Protein AF-A0A1Z9PW37-F1 (afdb_monomer_lite)

pLDDT: mean 91.31, std 11.39, range [33.47, 98.69]

Sequence (673 aa):
MSTDINILLDEPCTETNFESENLVEIIFNMHLKKIDRIKAMEMYYEQNKENSIELINRMIGMYQLSGVTSIKDFLQTICQNENIPTIMKLEIIKGLIDYEEFEEEIDDDDTIEEKENKKRVNLIIQEKNKILQEENSCLLDLICANLTEVPTPCRIEAVFLLMNYEDYKLQSIKYFIHIINDQNIDCEYRYNAILTLEKKSLTFMSGFLLELFHNKEFVDNLLSTFKHITLKEFPDFKPDNENDTYFELLLSRLSYDSIKDFFKQYLPEKDNYYENFLFKAQLNFCLEYFNMTYYKILSCQYLLQKFNLVESQKNIIQQELLKFAEDTGLDYDRRADAADVLLRLGTDSFKDHARNIIMILGSIESTGKTIFDNAQNVHIEEVEKSVLEILEFFSDLPLLKINDIAVINISFIKDQIQKILKDKKEKIKCEEEENFKKYENKINVSLKRIEMDRALYSKYNNTLENILLKVWTYLTQHEYKDEMIARLLEELEEMSGTCSTGFASRLINVISGFGEFNIKISWEDQIVSNFYGRLNAKARLLENKDNIFITEKYEDIVELWLNYPQNEDLKNTLMEKSIKNNAKNIKKYVIEEFLRENKEEKIKECYECFSFGVLGEMTISSSNSYQRKNFSLFLRTFIPEIKEEMYSEFNEYMDDTTFDLYMRKAIMKYENL

Foldseek 3Di:
DDDDDDPDDDDDDDPDPDDPVCLLVLLVPLVDDLVSNLVSLLSCCVVPVPCSLVSLVVLLVVCQVPVDVSSVVSLLVNLVDPSRDLVSNLSSLVSLLPRADDQDDDDPPDDPVRNVVSVVVRVVSVVVNVVSNVVSLVSLLVSLVPCPPPPLVSNLVSLVVNCVDPVCVVSSLVSLLVSLPPPVDDLLVSLVSLVVLLVVLLVVLLVVLLVCLVPPVLVVVLCVVCVVVCCQQPVPDDDDSPCSVVVSVVSVPDDSVRSVVSSCVPPVVDDSSSVVSSLSNLLSQLPDPPRDLVSNLLSLLCNLPPDPDDPVSLVVSLVSLLCQLPPPPDDLASNLQSLVSCCPRNDPVSVVVSVVSLVVSQVVVVPDDAPVPGLCVLVPVLLLVLLQVVVVVLLSDDFDDDVNPRGDFLVNVVVVVVVVLVVVLVVDDPVCNVVSVLLVVQLVLLSSCQVSRCAARHPSRDGSRSLLRSLLRVLVPAPCNVQLVVQQSVLSNVCSSHHRSSSSSSSLCSCAPPPPRHSDDDPLVVLLSLLVVVLVVLLVCLVPPDDCCLPPVLLVLLLVLCPDPVNVVVLVVLLVVCVVVVPPDSSVSSSCVVCVPPNNVSSVVSSVVLSVQLVVLLPPALVPVVSNSSVVVSCVVCLVVSLVVVCVVCVVPDPPVVSVVSSVVSVCVSNVD

Radius of gyration: 37.47 Å; chains: 1; bounding box: 92×64×128 Å

Structure (mmCIF, N/CA/C/O backbone):
data_AF-A0A1Z9PW37-F1
#
_entry.id   AF-A0A1Z9PW37-F1
#
loop_
_atom_site.group_PDB
_atom_site.id
_atom_site.type_symbol
_atom_site.label_atom_id
_atom_site.label_alt_id
_atom_site.label_comp_id
_atom_site.label_asym_id
_atom_site.label_entity_id
_atom_site.label_seq_id
_atom_site.pdbx_PDB_ins_code
_atom_site.Cartn_x
_atom_site.Cartn_y
_atom_site.Cartn_z
_atom_site.occupancy
_atom_site.B_iso_or_equiv
_atom_site.auth_seq_id
_atom_site.auth_comp_id
_atom_site.auth_asym_id
_atom_site.auth_atom_id
_atom_site.pdbx_PDB_model_num
ATOM 1 N N . MET A 1 1 ? 25.589 24.365 -22.057 1.00 39.19 1 MET A N 1
ATOM 2 C CA . MET A 1 1 ? 26.513 24.919 -23.067 1.00 39.19 1 MET A CA 1
ATOM 3 C C . MET A 1 1 ? 25.729 25.898 -23.916 1.00 39.19 1 MET A C 1
ATOM 5 O O . MET A 1 1 ? 24.639 25.566 -24.354 1.00 39.19 1 MET A O 1
ATOM 9 N N . SER A 1 2 ? 26.224 27.131 -23.986 1.00 33.47 2 SER A N 1
ATOM 10 C CA . SER A 1 2 ? 25.574 28.287 -24.604 1.00 33.47 2 SER A CA 1
ATOM 11 C C . SER A 1 2 ? 25.598 28.181 -26.127 1.00 33.47 2 SER A C 1
ATOM 13 O O . SER A 1 2 ? 26.645 27.901 -26.697 1.00 33.47 2 SER A O 1
ATOM 15 N N . THR A 1 3 ? 24.435 28.439 -26.724 1.00 40.19 3 THR A N 1
ATOM 16 C CA . THR A 1 3 ? 24.178 28.977 -28.068 1.00 40.19 3 THR A CA 1
ATOM 17 C C . THR A 1 3 ? 25.399 29.567 -28.774 1.00 40.19 3 THR A C 1
ATOM 19 O O . THR A 1 3 ? 25.795 30.683 -28.461 1.00 40.19 3 THR A O 1
ATOM 22 N N . ASP A 1 4 ? 25.913 28.832 -29.758 1.00 42.94 4 ASP A N 1
ATOM 23 C CA . ASP A 1 4 ? 26.648 29.342 -30.920 1.00 42.94 4 ASP A CA 1
ATOM 24 C C . ASP A 1 4 ? 26.330 28.409 -32.103 1.00 42.94 4 ASP A C 1
ATOM 26 O O . ASP A 1 4 ? 27.088 27.506 -32.454 1.00 42.94 4 ASP A O 1
ATOM 30 N N . ILE A 1 5 ? 25.137 28.578 -32.684 1.00 47.81 5 ILE A N 1
ATOM 31 C CA . ILE A 1 5 ? 24.778 27.943 -33.957 1.00 47.81 5 ILE A CA 1
ATOM 32 C C . ILE A 1 5 ? 25.182 28.905 -35.071 1.00 47.81 5 ILE A C 1
ATOM 34 O O . ILE A 1 5 ? 24.603 29.977 -35.244 1.00 47.81 5 ILE A O 1
ATOM 38 N N . ASN A 1 6 ? 26.208 28.493 -35.812 1.00 41.88 6 ASN A N 1
ATOM 39 C CA . ASN A 1 6 ? 26.656 29.117 -37.046 1.00 41.88 6 ASN A CA 1
ATOM 40 C C . ASN A 1 6 ? 25.502 29.210 -38.054 1.00 41.88 6 ASN A C 1
ATOM 42 O O . ASN A 1 6 ? 25.023 28.199 -38.564 1.00 41.88 6 ASN A O 1
ATOM 46 N N . ILE A 1 7 ? 25.113 30.442 -38.383 1.00 46.88 7 ILE A N 1
ATOM 47 C CA . ILE A 1 7 ? 24.295 30.771 -39.550 1.00 46.88 7 ILE A CA 1
ATOM 48 C C . ILE A 1 7 ? 25.202 30.629 -40.779 1.00 46.88 7 ILE A C 1
ATOM 50 O O . ILE A 1 7 ? 25.925 31.554 -41.152 1.00 46.88 7 ILE A O 1
ATOM 54 N N . LEU A 1 8 ? 25.207 29.440 -41.382 1.00 45.72 8 LEU A N 1
ATOM 55 C CA . LEU A 1 8 ? 25.696 29.242 -42.743 1.00 45.72 8 LEU A CA 1
ATOM 56 C C . LEU A 1 8 ? 24.595 29.698 -43.705 1.00 45.72 8 LEU A C 1
ATOM 58 O O . LEU A 1 8 ? 23.459 29.247 -43.627 1.00 45.72 8 LEU A O 1
ATOM 62 N N . LEU A 1 9 ? 24.949 30.655 -44.560 1.00 43.12 9 LEU A N 1
ATOM 63 C CA . LEU A 1 9 ? 24.085 31.275 -45.559 1.00 43.12 9 LEU A CA 1
ATOM 64 C C . LEU A 1 9 ? 23.575 30.220 -46.553 1.00 43.12 9 LEU A C 1
ATOM 66 O O . LEU A 1 9 ? 24.358 29.684 -47.335 1.00 43.12 9 LEU A O 1
ATOM 70 N N . ASP A 1 10 ? 22.269 29.952 -46.520 1.00 47.16 10 ASP A N 1
ATOM 71 C CA . ASP A 1 10 ? 21.577 29.092 -47.480 1.00 47.16 10 ASP A CA 1
ATOM 72 C C . ASP A 1 10 ? 21.532 29.745 -48.873 1.00 47.16 10 ASP A C 1
ATOM 74 O O . ASP A 1 10 ? 21.074 30.879 -49.047 1.00 47.16 10 ASP A O 1
ATOM 78 N N . GLU A 1 11 ? 21.976 29.000 -49.887 1.00 57.66 11 GLU A N 1
ATOM 79 C CA . GLU A 1 11 ? 21.635 29.265 -51.285 1.00 57.66 11 GLU A CA 1
ATOM 80 C C . GLU A 1 11 ? 20.104 29.203 -51.472 1.00 57.66 11 GLU A C 1
ATOM 82 O O . GLU A 1 11 ? 19.443 28.390 -50.818 1.00 57.66 11 GLU A O 1
ATOM 87 N N . PRO A 1 12 ? 19.509 30.022 -52.362 1.00 52.06 12 PRO A N 1
ATOM 88 C CA . PRO A 1 12 ? 18.064 30.043 -52.576 1.00 52.06 12 PRO A CA 1
ATOM 89 C C . PRO A 1 12 ? 17.553 28.663 -53.016 1.00 52.06 12 PRO A C 1
ATOM 91 O O . PRO A 1 12 ? 17.772 28.228 -54.146 1.00 52.06 12 PRO A O 1
ATOM 94 N N . CYS A 1 13 ? 16.869 27.976 -52.096 1.00 53.66 13 CYS A N 1
ATOM 95 C CA . CYS A 1 13 ? 16.202 26.704 -52.343 1.00 53.66 13 CYS A CA 1
ATOM 96 C C . CYS A 1 13 ? 15.118 26.882 -53.410 1.00 53.66 13 CYS A C 1
ATOM 98 O O . CYS A 1 13 ? 14.193 27.676 -53.244 1.00 53.66 13 CYS A O 1
ATOM 100 N N . THR A 1 14 ? 15.193 26.092 -54.479 1.00 67.69 14 THR A N 1
ATOM 101 C CA . THR A 1 14 ? 14.030 25.801 -55.318 1.00 67.69 14 THR A CA 1
ATOM 102 C C . THR A 1 14 ? 12.958 25.164 -54.437 1.00 67.69 14 THR A C 1
ATOM 104 O O . THR A 1 14 ? 13.235 24.145 -53.808 1.00 67.69 14 THR A O 1
ATOM 107 N N . GLU A 1 15 ? 11.770 25.767 -54.354 1.00 69.56 15 GLU A N 1
ATOM 108 C CA . GLU A 1 15 ? 10.639 25.214 -53.601 1.00 69.56 15 GLU A CA 1
ATOM 109 C C . GLU A 1 15 ? 10.325 23.800 -54.105 1.00 69.56 15 GLU A C 1
ATOM 111 O O . GLU A 1 15 ? 9.879 23.607 -55.238 1.00 69.56 15 GLU A O 1
ATOM 116 N N . THR A 1 16 ? 10.597 22.796 -53.274 1.00 75.44 16 THR A N 1
ATOM 117 C CA . THR A 1 16 ? 10.190 21.416 -53.531 1.00 75.44 16 THR A CA 1
ATOM 118 C C . THR A 1 16 ? 8.661 21.380 -53.528 1.00 75.44 16 THR A C 1
ATOM 120 O O . THR A 1 16 ? 8.038 21.700 -52.518 1.00 75.44 16 THR A O 1
ATOM 123 N N . ASN A 1 17 ? 8.042 21.045 -54.663 1.00 80.31 17 ASN A N 1
ATOM 124 C CA . ASN A 1 17 ? 6.587 20.935 -54.762 1.00 80.31 17 ASN A CA 1
ATOM 125 C C . ASN A 1 17 ? 6.124 19.671 -54.013 1.00 80.31 17 ASN A C 1
ATOM 127 O O . ASN A 1 17 ? 6.353 18.556 -54.483 1.00 80.31 17 ASN A O 1
ATOM 131 N N . PHE A 1 18 ? 5.523 19.838 -52.833 1.00 80.56 18 PHE A N 1
ATOM 132 C CA . PHE A 1 18 ? 5.000 18.740 -52.016 1.00 80.56 18 PHE A CA 1
ATOM 133 C C . PHE A 1 18 ? 3.606 18.335 -52.512 1.00 80.56 18 PHE A C 1
ATOM 135 O O . PHE A 1 18 ? 2.587 18.751 -51.960 1.00 80.56 18 PHE A O 1
ATOM 142 N N . GLU A 1 19 ? 3.546 17.531 -53.571 1.00 80.81 19 GLU A N 1
ATOM 143 C CA . GLU A 1 19 ? 2.294 16.880 -53.968 1.00 80.81 19 GLU A CA 1
ATOM 144 C C . GLU A 1 19 ? 1.932 15.788 -52.943 1.00 80.81 19 GLU A C 1
ATOM 146 O O . GLU A 1 19 ? 2.775 14.980 -52.546 1.00 80.81 19 GLU A O 1
ATOM 151 N N . SER A 1 20 ? 0.672 15.765 -52.490 1.00 73.19 20 SER A N 1
ATOM 152 C CA . SER A 1 20 ? 0.199 14.917 -51.379 1.00 73.19 20 SER A CA 1
ATOM 153 C C . SER A 1 20 ? 0.400 13.416 -51.602 1.00 73.19 20 SER A C 1
ATOM 155 O O . SER A 1 20 ? 0.510 12.663 -50.640 1.00 73.19 20 SER A O 1
ATOM 157 N N . GLU A 1 21 ? 0.473 12.969 -52.857 1.00 74.38 21 GLU A N 1
ATOM 158 C CA . GLU A 1 21 ? 0.605 11.549 -53.203 1.00 74.38 21 GLU A CA 1
ATOM 159 C C . GLU A 1 21 ? 2.024 10.996 -52.989 1.00 74.38 21 GLU A C 1
ATOM 161 O O . GLU A 1 21 ? 2.198 9.780 -53.026 1.00 74.38 21 GLU A O 1
ATOM 166 N N . ASN A 1 22 ? 3.025 11.844 -52.700 1.00 90.69 22 ASN A N 1
ATOM 167 C CA . ASN A 1 22 ? 4.422 11.409 -52.591 1.00 90.69 22 ASN A CA 1
ATOM 168 C C . ASN A 1 22 ? 5.137 11.731 -51.257 1.00 90.69 22 ASN A C 1
ATOM 170 O O . ASN A 1 22 ? 6.365 11.756 -51.165 1.00 90.69 22 ASN A O 1
ATOM 174 N N . LEU A 1 23 ? 4.395 11.976 -50.175 1.00 95.88 23 LEU A N 1
ATOM 175 C CA . LEU A 1 23 ? 5.022 12.324 -48.890 1.00 95.88 23 LEU A CA 1
ATOM 176 C C . LEU A 1 23 ? 5.893 11.189 -48.327 1.00 95.88 23 LEU A C 1
ATOM 178 O O . LEU A 1 23 ? 6.974 11.447 -47.803 1.00 95.88 23 LEU A O 1
ATOM 182 N N . VAL A 1 24 ? 5.470 9.931 -48.483 1.00 96.94 24 VAL A N 1
ATOM 183 C CA . VAL A 1 24 ? 6.220 8.769 -47.981 1.00 96.94 24 VAL A CA 1
ATOM 184 C C . VAL A 1 24 ? 7.558 8.605 -48.705 1.00 96.94 24 VAL A C 1
ATOM 186 O O . VAL A 1 24 ? 8.576 8.442 -48.032 1.00 96.94 24 VAL A O 1
ATOM 189 N N . GLU A 1 25 ? 7.614 8.676 -50.043 1.00 96.50 25 GLU A N 1
ATOM 190 C CA . GLU A 1 25 ? 8.907 8.526 -50.732 1.00 96.50 25 GLU A CA 1
ATOM 191 C C . GLU A 1 25 ? 9.834 9.696 -50.401 1.00 96.50 25 GLU A C 1
ATOM 193 O O . GLU A 1 25 ? 11.027 9.472 -50.204 1.00 96.50 25 GLU A O 1
ATOM 198 N N . ILE A 1 26 ? 9.302 10.916 -50.245 1.00 96.56 26 ILE A N 1
ATOM 199 C CA . ILE A 1 26 ? 10.086 12.072 -49.786 1.00 96.56 26 ILE A CA 1
ATOM 200 C C . ILE A 1 26 ? 10.689 11.792 -48.403 1.00 96.56 26 ILE A C 1
ATOM 202 O O . ILE A 1 26 ? 11.894 11.966 -48.220 1.00 96.56 26 ILE A O 1
ATOM 206 N N . ILE A 1 27 ? 9.895 11.307 -47.441 1.00 97.38 27 ILE A N 1
ATOM 207 C CA . ILE A 1 27 ? 10.363 10.999 -46.079 1.00 97.38 27 ILE A CA 1
ATOM 208 C C . ILE A 1 27 ? 11.477 9.942 -46.096 1.00 97.38 27 ILE A C 1
ATOM 210 O O . ILE A 1 27 ? 12.477 10.104 -45.389 1.00 97.38 27 ILE A O 1
ATOM 214 N N . PHE A 1 28 ? 11.360 8.893 -46.917 1.00 97.38 28 PHE A N 1
ATOM 215 C CA . PHE A 1 28 ? 12.363 7.820 -47.005 1.00 97.38 28 PHE A CA 1
ATOM 216 C C . PHE A 1 28 ? 13.556 8.131 -47.921 1.00 97.38 28 PHE A C 1
ATOM 218 O O . PHE A 1 28 ? 14.568 7.429 -47.852 1.00 97.38 28 PHE A O 1
ATOM 225 N N . ASN A 1 29 ? 13.497 9.175 -48.748 1.00 96.25 29 ASN A N 1
ATOM 226 C CA . ASN A 1 29 ? 14.585 9.525 -49.652 1.00 96.25 29 ASN A CA 1
ATOM 227 C C . ASN A 1 29 ? 15.718 10.253 -48.912 1.00 96.25 29 ASN A C 1
ATOM 229 O O . ASN A 1 29 ? 15.737 11.478 -48.784 1.00 96.25 29 ASN A O 1
ATOM 233 N N . MET A 1 30 ? 16.708 9.480 -48.460 1.00 94.94 30 MET A N 1
ATOM 234 C CA . MET A 1 30 ? 17.876 9.971 -47.716 1.00 94.94 30 MET A CA 1
ATOM 235 C C . MET A 1 30 ? 18.794 10.905 -48.533 1.00 94.94 30 MET A C 1
ATOM 237 O O . MET A 1 30 ? 19.703 11.495 -47.953 1.00 94.94 30 MET A O 1
ATOM 241 N N . HIS A 1 31 ? 18.573 11.064 -49.846 1.00 94.62 31 HIS A N 1
ATOM 242 C CA . HIS A 1 31 ? 19.295 12.035 -50.680 1.00 94.62 31 HIS A CA 1
ATOM 243 C C . HIS A 1 31 ? 18.711 13.454 -50.604 1.00 94.62 31 HIS A C 1
ATOM 245 O O . HIS A 1 31 ? 19.369 14.404 -51.030 1.00 94.62 31 HIS A O 1
ATOM 251 N N . LEU A 1 32 ? 17.491 13.616 -50.080 1.00 94.69 32 LEU A N 1
ATOM 252 C CA . LEU A 1 32 ? 16.861 14.923 -49.896 1.00 94.69 32 LEU A CA 1
ATOM 253 C C . LEU A 1 32 ? 17.371 15.622 -48.630 1.00 94.69 32 LEU A C 1
ATOM 255 O O . LEU A 1 32 ? 17.808 14.984 -47.668 1.00 94.69 32 LEU A O 1
ATOM 259 N N . LYS A 1 33 ? 17.281 16.959 -4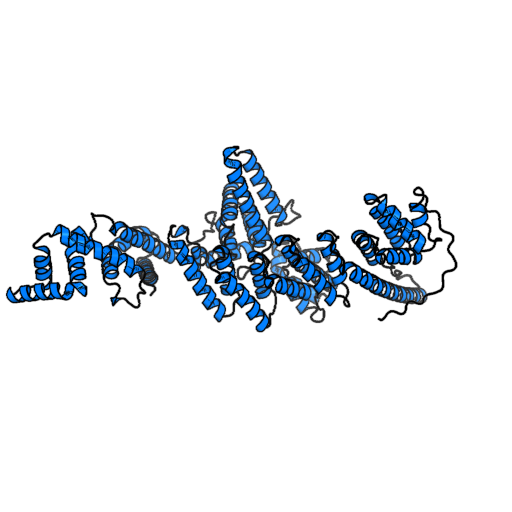8.610 1.00 94.81 33 LYS A N 1
ATOM 260 C CA . LYS A 1 33 ? 17.655 17.759 -47.437 1.00 94.81 33 LYS A CA 1
ATOM 261 C C . LYS A 1 33 ? 16.775 17.377 -46.241 1.00 94.81 33 LYS A C 1
ATOM 263 O O . LYS A 1 33 ? 15.567 17.193 -46.382 1.00 94.81 33 LYS A O 1
ATOM 268 N N . LYS A 1 34 ? 17.369 17.325 -45.040 1.00 95.50 34 LYS A N 1
ATOM 269 C CA . LYS A 1 34 ? 16.662 16.992 -43.784 1.00 95.50 34 LYS A CA 1
ATOM 270 C C . LYS A 1 34 ? 15.405 17.856 -43.588 1.00 95.50 34 LYS A C 1
ATOM 272 O O . LYS A 1 34 ? 14.359 17.323 -43.248 1.00 95.50 34 LYS A O 1
ATOM 277 N N . ILE A 1 35 ? 15.492 19.158 -43.879 1.00 95.44 35 ILE A N 1
ATOM 278 C CA . ILE A 1 35 ? 14.381 20.118 -43.745 1.00 95.44 35 ILE A CA 1
ATOM 279 C C . ILE A 1 35 ? 13.175 19.728 -44.609 1.00 95.44 35 ILE A C 1
ATOM 281 O O . ILE A 1 35 ? 12.048 19.763 -44.123 1.00 95.44 35 ILE A O 1
ATOM 285 N N . ASP A 1 36 ? 13.392 19.325 -45.862 1.00 95.31 36 ASP A N 1
ATOM 286 C CA . ASP A 1 36 ? 12.294 18.957 -46.766 1.00 95.31 36 ASP A CA 1
ATOM 287 C C . ASP A 1 36 ? 11.602 17.674 -46.301 1.00 95.31 36 ASP A C 1
ATOM 289 O O . ASP A 1 36 ? 10.379 17.568 -46.317 1.00 95.31 36 ASP A O 1
ATOM 293 N N . ARG A 1 37 ? 12.389 16.718 -45.805 1.00 97.25 37 ARG A N 1
ATOM 294 C CA . ARG A 1 37 ? 11.882 15.460 -45.250 1.00 97.25 37 ARG A CA 1
ATOM 295 C C . ARG A 1 37 ? 11.090 15.676 -43.957 1.00 97.25 37 ARG A C 1
ATOM 297 O O . ARG A 1 37 ? 10.086 15.006 -43.745 1.00 97.25 37 ARG A O 1
ATOM 304 N N . ILE A 1 38 ? 11.511 16.624 -43.117 1.00 97.62 38 ILE A N 1
ATOM 305 C CA . ILE A 1 38 ? 10.783 17.021 -41.903 1.00 97.62 38 ILE A CA 1
ATOM 306 C C . ILE A 1 38 ? 9.448 17.675 -42.264 1.00 97.62 38 ILE A C 1
ATOM 308 O O . ILE A 1 38 ? 8.424 17.259 -41.734 1.00 97.62 38 ILE A O 1
ATOM 312 N N . LYS A 1 39 ? 9.430 18.615 -43.218 1.00 96.62 39 LYS A N 1
ATOM 313 C CA . LYS A 1 39 ? 8.178 19.213 -43.719 1.00 96.62 39 LYS A CA 1
ATOM 314 C C . LYS A 1 39 ? 7.231 18.157 -44.284 1.00 96.62 39 LYS A C 1
ATOM 316 O O . LYS A 1 39 ? 6.040 18.174 -43.992 1.00 96.62 39 LYS A O 1
ATOM 321 N N . ALA A 1 40 ? 7.759 17.198 -45.045 1.00 97.00 40 ALA A N 1
ATOM 322 C CA . ALA A 1 40 ? 6.958 16.082 -45.537 1.00 97.00 40 ALA A CA 1
ATOM 323 C C . ALA A 1 40 ? 6.392 15.225 -44.393 1.00 97.00 40 ALA A C 1
ATOM 325 O O . ALA A 1 40 ? 5.244 14.799 -44.476 1.00 97.00 40 ALA A O 1
ATOM 326 N N . MET A 1 41 ? 7.158 15.011 -43.317 1.00 97.88 41 MET A N 1
ATOM 327 C CA . MET A 1 41 ? 6.696 14.301 -42.120 1.00 97.88 41 MET A CA 1
ATOM 328 C C . MET A 1 41 ? 5.578 15.057 -41.388 1.00 97.88 41 MET A C 1
ATOM 330 O O . MET A 1 41 ? 4.594 14.436 -40.989 1.00 97.88 41 MET A O 1
ATOM 334 N N . GLU A 1 42 ? 5.696 16.381 -41.244 1.00 97.69 42 GLU A N 1
ATOM 335 C CA . GLU A 1 42 ? 4.652 17.247 -40.673 1.00 97.69 42 GLU A CA 1
ATOM 336 C C . GLU A 1 42 ? 3.357 17.144 -41.493 1.00 97.69 42 GLU A C 1
ATOM 338 O O . GLU A 1 42 ? 2.306 16.792 -40.957 1.00 97.69 42 GLU A O 1
ATOM 343 N N . MET A 1 43 ? 3.450 17.336 -42.814 1.00 96.62 43 MET A N 1
ATOM 344 C CA . MET A 1 43 ? 2.310 17.215 -43.730 1.00 96.62 43 MET A CA 1
ATOM 345 C C . MET A 1 43 ? 1.698 15.809 -43.706 1.00 96.62 43 MET A C 1
ATOM 347 O O . MET A 1 43 ? 0.476 15.658 -43.752 1.00 96.62 43 MET A O 1
ATOM 351 N N . TYR A 1 44 ? 2.529 14.766 -43.625 1.00 97.38 44 TYR A N 1
ATOM 352 C CA . TYR A 1 44 ? 2.052 13.387 -43.563 1.00 97.38 44 TYR A CA 1
ATOM 353 C C . TYR A 1 44 ? 1.290 13.128 -42.266 1.00 97.38 44 TYR A C 1
ATOM 355 O O . TYR A 1 44 ? 0.230 12.505 -42.302 1.00 97.38 44 TYR A O 1
ATOM 363 N N . TYR A 1 45 ? 1.790 13.631 -41.135 1.00 97.06 45 TYR A N 1
ATOM 364 C CA . TYR A 1 45 ? 1.098 13.532 -39.855 1.00 97.06 45 TYR A CA 1
ATOM 365 C C . TYR A 1 45 ? -0.256 14.252 -39.882 1.00 97.06 45 TYR A C 1
ATOM 367 O O . TYR A 1 45 ? -1.254 13.686 -39.434 1.00 97.06 45 TYR A O 1
ATOM 375 N N . GLU A 1 46 ? -0.326 15.457 -40.452 1.00 96.75 46 GLU A N 1
ATOM 376 C CA . GLU A 1 46 ? -1.587 16.195 -40.594 1.00 96.75 46 GLU A CA 1
ATOM 377 C C . GLU A 1 46 ? -2.626 15.429 -41.424 1.00 96.75 46 GLU A C 1
ATOM 379 O O . GLU A 1 46 ? -3.811 15.431 -41.080 1.00 96.75 46 GLU A O 1
ATOM 384 N N . GLN A 1 47 ? -2.185 14.744 -42.483 1.00 96.75 47 GLN A N 1
ATOM 385 C CA . GLN A 1 47 ? -3.055 13.976 -43.378 1.00 96.75 47 GLN A CA 1
ATOM 386 C C . GLN A 1 47 ? -3.409 12.581 -42.834 1.00 96.75 47 GLN A C 1
ATOM 388 O O . GLN A 1 47 ? -4.501 12.087 -43.107 1.00 96.75 47 GLN A O 1
ATOM 393 N N . ASN A 1 48 ? -2.511 11.937 -42.079 1.00 96.56 48 ASN A N 1
ATOM 394 C CA . ASN A 1 48 ? -2.586 10.512 -41.730 1.00 96.56 48 ASN A CA 1
ATOM 395 C C . ASN A 1 48 ? -2.119 10.226 -40.289 1.00 96.56 48 ASN A C 1
ATOM 397 O O . ASN A 1 48 ? -1.214 9.416 -40.070 1.00 96.56 48 ASN A O 1
ATOM 401 N N . LYS A 1 49 ? -2.745 10.864 -39.292 1.00 95.94 49 LYS A N 1
ATOM 402 C CA . LYS A 1 49 ? -2.361 10.748 -37.868 1.00 95.94 49 LYS A CA 1
ATOM 403 C C . LYS A 1 49 ? -2.209 9.312 -37.355 1.00 95.94 49 LYS A C 1
ATOM 405 O O . LYS A 1 49 ? -1.304 9.045 -36.578 1.00 95.94 49 LYS A O 1
ATOM 410 N N . GLU A 1 50 ? -3.088 8.398 -37.764 1.00 94.19 50 GLU A N 1
ATOM 411 C CA . GLU A 1 50 ? -3.066 7.004 -37.291 1.00 94.19 50 GLU A CA 1
ATOM 412 C C . GLU A 1 50 ? -1.883 6.212 -37.877 1.00 94.19 50 GLU A C 1
ATOM 414 O O . GLU A 1 50 ? -1.274 5.403 -37.182 1.00 94.19 50 GLU A O 1
ATOM 419 N N . ASN A 1 51 ? -1.494 6.504 -39.124 1.00 96.81 51 ASN A N 1
ATOM 420 C CA . ASN A 1 51 ? -0.444 5.771 -39.840 1.00 96.81 51 ASN A CA 1
ATOM 421 C C . ASN A 1 51 ? 0.957 6.383 -39.659 1.00 96.81 51 ASN A C 1
ATOM 423 O O . ASN A 1 51 ? 1.950 5.809 -40.112 1.00 96.81 51 ASN A O 1
ATOM 427 N N . SER A 1 52 ? 1.079 7.558 -39.034 1.00 97.56 52 SER A N 1
ATOM 428 C CA . SER A 1 52 ? 2.376 8.221 -38.826 1.00 97.56 52 SER A CA 1
ATOM 429 C C . SER A 1 52 ? 3.289 7.453 -37.869 1.00 97.56 52 SER A C 1
ATOM 431 O O . SER A 1 52 ? 4.506 7.454 -38.060 1.00 97.56 52 SER A O 1
ATOM 433 N N . ILE A 1 53 ? 2.717 6.759 -36.881 1.00 97.06 53 ILE A N 1
ATOM 434 C CA . ILE A 1 53 ? 3.466 5.913 -35.942 1.00 97.06 53 ILE A CA 1
ATOM 435 C C . ILE A 1 53 ? 4.029 4.682 -36.660 1.00 97.06 53 ILE A C 1
ATOM 437 O O . ILE A 1 53 ? 5.196 4.352 -36.476 1.00 97.06 53 ILE A O 1
ATOM 441 N N . GLU A 1 54 ? 3.250 4.038 -37.533 1.00 97.81 54 GLU A N 1
ATOM 442 C CA . GLU A 1 54 ? 3.737 2.908 -38.337 1.00 97.81 54 GLU A CA 1
ATOM 443 C C . GLU A 1 54 ? 4.910 3.327 -39.237 1.00 97.81 54 GLU A C 1
ATOM 445 O O . GLU A 1 54 ? 5.920 2.624 -39.327 1.00 97.81 54 GLU A O 1
ATOM 450 N N . LEU A 1 55 ? 4.812 4.515 -39.846 1.00 97.94 55 LEU A N 1
ATOM 451 C CA . LEU A 1 55 ? 5.884 5.091 -40.655 1.00 97.94 55 LEU A CA 1
ATOM 452 C C . LEU A 1 55 ? 7.177 5.266 -39.847 1.00 97.94 55 LEU A C 1
ATOM 454 O O . LEU A 1 55 ? 8.253 4.879 -40.309 1.00 97.94 55 LEU A O 1
ATOM 458 N N . ILE A 1 56 ? 7.061 5.809 -38.632 1.00 98.38 56 ILE A N 1
ATOM 459 C CA . ILE A 1 56 ? 8.174 5.961 -37.691 1.00 98.38 56 ILE A CA 1
ATOM 460 C C . ILE A 1 56 ? 8.758 4.604 -37.314 1.00 98.38 56 ILE A C 1
ATOM 462 O O . ILE A 1 56 ? 9.969 4.429 -37.413 1.00 98.38 56 ILE A O 1
ATOM 466 N N . ASN A 1 57 ? 7.924 3.630 -36.955 1.00 98.12 57 ASN A N 1
ATOM 467 C CA . ASN A 1 57 ? 8.377 2.297 -36.558 1.00 98.12 57 ASN A CA 1
ATOM 468 C C . ASN A 1 57 ? 9.141 1.602 -37.688 1.00 98.12 57 ASN A C 1
ATOM 470 O O . ASN A 1 57 ? 10.149 0.941 -37.445 1.00 98.12 57 ASN A O 1
ATOM 474 N N . ARG A 1 58 ? 8.734 1.815 -38.945 1.00 98.38 58 ARG A N 1
ATOM 475 C CA . ARG A 1 58 ? 9.492 1.345 -40.108 1.00 98.38 58 ARG A CA 1
ATOM 476 C C . ARG A 1 58 ? 10.869 2.009 -40.206 1.00 98.38 58 ARG A C 1
ATOM 478 O O . ARG A 1 58 ? 11.841 1.325 -40.518 1.00 98.38 58 ARG A O 1
ATOM 485 N N . MET A 1 59 ? 10.978 3.312 -39.944 1.00 98.31 59 MET A N 1
ATOM 486 C CA . MET A 1 59 ? 12.269 4.014 -39.932 1.00 98.31 59 MET A CA 1
ATOM 487 C C . MET A 1 59 ? 13.165 3.584 -38.768 1.00 98.31 59 MET A C 1
ATOM 489 O O . MET A 1 59 ? 14.365 3.404 -38.972 1.00 98.31 59 MET A O 1
ATOM 493 N N . ILE A 1 60 ? 12.584 3.386 -37.583 1.00 98.50 60 ILE A N 1
ATOM 494 C CA . ILE A 1 60 ? 13.267 2.828 -36.411 1.00 98.50 60 ILE A CA 1
ATOM 495 C C . ILE A 1 60 ? 13.822 1.449 -36.760 1.00 98.50 60 ILE A C 1
ATOM 497 O O . ILE A 1 60 ? 15.020 1.242 -36.624 1.00 98.50 60 ILE A O 1
ATOM 501 N N . GLY A 1 61 ? 13.002 0.548 -37.310 1.00 98.19 61 GLY A N 1
ATOM 502 C CA . GLY A 1 61 ? 13.454 -0.783 -37.720 1.00 98.19 61 GLY A CA 1
ATOM 503 C C . GLY A 1 61 ? 14.560 -0.732 -38.778 1.00 98.19 61 GLY A C 1
ATOM 504 O O . GLY A 1 61 ? 15.534 -1.475 -38.693 1.00 98.19 61 GLY A O 1
ATOM 505 N N . MET A 1 62 ? 14.474 0.189 -39.747 1.00 98.06 62 MET A N 1
ATOM 506 C CA . MET A 1 62 ? 15.562 0.405 -40.709 1.00 98.06 62 MET A CA 1
ATOM 507 C C . MET A 1 62 ? 16.857 0.854 -40.029 1.00 98.06 62 MET A C 1
ATOM 509 O O . MET A 1 62 ? 17.924 0.378 -40.409 1.00 98.06 62 MET A O 1
ATOM 513 N N . TYR A 1 63 ? 16.788 1.757 -39.049 1.00 98.25 63 TYR A N 1
ATOM 514 C CA . TYR A 1 63 ? 17.962 2.169 -38.282 1.00 98.25 63 TYR A CA 1
ATOM 515 C C . TYR A 1 63 ? 18.512 1.009 -37.450 1.00 98.25 63 TYR A C 1
ATOM 517 O O . TYR A 1 63 ? 19.690 0.694 -37.583 1.00 98.25 63 TYR A O 1
ATOM 525 N N . GLN A 1 64 ? 17.657 0.326 -36.689 1.00 97.19 64 GLN A N 1
ATOM 526 C CA . GLN A 1 64 ? 18.046 -0.770 -35.806 1.00 97.19 64 GLN A CA 1
ATOM 527 C C . GLN A 1 64 ? 18.735 -1.918 -36.554 1.00 97.19 64 GLN A C 1
ATOM 529 O O . GLN A 1 64 ? 19.683 -2.504 -36.045 1.00 97.19 64 GLN A O 1
ATOM 534 N N . LEU A 1 65 ? 18.304 -2.207 -37.786 1.00 96.69 65 LEU A N 1
ATOM 535 C CA . LEU A 1 65 ? 18.908 -3.252 -38.618 1.00 96.69 65 LEU A CA 1
ATOM 536 C C . LEU A 1 65 ? 20.201 -2.825 -39.323 1.00 96.69 65 LEU A C 1
ATOM 538 O O . LEU A 1 65 ? 20.996 -3.683 -39.695 1.00 96.69 65 LEU A O 1
ATOM 542 N N . SER A 1 66 ? 20.381 -1.532 -39.599 1.00 96.62 66 SER A N 1
ATOM 543 C CA . SER A 1 66 ? 21.447 -1.062 -40.499 1.00 96.62 66 SER A CA 1
ATOM 544 C C . SER A 1 66 ? 22.535 -0.233 -39.825 1.00 96.62 66 SER A C 1
ATOM 546 O O . SER A 1 66 ? 23.608 -0.075 -40.404 1.00 96.62 66 SER A O 1
ATOM 548 N N . GLY A 1 67 ? 22.253 0.364 -38.665 1.00 96.19 67 GLY A N 1
ATOM 549 C CA . GLY A 1 67 ? 23.144 1.309 -37.993 1.00 96.19 67 GLY A CA 1
ATOM 550 C C . GLY A 1 67 ? 23.428 2.591 -38.787 1.00 96.19 67 GLY A C 1
ATOM 551 O O . GLY A 1 67 ? 24.335 3.349 -38.441 1.00 96.19 67 GLY A O 1
ATOM 552 N N . VAL A 1 68 ? 22.691 2.861 -39.873 1.00 97.06 68 VAL A N 1
ATOM 553 C CA . VAL A 1 68 ? 23.017 3.949 -40.808 1.00 97.06 68 VAL A CA 1
ATOM 554 C C . VAL A 1 68 ? 22.828 5.321 -40.152 1.00 97.06 68 VAL A C 1
ATOM 556 O O . VAL A 1 68 ? 21.711 5.738 -39.831 1.00 97.06 68 VAL A O 1
ATOM 559 N N . THR A 1 69 ? 23.925 6.077 -40.042 1.00 96.25 69 THR A N 1
ATOM 560 C CA . THR A 1 69 ? 23.977 7.387 -39.368 1.00 96.25 69 THR A CA 1
ATOM 561 C C . THR A 1 69 ? 23.024 8.416 -39.975 1.00 96.25 69 THR A C 1
ATOM 563 O O . THR A 1 69 ? 22.420 9.190 -39.245 1.00 96.25 69 THR A O 1
ATOM 566 N N . SER A 1 70 ? 22.796 8.408 -41.294 1.00 96.62 70 SER A N 1
ATOM 567 C CA . SER A 1 70 ? 21.860 9.356 -41.921 1.00 96.62 70 SER A CA 1
ATOM 568 C C . SER A 1 70 ? 20.398 9.134 -41.510 1.00 96.62 70 SER A C 1
ATOM 570 O O . SER A 1 70 ? 19.604 10.075 -41.562 1.00 96.62 70 SER A O 1
ATOM 572 N N . ILE A 1 71 ? 20.030 7.907 -41.115 1.00 97.81 71 ILE A N 1
ATOM 573 C CA . ILE A 1 71 ? 18.697 7.598 -40.579 1.00 97.81 71 ILE A CA 1
ATOM 574 C C . ILE A 1 71 ? 18.615 8.078 -39.130 1.00 97.81 71 ILE A C 1
ATOM 576 O O . ILE A 1 71 ? 17.684 8.817 -38.810 1.00 97.81 71 ILE A O 1
ATOM 580 N N . LYS A 1 72 ? 19.615 7.743 -38.297 1.00 98.00 72 LYS A N 1
ATOM 581 C CA . LYS A 1 72 ? 19.755 8.240 -36.914 1.00 98.00 72 LYS A CA 1
ATOM 582 C C . LYS A 1 72 ? 19.612 9.759 -36.853 1.00 98.00 72 LYS A C 1
ATOM 584 O O . LYS A 1 72 ? 18.742 10.276 -36.163 1.00 98.00 72 LYS A O 1
ATOM 589 N N . ASP A 1 73 ? 20.427 10.461 -37.629 1.00 97.19 73 ASP A N 1
ATOM 590 C CA . ASP A 1 73 ? 20.442 11.916 -37.724 1.00 97.19 73 ASP A CA 1
ATOM 591 C C . ASP A 1 73 ? 19.061 12.498 -38.043 1.00 97.19 73 ASP A C 1
ATOM 593 O O . ASP A 1 73 ? 18.657 13.531 -37.505 1.00 97.19 73 ASP A O 1
ATOM 597 N N . PHE A 1 74 ? 18.343 11.865 -38.973 1.00 98.19 74 PHE A N 1
ATOM 598 C CA . PHE A 1 74 ? 17.013 12.309 -39.360 1.00 98.19 74 PHE A CA 1
ATOM 599 C C . PHE A 1 74 ? 15.993 12.057 -38.244 1.00 98.19 74 PHE A C 1
ATOM 601 O O . PHE A 1 74 ? 15.233 12.964 -37.920 1.00 98.19 74 PHE A O 1
ATOM 608 N N . LEU A 1 75 ? 16.025 10.883 -37.609 1.00 98.44 75 LEU A N 1
ATOM 609 C CA . LEU A 1 75 ? 15.197 10.557 -36.444 1.00 98.44 75 LEU A CA 1
ATOM 610 C C . LEU A 1 75 ? 15.437 11.538 -35.281 1.00 98.44 75 LEU A C 1
ATOM 612 O O . LEU A 1 75 ? 14.483 12.076 -34.724 1.00 98.44 75 LEU A O 1
ATOM 616 N N . GLN A 1 76 ? 16.694 11.867 -34.977 1.00 98.06 76 GLN A N 1
ATOM 617 C CA . GLN A 1 76 ? 17.040 12.883 -33.974 1.00 98.06 76 GLN A CA 1
ATOM 618 C C . GLN A 1 76 ? 16.515 14.277 -34.362 1.00 98.06 76 GLN A C 1
ATOM 620 O O . GLN A 1 76 ? 16.014 15.007 -33.508 1.00 98.06 76 GLN A O 1
ATOM 625 N N . THR A 1 77 ? 16.556 14.627 -35.653 1.00 97.94 77 THR A N 1
ATOM 626 C CA . THR A 1 77 ? 15.981 15.887 -36.160 1.00 97.94 77 THR A CA 1
ATOM 627 C C . THR A 1 77 ? 14.459 15.927 -35.961 1.00 97.94 77 THR A C 1
ATOM 629 O O . THR A 1 77 ? 13.920 16.970 -35.595 1.00 97.94 77 THR A O 1
ATOM 632 N N . ILE A 1 78 ? 13.758 14.800 -36.147 1.00 97.94 78 ILE A N 1
ATOM 633 C CA . ILE A 1 78 ? 12.315 14.694 -35.873 1.00 97.94 78 ILE A CA 1
ATOM 634 C C . ILE A 1 78 ? 12.030 14.958 -34.388 1.00 97.94 78 ILE A C 1
ATOM 636 O O . ILE A 1 78 ? 11.119 15.719 -34.064 1.00 97.94 78 ILE A O 1
ATOM 640 N N . CYS A 1 79 ? 12.828 14.390 -33.479 1.00 98.06 79 CYS A N 1
ATOM 641 C CA . CYS A 1 79 ? 12.655 14.600 -32.039 1.00 98.06 79 CYS A CA 1
ATOM 642 C C . CYS A 1 79 ? 12.819 16.062 -31.601 1.00 98.06 79 CYS A C 1
ATOM 644 O O . CYS A 1 79 ? 12.206 16.478 -30.621 1.00 98.06 79 CYS A O 1
ATOM 646 N N . GLN A 1 80 ? 13.607 16.852 -32.330 1.00 97.00 80 GLN A N 1
ATOM 647 C CA . GLN A 1 80 ? 13.830 18.273 -32.047 1.00 97.00 80 GLN A CA 1
ATOM 648 C C . GLN A 1 80 ? 12.776 19.197 -32.678 1.00 97.00 80 GLN A C 1
ATOM 650 O O . GLN A 1 80 ? 12.726 20.379 -32.349 1.00 97.00 80 GLN A O 1
ATOM 655 N N . ASN A 1 81 ? 11.933 18.694 -33.584 1.00 97.19 81 ASN A N 1
ATOM 656 C CA . ASN A 1 81 ? 10.955 19.512 -34.295 1.00 97.19 81 ASN A CA 1
ATOM 657 C C . ASN A 1 81 ? 9.691 19.755 -33.450 1.00 97.19 81 ASN A C 1
ATOM 659 O O . ASN A 1 81 ? 9.020 18.808 -33.055 1.00 97.19 81 ASN A O 1
ATOM 663 N N . GLU A 1 82 ? 9.315 21.010 -33.202 1.00 96.88 82 GLU A N 1
ATOM 664 C CA . GLU A 1 82 ? 8.171 21.370 -32.346 1.00 96.88 82 GLU A CA 1
ATOM 665 C C . GLU A 1 82 ? 6.796 20.944 -32.894 1.00 96.88 82 GLU A C 1
ATOM 667 O O . GLU A 1 82 ? 5.910 20.636 -32.100 1.00 96.88 82 GLU A O 1
ATOM 672 N N . ASN A 1 83 ? 6.628 20.849 -34.216 1.00 96.75 83 ASN A N 1
ATOM 673 C CA . ASN A 1 83 ? 5.355 20.514 -34.868 1.00 96.75 83 ASN A CA 1
ATOM 674 C C . ASN A 1 83 ? 5.036 19.010 -34.839 1.00 96.75 83 ASN A C 1
ATOM 676 O O . ASN A 1 83 ? 3.900 18.608 -35.094 1.00 96.75 83 ASN A O 1
ATOM 680 N N . ILE A 1 84 ? 6.024 18.164 -34.534 1.00 97.31 84 ILE A N 1
ATOM 681 C CA . ILE A 1 84 ? 5.820 16.721 -34.395 1.00 97.31 84 ILE A CA 1
ATOM 682 C C . ILE A 1 84 ? 5.339 16.394 -32.969 1.00 97.31 84 ILE A C 1
ATOM 684 O O . ILE A 1 84 ? 5.971 16.822 -31.995 1.00 97.31 84 ILE A O 1
ATOM 688 N N . PRO A 1 85 ? 4.262 15.601 -32.805 1.00 97.44 85 PRO A N 1
ATOM 689 C CA . PRO A 1 85 ? 3.732 15.249 -31.490 1.00 97.44 85 PRO A CA 1
ATOM 690 C C . PRO A 1 85 ? 4.754 14.563 -30.587 1.00 97.44 85 PRO A C 1
ATOM 692 O O . PRO A 1 85 ? 5.485 13.672 -31.027 1.00 97.44 85 PRO A O 1
ATOM 695 N N . THR A 1 86 ? 4.735 14.890 -29.294 1.00 97.88 86 THR A N 1
ATOM 696 C CA . THR A 1 86 ? 5.647 14.304 -28.296 1.00 97.88 86 THR A CA 1
ATOM 697 C C . THR A 1 86 ? 5.581 12.777 -28.249 1.00 97.88 86 THR A C 1
ATOM 699 O O . THR A 1 86 ? 6.617 12.139 -28.099 1.00 97.88 86 THR A O 1
ATOM 702 N N . ILE A 1 87 ? 4.405 12.167 -28.440 1.00 97.44 87 ILE A N 1
ATOM 703 C CA . ILE A 1 87 ? 4.276 10.699 -28.458 1.00 97.44 87 ILE A CA 1
ATOM 704 C C . ILE A 1 87 ? 5.108 10.053 -29.576 1.00 97.44 87 ILE A C 1
ATOM 706 O O . ILE A 1 87 ? 5.758 9.041 -29.352 1.00 97.44 87 ILE A O 1
ATOM 710 N N . MET A 1 88 ? 5.164 10.669 -30.758 1.00 97.94 88 MET A N 1
ATOM 711 C CA . MET A 1 88 ? 5.975 10.177 -31.876 1.00 97.94 88 MET A CA 1
ATOM 712 C C . MET A 1 88 ? 7.468 10.339 -31.590 1.00 97.94 88 MET A C 1
ATOM 714 O O . MET A 1 88 ? 8.250 9.433 -31.865 1.00 97.94 88 MET A O 1
ATOM 718 N N . LYS A 1 89 ? 7.860 11.467 -30.986 1.00 98.38 89 LYS A N 1
ATOM 719 C CA . LYS A 1 89 ? 9.240 11.697 -30.529 1.00 98.38 89 LYS A CA 1
ATOM 720 C C . LYS A 1 89 ? 9.661 10.661 -29.489 1.00 98.38 89 LYS A C 1
ATOM 722 O O . LYS A 1 89 ? 10.792 10.186 -29.523 1.00 98.38 89 LYS A O 1
ATOM 727 N N . LEU A 1 90 ? 8.743 10.299 -28.589 1.00 98.12 90 LEU A N 1
ATOM 728 C CA . LEU A 1 90 ? 8.972 9.292 -27.562 1.00 98.12 90 LEU A CA 1
ATOM 729 C C . LEU A 1 90 ? 9.207 7.900 -28.171 1.00 98.12 90 LEU A C 1
ATOM 731 O O . LEU A 1 90 ? 10.142 7.214 -27.773 1.00 98.12 90 LEU A O 1
ATOM 735 N N . GLU A 1 91 ? 8.412 7.497 -29.160 1.00 98.25 91 GLU A N 1
ATOM 736 C CA . GLU A 1 91 ? 8.629 6.217 -29.850 1.00 98.25 91 GLU A CA 1
ATOM 737 C C . GLU A 1 91 ? 9.954 6.203 -30.625 1.00 98.25 91 GLU A C 1
ATOM 739 O O . GLU A 1 91 ? 10.701 5.228 -30.555 1.00 98.25 91 GLU A O 1
ATOM 744 N N . ILE A 1 92 ? 10.315 7.317 -31.276 1.00 98.56 92 ILE A N 1
ATOM 745 C CA . ILE A 1 92 ? 11.628 7.458 -31.922 1.00 98.56 92 ILE A CA 1
ATOM 746 C C . ILE A 1 92 ? 12.760 7.285 -30.913 1.00 98.56 92 ILE A C 1
ATOM 748 O O . ILE A 1 92 ? 13.680 6.512 -31.171 1.00 98.56 92 ILE A O 1
ATOM 752 N N . ILE A 1 93 ? 12.725 7.998 -29.782 1.00 98.50 93 ILE A N 1
ATOM 753 C CA . ILE A 1 93 ? 13.847 7.965 -28.840 1.00 98.50 93 ILE A CA 1
ATOM 754 C C . ILE A 1 93 ? 13.995 6.606 -28.156 1.00 98.50 93 ILE A C 1
ATOM 756 O O . ILE A 1 93 ? 15.125 6.178 -27.950 1.00 98.50 93 ILE A O 1
ATOM 760 N N . LYS A 1 94 ? 12.893 5.892 -27.885 1.00 98.12 94 LYS A N 1
ATOM 761 C CA . LYS A 1 94 ? 12.939 4.493 -27.427 1.00 98.12 94 LYS A CA 1
ATOM 762 C C . LYS A 1 94 ? 13.673 3.619 -28.443 1.00 98.12 94 LYS A C 1
ATOM 764 O O . LYS A 1 94 ? 14.670 2.997 -28.106 1.00 98.12 94 LYS A O 1
ATOM 769 N N . GLY A 1 95 ? 13.264 3.686 -29.711 1.00 98.06 95 GLY A N 1
ATOM 770 C CA . GLY A 1 95 ? 13.906 2.930 -30.785 1.00 98.06 95 GLY A CA 1
ATOM 771 C C . GLY A 1 95 ? 15.388 3.266 -30.994 1.00 98.06 95 GLY A C 1
ATOM 772 O O . GLY A 1 95 ? 16.172 2.380 -31.332 1.00 98.06 95 GLY A O 1
ATOM 773 N N . LEU A 1 96 ? 15.777 4.530 -30.785 1.00 98.06 96 LEU A N 1
ATOM 774 C CA . LEU A 1 96 ? 17.175 4.973 -30.823 1.00 98.06 96 LEU A CA 1
ATOM 775 C C . LEU A 1 96 ? 17.988 4.458 -29.623 1.00 98.06 96 LEU A C 1
ATOM 777 O O . LEU A 1 96 ? 19.163 4.148 -29.797 1.00 98.06 96 LEU A O 1
ATOM 781 N N . ILE A 1 97 ? 17.391 4.395 -28.429 1.00 97.38 97 ILE A N 1
ATOM 782 C CA . ILE A 1 97 ? 18.025 3.887 -27.201 1.00 97.38 97 ILE A CA 1
ATOM 783 C C . ILE A 1 97 ? 18.201 2.368 -27.249 1.00 97.38 97 ILE A C 1
ATOM 785 O O . ILE A 1 97 ? 19.236 1.875 -26.807 1.00 97.38 97 ILE A O 1
ATOM 789 N N . ASP A 1 98 ? 17.226 1.654 -27.812 1.00 96.69 98 ASP A N 1
ATOM 790 C CA . ASP A 1 98 ? 17.245 0.194 -27.957 1.00 96.69 98 ASP A CA 1
ATOM 791 C C . ASP A 1 98 ? 18.294 -0.295 -28.974 1.00 96.69 98 ASP A C 1
ATOM 793 O O . ASP A 1 98 ? 18.570 -1.491 -29.051 1.00 96.69 98 ASP A O 1
ATOM 797 N N . TYR A 1 99 ? 18.863 0.601 -29.790 1.00 97.31 99 TYR A N 1
ATOM 798 C CA . TYR A 1 99 ? 19.939 0.246 -30.711 1.00 97.31 99 TYR A CA 1
ATOM 799 C C . TYR A 1 99 ? 21.289 0.176 -29.990 1.00 97.31 99 TYR A C 1
ATOM 801 O O . TYR A 1 99 ? 21.748 1.153 -29.395 1.00 97.31 99 TYR A O 1
ATOM 809 N N . GLU A 1 100 ? 21.968 -0.954 -30.159 1.00 96.56 100 GLU A N 1
ATOM 810 C CA . GLU A 1 100 ? 23.339 -1.179 -29.722 1.00 96.56 100 GLU A CA 1
ATOM 811 C C . GLU A 1 100 ? 24.123 -1.845 -30.864 1.00 96.56 100 GLU A C 1
ATOM 813 O O . GLU A 1 100 ? 2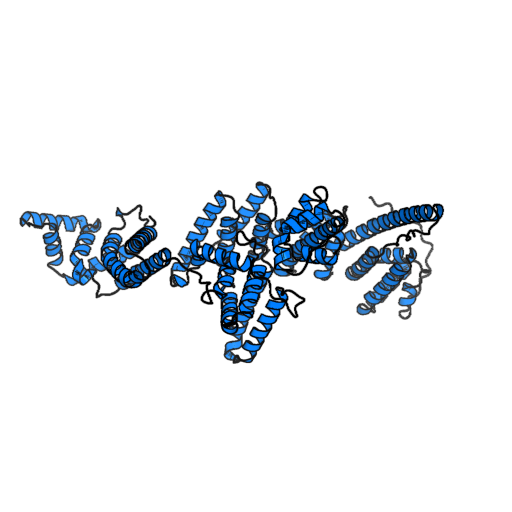3.661 -2.819 -31.461 1.00 96.56 100 GLU A O 1
ATOM 818 N N . GLU A 1 101 ? 25.293 -1.301 -31.219 1.00 96.75 101 GLU A N 1
ATOM 819 C CA . GLU A 1 101 ? 26.204 -1.972 -32.154 1.00 96.75 101 GLU A CA 1
ATOM 820 C C . GLU A 1 101 ? 26.812 -3.181 -31.420 1.00 96.75 101 GLU A C 1
ATOM 822 O O . GLU A 1 101 ? 27.398 -3.019 -30.351 1.00 96.75 101 GLU A O 1
ATOM 827 N N . PHE A 1 102 ? 26.623 -4.393 -31.953 1.00 96.94 102 PHE A N 1
ATOM 828 C CA . PHE A 1 102 ? 27.074 -5.625 -31.301 1.00 96.94 102 PHE A CA 1
ATOM 829 C C . PHE A 1 102 ? 28.587 -5.806 -31.412 1.00 96.94 102 PHE A C 1
ATOM 831 O O . PHE A 1 102 ? 29.175 -5.597 -32.472 1.00 96.94 102 PHE A O 1
ATOM 838 N N . GLU A 1 103 ? 29.200 -6.247 -30.318 1.00 97.31 103 GLU A N 1
ATOM 839 C CA . GLU A 1 103 ? 30.603 -6.647 -30.277 1.00 97.31 103 GLU A CA 1
ATOM 840 C C . GLU A 1 103 ? 30.878 -7.888 -31.144 1.00 97.31 103 GLU A C 1
ATOM 842 O O . GLU A 1 103 ? 30.034 -8.774 -31.281 1.00 97.31 103 GLU A O 1
ATOM 847 N N . GLU A 1 104 ? 32.082 -7.974 -31.711 1.00 97.50 104 GLU A N 1
ATOM 848 C CA . GLU A 1 104 ? 32.555 -9.168 -32.408 1.00 97.50 104 GLU A CA 1
ATOM 849 C C . GLU A 1 104 ? 32.830 -10.288 -31.392 1.00 97.50 104 GLU A C 1
ATOM 851 O O . GLU A 1 104 ? 33.597 -10.105 -30.438 1.00 97.50 104 GLU A O 1
ATOM 856 N N . GLU A 1 105 ? 32.230 -11.462 -31.610 1.00 97.50 105 GLU A N 1
ATOM 857 C CA . GLU A 1 105 ? 32.507 -12.665 -30.822 1.00 97.50 105 GLU A CA 1
ATOM 858 C C . GLU A 1 105 ? 33.963 -13.103 -31.028 1.00 97.50 105 GLU A C 1
ATOM 860 O O . GLU A 1 105 ? 34.446 -13.220 -32.158 1.00 97.50 105 GLU A O 1
ATOM 865 N N . ILE A 1 106 ? 34.680 -13.321 -29.924 1.00 97.12 106 ILE A N 1
ATOM 866 C CA . ILE A 1 106 ? 36.064 -13.799 -29.933 1.00 97.12 106 ILE A CA 1
ATOM 867 C C . ILE A 1 106 ? 36.033 -15.315 -29.758 1.00 97.12 106 ILE A C 1
ATOM 869 O O . ILE A 1 106 ? 35.773 -15.804 -28.659 1.00 97.12 106 ILE A O 1
ATOM 873 N N . ASP A 1 107 ? 36.331 -16.043 -30.828 1.00 97.44 107 ASP A N 1
ATOM 874 C CA . ASP A 1 107 ? 36.296 -17.499 -30.858 1.00 97.44 107 ASP A CA 1
ATOM 875 C C . ASP A 1 107 ? 37.593 -18.088 -30.306 1.00 97.44 107 ASP A C 1
ATOM 877 O O . ASP A 1 107 ? 38.684 -17.530 -30.461 1.00 97.44 107 ASP A O 1
ATOM 881 N N . ASP A 1 108 ? 37.518 -19.271 -29.698 1.00 97.38 108 ASP A N 1
ATOM 882 C CA . ASP A 1 108 ? 38.715 -19.953 -29.202 1.00 97.38 108 ASP A CA 1
ATOM 883 C C . ASP A 1 108 ? 39.707 -20.292 -30.325 1.00 97.38 108 ASP A C 1
ATOM 885 O O . ASP A 1 108 ? 40.921 -20.240 -30.088 1.00 97.38 108 ASP A O 1
ATOM 889 N N . ASP A 1 109 ? 39.196 -20.526 -31.536 1.00 97.56 109 ASP A N 1
ATOM 890 C CA . ASP A 1 109 ? 39.959 -20.855 -32.744 1.00 97.56 109 ASP A CA 1
ATOM 891 C C . ASP A 1 109 ? 40.597 -19.634 -33.437 1.00 97.56 109 ASP A C 1
ATOM 893 O O . ASP A 1 109 ? 41.445 -19.816 -34.316 1.00 97.56 109 ASP A O 1
ATOM 897 N N . ASP A 1 110 ? 40.252 -18.402 -33.035 1.00 97.62 110 ASP A N 1
ATOM 898 C CA . ASP A 1 110 ? 40.871 -17.187 -33.576 1.00 97.62 110 ASP A CA 1
ATOM 899 C C . ASP A 1 110 ? 42.385 -17.174 -33.296 1.00 97.62 110 ASP A C 1
ATOM 901 O O . ASP A 1 110 ? 42.864 -17.473 -32.190 1.00 97.62 110 ASP A O 1
ATOM 905 N N . THR A 1 111 ? 43.168 -16.741 -34.281 1.00 97.75 111 THR A N 1
ATOM 906 C CA . THR A 1 111 ? 44.589 -16.448 -34.080 1.00 97.75 111 THR A CA 1
ATOM 907 C C . THR A 1 111 ? 44.770 -15.339 -33.040 1.00 97.75 111 THR A C 1
ATOM 909 O O . THR A 1 111 ? 43.895 -14.505 -32.823 1.00 97.75 111 THR A O 1
ATOM 912 N N . ILE A 1 112 ? 45.941 -15.279 -32.394 1.00 97.44 112 ILE A N 1
ATOM 913 C CA . ILE A 1 112 ? 46.243 -14.225 -31.405 1.00 97.44 112 ILE A CA 1
ATOM 914 C C . ILE A 1 112 ? 46.013 -12.825 -32.003 1.00 97.44 112 ILE A C 1
ATOM 916 O O . ILE A 1 112 ? 45.450 -11.962 -31.338 1.00 97.44 112 ILE A O 1
ATOM 920 N N . GLU A 1 113 ? 46.396 -12.628 -33.268 1.00 97.88 113 GLU A N 1
ATOM 921 C CA . GLU A 1 113 ? 46.204 -11.367 -33.991 1.00 97.88 113 GLU A CA 1
ATOM 922 C C . GLU A 1 113 ? 44.719 -11.057 -34.247 1.00 97.88 113 GLU A C 1
ATOM 924 O O . GLU A 1 113 ? 44.295 -9.915 -34.074 1.00 97.88 113 GLU A O 1
ATOM 929 N N . GLU A 1 114 ? 43.901 -12.055 -34.601 1.00 97.88 114 GLU A N 1
ATOM 930 C CA . GLU A 1 114 ? 42.445 -11.894 -34.731 1.00 97.88 114 GLU A CA 1
ATOM 931 C C . GLU A 1 114 ? 41.804 -11.542 -33.386 1.00 97.88 114 GLU A C 1
ATOM 933 O O . GLU A 1 114 ? 41.049 -10.574 -33.317 1.00 97.88 114 GLU A O 1
ATOM 938 N N . LYS A 1 115 ? 42.181 -12.227 -32.297 1.00 97.44 115 LYS A N 1
ATOM 939 C CA . LYS A 1 115 ? 41.694 -11.917 -30.941 1.00 97.44 115 LYS A CA 1
ATOM 940 C C . LYS A 1 115 ? 42.039 -10.487 -30.527 1.00 97.44 115 LYS A C 1
ATOM 942 O O . LYS A 1 115 ? 41.210 -9.800 -29.935 1.00 97.44 115 LYS A O 1
ATOM 947 N N . GLU A 1 116 ? 43.256 -10.023 -30.808 1.00 97.69 116 GLU A N 1
ATOM 948 C CA . GLU A 1 116 ? 43.672 -8.645 -30.513 1.00 97.69 116 GLU A CA 1
ATOM 949 C C . GLU A 1 116 ? 42.925 -7.615 -31.371 1.00 97.69 116 GLU A C 1
ATOM 951 O O . GLU A 1 116 ? 42.512 -6.570 -30.860 1.00 97.69 116 GLU A O 1
ATOM 956 N N . ASN A 1 117 ? 42.701 -7.914 -32.653 1.00 97.31 117 ASN A N 1
ATOM 957 C CA . ASN A 1 117 ? 41.933 -7.050 -33.544 1.00 97.31 117 ASN A CA 1
ATOM 958 C C . ASN A 1 117 ? 40.464 -6.946 -33.120 1.00 97.31 117 ASN A C 1
ATOM 960 O O . ASN A 1 117 ? 39.995 -5.820 -32.954 1.00 97.31 117 ASN A O 1
ATOM 964 N N . LYS A 1 118 ? 39.787 -8.074 -32.864 1.00 97.88 118 LYS A N 1
ATOM 965 C CA . LYS A 1 118 ? 38.402 -8.119 -32.368 1.00 97.88 118 LYS A CA 1
ATOM 966 C C . LYS A 1 118 ? 38.259 -7.341 -31.058 1.00 97.88 118 LYS A C 1
ATOM 968 O O . LYS A 1 118 ? 37.417 -6.459 -30.951 1.00 97.88 118 LYS A O 1
ATOM 973 N N . LYS A 1 119 ? 39.179 -7.526 -30.096 1.00 97.69 119 LYS A N 1
ATOM 974 C CA . LYS A 1 119 ? 39.210 -6.722 -28.851 1.00 97.69 119 LYS A CA 1
ATOM 975 C C . LYS A 1 119 ? 39.295 -5.221 -29.115 1.00 97.69 119 LYS A C 1
ATOM 977 O O . LYS A 1 119 ? 38.608 -4.442 -28.462 1.00 97.69 119 LYS A O 1
ATOM 982 N N . ARG A 1 120 ? 40.149 -4.795 -30.050 1.00 97.81 120 ARG A N 1
ATOM 983 C CA . ARG A 1 120 ? 40.277 -3.376 -30.409 1.00 97.81 120 ARG A CA 1
ATOM 984 C C . ARG A 1 120 ? 39.005 -2.843 -31.073 1.00 97.81 120 ARG A C 1
ATOM 986 O O . ARG A 1 120 ? 38.631 -1.709 -30.790 1.00 97.81 120 ARG A O 1
ATOM 993 N N . VAL A 1 121 ? 38.366 -3.627 -31.941 1.00 97.56 121 VAL A N 1
ATOM 994 C CA . VAL A 1 121 ? 37.086 -3.263 -32.569 1.00 97.56 121 VAL A CA 1
ATOM 995 C C . VAL A 1 121 ? 35.991 -3.147 -31.509 1.00 97.56 121 VAL A C 1
ATOM 997 O O . VAL A 1 121 ? 35.327 -2.114 -31.458 1.00 97.56 121 VAL A O 1
ATOM 1000 N N . ASN A 1 122 ? 35.882 -4.112 -30.595 1.00 97.50 122 ASN A N 1
ATOM 1001 C CA . ASN A 1 122 ? 34.901 -4.097 -29.508 1.00 97.50 122 ASN A CA 1
ATOM 1002 C C . ASN A 1 122 ? 35.063 -2.873 -28.602 1.00 97.50 122 ASN A C 1
ATOM 1004 O O . ASN A 1 122 ? 34.074 -2.235 -28.267 1.00 97.50 122 ASN A O 1
ATOM 1008 N N . LEU A 1 123 ? 36.296 -2.457 -28.285 1.00 97.62 123 LEU A N 1
ATOM 1009 C CA . LEU A 1 123 ? 36.532 -1.214 -27.536 1.00 97.62 123 LEU A CA 1
ATOM 1010 C C . LEU A 1 123 ? 35.999 0.031 -28.270 1.00 97.62 123 LEU A C 1
ATOM 1012 O O . LEU A 1 123 ? 35.426 0.917 -27.640 1.00 97.62 123 LEU A O 1
ATOM 1016 N N . ILE A 1 124 ? 36.157 0.099 -29.597 1.00 97.44 124 ILE A N 1
ATOM 1017 C CA . ILE A 1 124 ? 35.616 1.199 -30.413 1.00 97.44 124 ILE A CA 1
ATOM 1018 C C . ILE A 1 124 ? 34.082 1.152 -30.428 1.00 97.44 124 ILE A C 1
ATOM 1020 O O . ILE A 1 124 ? 33.440 2.197 -30.341 1.00 97.44 124 ILE A O 1
ATOM 1024 N N . ILE A 1 125 ? 33.498 -0.042 -30.542 1.00 97.12 125 ILE A N 1
ATOM 1025 C CA . ILE A 1 125 ? 32.046 -0.261 -30.507 1.00 97.12 125 ILE A CA 1
ATOM 1026 C C . ILE A 1 125 ? 31.469 0.179 -29.156 1.00 97.12 125 ILE A C 1
ATOM 1028 O O . ILE A 1 125 ? 30.538 0.981 -29.128 1.00 97.12 125 ILE A O 1
ATOM 1032 N N . GLN A 1 126 ? 32.079 -0.233 -28.044 1.00 96.88 126 GLN A N 1
ATOM 1033 C CA . GLN A 1 126 ? 31.697 0.191 -26.695 1.00 96.88 126 GLN A CA 1
ATOM 1034 C C . GLN A 1 126 ? 31.744 1.718 -26.540 1.00 96.88 126 GLN A C 1
ATOM 1036 O O . GLN A 1 126 ? 30.817 2.317 -25.994 1.00 96.88 126 GLN A O 1
ATOM 1041 N N . GLU A 1 127 ? 32.794 2.373 -27.046 1.00 97.69 127 GLU A N 1
ATOM 1042 C CA . GLU A 1 127 ? 32.915 3.834 -26.991 1.00 97.69 127 GLU A CA 1
ATOM 1043 C C . GLU A 1 127 ? 31.842 4.536 -27.840 1.00 97.69 127 GLU A C 1
ATOM 1045 O O . GLU A 1 127 ? 31.224 5.497 -27.379 1.00 97.69 127 GLU A O 1
ATOM 1050 N N . LYS A 1 128 ? 31.546 4.029 -29.043 1.00 96.44 128 LYS A N 1
ATOM 1051 C CA . LYS A 1 128 ? 30.447 4.541 -29.877 1.00 96.44 128 LYS A CA 1
ATOM 1052 C C . LYS A 1 128 ? 29.082 4.354 -29.218 1.00 96.44 128 LYS A C 1
ATOM 1054 O O . LYS A 1 128 ? 28.293 5.298 -29.217 1.00 96.44 128 LYS A O 1
ATOM 1059 N N . ASN A 1 129 ? 28.802 3.170 -28.671 1.00 96.38 129 ASN A N 1
ATOM 1060 C CA . ASN A 1 129 ? 27.546 2.877 -27.979 1.00 96.38 129 ASN A CA 1
ATOM 1061 C C . ASN A 1 129 ? 27.382 3.808 -26.779 1.00 96.38 129 ASN A C 1
ATOM 1063 O O . ASN A 1 129 ? 26.318 4.391 -26.595 1.00 96.38 129 ASN A O 1
ATOM 1067 N N . LYS A 1 130 ? 28.458 4.050 -26.023 1.00 96.50 130 LYS A N 1
ATOM 1068 C CA . LYS A 1 130 ? 28.455 5.018 -24.925 1.00 96.50 130 LYS A CA 1
ATOM 1069 C C . LYS A 1 130 ? 28.100 6.433 -25.396 1.00 96.50 130 LYS A C 1
ATOM 1071 O O . LYS A 1 130 ? 27.195 7.038 -24.830 1.00 96.50 130 LYS A O 1
ATOM 1076 N N . ILE A 1 131 ? 28.755 6.940 -26.445 1.00 96.44 131 ILE A N 1
ATOM 1077 C CA . ILE A 1 131 ? 28.451 8.266 -27.020 1.00 96.44 131 ILE A CA 1
ATOM 1078 C C . ILE A 1 131 ? 26.992 8.330 -27.487 1.00 96.44 131 ILE A C 1
ATOM 1080 O O . ILE A 1 131 ? 26.296 9.311 -27.238 1.00 96.44 131 ILE A O 1
ATOM 1084 N N . LEU A 1 132 ? 26.502 7.273 -28.139 1.00 95.88 132 LEU A N 1
ATOM 1085 C CA . LEU A 1 132 ? 25.121 7.202 -28.602 1.00 95.88 132 LEU A CA 1
ATOM 1086 C C . LEU A 1 132 ? 24.124 7.254 -27.436 1.00 95.88 132 LEU A C 1
ATOM 1088 O O . LEU A 1 132 ? 23.135 7.982 -27.511 1.00 95.88 132 LEU A O 1
ATOM 1092 N N . GLN A 1 133 ? 24.390 6.520 -26.356 1.00 96.25 133 GLN A N 1
ATOM 1093 C CA . GLN A 1 133 ? 23.571 6.537 -25.145 1.00 96.25 133 GLN A CA 1
ATOM 1094 C C . GLN A 1 133 ? 23.580 7.923 -24.473 1.00 96.25 133 GLN A C 1
ATOM 1096 O O . GLN A 1 133 ? 22.532 8.404 -24.037 1.00 96.25 133 GLN A O 1
ATOM 1101 N N . GLU A 1 134 ? 24.720 8.618 -24.442 1.00 96.81 134 GLU A N 1
ATOM 1102 C CA . GLU A 1 134 ? 24.829 9.999 -23.939 1.00 96.81 134 GLU A CA 1
ATOM 1103 C C . GLU A 1 134 ? 24.009 10.992 -24.790 1.00 96.81 134 GLU A C 1
ATOM 1105 O O . GLU A 1 134 ? 23.242 11.799 -24.258 1.00 96.81 134 GLU A O 1
ATOM 1110 N N . GLU A 1 135 ? 24.100 10.909 -26.119 1.00 96.88 135 GLU A N 1
ATOM 1111 C CA . GLU A 1 135 ? 23.318 11.752 -27.034 1.00 96.88 135 GLU A CA 1
ATOM 1112 C C . GLU A 1 135 ? 21.810 11.486 -26.923 1.00 96.88 135 GLU A C 1
ATOM 1114 O O . GLU A 1 135 ? 21.002 12.419 -26.853 1.00 96.88 135 GLU A O 1
ATOM 1119 N N . ASN A 1 136 ? 21.417 10.212 -26.895 1.00 97.25 136 ASN A N 1
ATOM 1120 C CA . ASN A 1 136 ? 20.013 9.820 -26.848 1.00 97.25 136 ASN A CA 1
ATOM 1121 C C . ASN A 1 136 ? 19.380 10.126 -25.484 1.00 97.25 136 ASN A C 1
ATOM 1123 O O . ASN A 1 136 ? 18.236 10.576 -25.430 1.00 97.25 136 ASN A O 1
ATOM 1127 N N . SER A 1 137 ? 20.113 9.971 -24.380 1.00 97.81 137 SER A N 1
ATOM 1128 C CA . SER A 1 137 ? 19.618 10.366 -23.054 1.00 97.81 137 SER A CA 1
ATOM 1129 C C . SER A 1 137 ? 19.406 11.878 -22.933 1.00 97.81 137 SER A C 1
ATOM 1131 O O . SER A 1 137 ? 18.411 12.306 -22.349 1.00 97.81 137 SER A O 1
ATOM 1133 N N . CYS A 1 138 ? 20.251 12.694 -23.574 1.00 98.00 138 CYS A N 1
ATOM 1134 C CA . CYS A 1 138 ? 20.036 14.142 -23.677 1.00 98.00 138 CYS A CA 1
ATOM 1135 C C . CYS A 1 138 ? 18.732 14.485 -24.409 1.00 98.00 138 CYS A C 1
ATOM 1137 O O . CYS A 1 138 ? 17.954 15.338 -23.975 1.00 98.00 138 CYS A O 1
ATOM 1139 N N . LEU A 1 139 ? 18.458 13.788 -25.510 1.00 98.00 139 LEU A N 1
ATOM 1140 C CA . LEU A 1 139 ? 17.229 13.974 -26.271 1.00 98.00 139 LEU A CA 1
ATOM 1141 C C . LEU A 1 139 ? 15.994 13.469 -25.506 1.00 98.00 139 LEU A C 1
ATOM 1143 O O . LEU A 1 139 ? 14.939 14.103 -25.557 1.00 98.00 139 LEU A O 1
ATOM 1147 N N . LEU A 1 140 ? 16.126 12.372 -24.756 1.00 98.50 140 LEU A N 1
ATOM 1148 C CA . LEU A 1 140 ? 15.075 11.863 -23.878 1.00 98.50 140 LEU A CA 1
ATOM 1149 C C . LEU A 1 140 ? 14.749 12.852 -22.750 1.00 98.50 140 LEU A C 1
ATOM 1151 O O . LEU A 1 140 ? 13.570 13.043 -22.459 1.00 98.50 140 LEU A O 1
ATOM 1155 N N . ASP A 1 141 ? 15.745 13.513 -22.151 1.00 98.50 141 ASP A N 1
ATOM 1156 C CA . ASP A 1 141 ? 15.534 14.574 -21.152 1.00 98.50 141 ASP A CA 1
ATOM 1157 C C . ASP A 1 141 ? 14.709 15.734 -21.730 1.00 98.50 141 ASP A C 1
ATOM 1159 O O . ASP A 1 141 ? 13.713 16.148 -21.129 1.00 98.50 141 ASP A O 1
ATOM 1163 N N . LEU A 1 142 ? 15.047 16.190 -22.944 1.00 97.75 142 LEU A N 1
ATOM 1164 C CA . LEU A 1 142 ? 14.297 17.236 -23.650 1.00 97.75 142 LEU A CA 1
ATOM 1165 C C . LEU A 1 142 ? 12.833 16.834 -23.895 1.00 97.75 142 LEU A C 1
ATOM 1167 O O . LEU A 1 142 ? 11.927 17.647 -23.709 1.00 97.75 142 LEU A O 1
ATOM 1171 N N . ILE A 1 143 ? 12.592 15.580 -24.286 1.00 98.12 143 ILE A N 1
ATOM 1172 C CA . ILE A 1 143 ? 11.238 15.040 -24.478 1.00 98.12 143 ILE A CA 1
ATOM 1173 C C . ILE A 1 143 ? 10.502 14.948 -23.134 1.00 98.12 143 ILE A C 1
ATOM 1175 O O . ILE A 1 143 ? 9.340 15.350 -23.042 1.00 98.12 143 ILE A O 1
ATOM 1179 N N . CYS A 1 144 ? 11.173 14.472 -22.080 1.00 98.12 144 CYS A N 1
ATOM 1180 C CA . CYS A 1 144 ? 10.603 14.342 -20.737 1.00 98.12 144 CYS A CA 1
ATOM 1181 C C . CYS A 1 144 ? 10.151 15.685 -20.151 1.00 98.12 144 CYS A C 1
ATOM 1183 O O . CYS A 1 144 ? 9.164 15.736 -19.411 1.00 98.12 144 CYS A O 1
ATOM 1185 N N . ALA A 1 145 ? 10.818 16.778 -20.525 1.00 97.62 145 ALA A N 1
ATOM 1186 C CA . ALA A 1 145 ? 10.439 18.126 -20.123 1.00 97.62 145 ALA A CA 1
ATOM 1187 C C . ALA A 1 145 ? 9.070 18.580 -20.676 1.00 97.62 145 ALA A C 1
ATOM 1189 O O . ALA A 1 145 ? 8.485 19.511 -20.122 1.00 97.62 145 ALA A O 1
ATOM 1190 N N . ASN A 1 146 ? 8.533 17.935 -21.725 1.00 95.94 146 ASN A N 1
ATOM 1191 C CA . ASN A 1 146 ? 7.265 18.312 -22.362 1.00 95.94 146 ASN A CA 1
ATOM 1192 C C . ASN A 1 146 ? 6.323 17.118 -22.621 1.00 95.94 146 ASN A C 1
ATOM 1194 O O . ASN A 1 146 ? 5.887 16.857 -23.743 1.00 95.94 146 ASN A O 1
ATOM 1198 N N . LEU A 1 147 ? 5.995 16.385 -21.555 1.00 96.81 147 LEU A N 1
ATOM 1199 C CA . LEU A 1 147 ? 5.164 15.174 -21.590 1.00 96.81 147 LEU A CA 1
ATOM 1200 C C . LEU A 1 147 ? 3.655 15.412 -21.385 1.00 96.81 147 LEU A C 1
ATOM 1202 O O . LEU A 1 147 ? 2.913 14.455 -21.178 1.00 96.81 147 LEU A O 1
ATOM 1206 N N . THR A 1 148 ? 3.178 16.655 -21.393 1.00 94.56 148 THR A N 1
ATOM 1207 C CA . THR A 1 148 ? 1.794 17.002 -21.007 1.00 94.56 148 THR A CA 1
ATOM 1208 C C . THR A 1 148 ? 0.725 16.363 -21.898 1.00 94.56 148 THR A C 1
ATOM 1210 O O . THR A 1 148 ? -0.318 15.957 -21.395 1.00 94.56 148 THR A O 1
ATOM 1213 N N . GLU A 1 149 ? 0.991 16.227 -23.197 1.00 95.00 149 GLU A N 1
ATOM 1214 C CA . GLU A 1 149 ? 0.061 15.646 -24.181 1.00 95.00 149 GLU A CA 1
ATOM 1215 C C . GLU A 1 149 ? 0.161 14.115 -24.294 1.00 95.00 149 GLU A C 1
ATOM 1217 O O . GLU A 1 149 ? -0.622 13.477 -24.998 1.00 95.00 149 GLU A O 1
ATOM 1222 N N . VAL A 1 150 ? 1.140 13.508 -23.621 1.00 97.12 150 VAL A N 1
ATOM 1223 C CA . VAL A 1 150 ? 1.423 12.073 -23.712 1.00 97.12 150 VAL A CA 1
ATOM 1224 C C . VAL A 1 150 ? 0.550 11.308 -22.707 1.00 97.12 150 VAL A C 1
ATOM 1226 O O . VAL A 1 150 ? 0.420 11.742 -21.560 1.00 97.12 150 VAL A O 1
ATOM 1229 N N . PRO A 1 151 ? -0.025 10.143 -23.069 1.00 97.44 151 PRO A N 1
ATOM 1230 C CA . PRO A 1 151 ? -0.750 9.310 -22.114 1.00 97.44 151 PRO A CA 1
ATOM 1231 C C . PRO A 1 151 ? 0.097 8.978 -20.881 1.00 97.44 151 PRO A C 1
ATOM 1233 O O . PRO A 1 151 ? 1.265 8.606 -20.997 1.00 97.44 151 PRO A O 1
ATOM 1236 N N . THR A 1 152 ? -0.494 9.067 -19.689 1.00 97.75 152 THR A N 1
ATOM 1237 C CA . THR A 1 152 ? 0.215 8.890 -18.410 1.00 97.75 152 THR A CA 1
ATOM 1238 C C . THR A 1 152 ? 1.104 7.642 -18.314 1.00 97.75 152 THR A C 1
ATOM 1240 O O . THR A 1 152 ? 2.230 7.786 -17.833 1.00 97.75 152 THR A O 1
ATOM 1243 N N . PRO A 1 153 ? 0.687 6.441 -18.769 1.00 97.81 153 PRO A N 1
ATOM 1244 C CA . PRO A 1 153 ? 1.566 5.271 -18.759 1.00 97.81 153 PRO A CA 1
ATOM 1245 C C . PRO A 1 153 ? 2.876 5.504 -19.527 1.00 97.81 153 PRO A C 1
ATOM 1247 O O . PRO A 1 153 ? 3.950 5.212 -19.008 1.00 97.81 153 PRO A O 1
ATOM 1250 N N . CYS A 1 154 ? 2.796 6.129 -20.705 1.00 97.75 154 CYS A N 1
ATOM 1251 C CA . CYS A 1 154 ? 3.954 6.470 -21.529 1.00 97.75 154 CYS A CA 1
ATOM 1252 C C . CYS A 1 154 ? 4.813 7.572 -20.883 1.00 97.75 154 CYS A C 1
ATOM 1254 O O . CYS A 1 154 ? 6.036 7.526 -20.988 1.00 97.75 154 CYS A O 1
ATOM 1256 N N . ARG A 1 155 ? 4.202 8.531 -20.161 1.00 98.25 155 ARG A N 1
ATOM 1257 C CA . ARG A 1 155 ? 4.941 9.550 -19.383 1.00 98.25 155 ARG A CA 1
ATOM 1258 C C . ARG A 1 155 ? 5.825 8.895 -18.319 1.00 98.25 155 ARG A C 1
ATOM 1260 O O . ARG A 1 155 ? 6.992 9.245 -18.183 1.00 98.25 155 ARG A O 1
ATOM 1267 N N . ILE A 1 156 ? 5.262 7.948 -17.566 1.00 97.88 156 ILE A N 1
ATOM 1268 C CA . ILE A 1 156 ? 5.974 7.222 -16.504 1.00 97.88 156 ILE A CA 1
ATOM 1269 C C . ILE A 1 156 ? 7.091 6.365 -17.098 1.00 97.88 156 ILE A C 1
ATOM 1271 O O . ILE A 1 156 ? 8.214 6.406 -16.604 1.00 97.88 156 ILE A O 1
ATOM 1275 N N . GLU A 1 157 ? 6.796 5.628 -18.168 1.00 97.44 157 GLU A N 1
ATOM 1276 C CA . GLU A 1 157 ? 7.773 4.788 -18.862 1.00 97.44 157 GLU A CA 1
ATOM 1277 C C . GLU A 1 157 ? 8.969 5.604 -19.374 1.00 97.44 157 GLU A C 1
ATOM 1279 O O . GLU A 1 157 ? 10.111 5.219 -19.134 1.00 97.44 157 GLU A O 1
ATOM 1284 N N . ALA A 1 158 ? 8.721 6.763 -19.997 1.00 98.38 158 ALA A N 1
ATOM 1285 C CA . ALA A 1 158 ? 9.768 7.671 -20.467 1.00 98.38 158 ALA A CA 1
ATOM 1286 C C . ALA A 1 158 ? 10.682 8.138 -19.325 1.00 98.38 158 ALA A C 1
ATOM 1288 O O . ALA A 1 158 ? 11.906 8.106 -19.441 1.00 98.38 158 ALA A O 1
ATOM 1289 N N . VAL A 1 159 ? 10.091 8.531 -18.193 1.00 98.44 159 VAL A N 1
ATOM 1290 C CA . VAL A 1 159 ? 10.857 8.971 -17.024 1.00 98.44 159 VAL A CA 1
ATOM 1291 C C . VAL A 1 159 ? 11.646 7.814 -16.411 1.00 98.44 159 VAL A C 1
ATOM 1293 O O . VAL A 1 159 ? 12.792 8.018 -16.026 1.00 98.44 159 VAL A O 1
ATOM 1296 N N . PHE A 1 160 ? 11.089 6.602 -16.358 1.00 97.88 160 PHE A N 1
ATOM 1297 C CA . PHE A 1 160 ? 11.817 5.412 -15.902 1.00 97.88 160 PHE A CA 1
ATOM 1298 C C . PHE A 1 160 ? 12.977 5.047 -16.820 1.00 97.88 160 PHE A C 1
ATOM 1300 O O . PHE A 1 160 ? 14.030 4.659 -16.323 1.00 97.88 160 PHE A O 1
ATOM 1307 N N . LEU A 1 161 ? 12.821 5.210 -18.133 1.00 97.44 161 LEU A N 1
ATOM 1308 C CA . LEU A 1 161 ? 13.927 5.042 -19.068 1.00 97.44 161 LEU A CA 1
ATOM 1309 C C . LEU A 1 161 ? 15.033 6.070 -18.783 1.00 97.44 161 LEU A C 1
ATOM 1311 O O . LEU A 1 161 ? 16.202 5.703 -18.702 1.00 97.44 161 LEU A O 1
ATOM 1315 N N . LEU A 1 162 ? 14.664 7.330 -18.517 1.00 98.12 162 LEU A N 1
ATOM 1316 C CA . LEU A 1 162 ? 15.615 8.391 -18.173 1.00 98.12 162 LEU A CA 1
ATOM 1317 C C . LEU A 1 162 ? 16.338 8.143 -16.832 1.00 98.12 162 LEU A C 1
ATOM 1319 O O . LEU A 1 162 ? 17.485 8.553 -16.671 1.00 98.12 162 LEU A O 1
ATOM 1323 N N . MET A 1 163 ? 15.705 7.453 -15.874 1.00 97.44 163 MET A N 1
ATOM 1324 C CA . MET A 1 163 ? 16.315 7.110 -14.575 1.00 97.44 163 MET A CA 1
ATOM 1325 C C . MET A 1 163 ? 17.541 6.196 -14.696 1.00 97.44 163 MET A C 1
ATOM 1327 O O . MET A 1 163 ? 18.363 6.186 -13.779 1.00 97.44 163 MET A O 1
ATOM 1331 N N . ASN A 1 164 ? 17.682 5.458 -15.802 1.00 95.62 164 ASN A N 1
ATOM 1332 C CA . ASN A 1 164 ? 18.826 4.576 -16.037 1.00 95.62 164 ASN A CA 1
ATOM 1333 C C . ASN A 1 164 ? 20.126 5.343 -16.354 1.00 95.62 164 ASN A C 1
ATOM 1335 O O . ASN A 1 164 ? 21.196 4.738 -16.356 1.00 95.62 164 ASN A O 1
ATOM 1339 N N . TYR A 1 165 ? 20.053 6.657 -16.597 1.00 96.50 165 TYR A N 1
ATOM 1340 C CA . TYR A 1 165 ? 21.202 7.486 -16.963 1.00 96.50 165 TYR A CA 1
ATOM 1341 C C . TYR A 1 165 ? 21.665 8.356 -15.790 1.00 96.50 165 TYR A C 1
ATOM 1343 O O . TYR A 1 165 ? 20.907 9.177 -15.265 1.00 96.50 165 TYR A O 1
ATOM 1351 N N . GLU A 1 166 ? 22.935 8.203 -15.399 1.00 94.88 166 GLU A N 1
ATOM 1352 C CA . GLU A 1 166 ? 23.523 8.842 -14.210 1.00 94.88 166 GLU A CA 1
ATOM 1353 C C . GLU A 1 166 ? 23.355 10.369 -14.206 1.00 94.88 166 GLU A C 1
ATOM 1355 O O . GLU A 1 166 ? 22.885 10.942 -13.219 1.00 94.88 166 GLU A O 1
ATOM 1360 N N . ASP A 1 167 ? 23.655 11.017 -15.334 1.00 97.00 167 ASP A N 1
ATOM 1361 C CA . ASP A 1 167 ? 23.638 12.478 -15.475 1.00 97.00 167 ASP A CA 1
ATOM 1362 C C . ASP A 1 167 ? 22.232 13.088 -15.353 1.00 97.00 167 ASP A C 1
ATOM 1364 O O . ASP A 1 167 ? 22.086 14.272 -15.038 1.00 97.00 167 ASP A O 1
ATOM 1368 N N . TYR A 1 168 ? 21.187 12.275 -15.540 1.00 97.56 168 TYR A N 1
ATOM 1369 C CA . TYR A 1 168 ? 19.790 12.711 -15.547 1.00 97.56 168 TYR A CA 1
ATOM 1370 C C . TYR A 1 168 ? 18.996 12.213 -14.336 1.00 97.56 168 TYR A C 1
ATOM 1372 O O . TYR A 1 168 ? 17.775 12.400 -14.268 1.00 97.56 168 TYR A O 1
ATOM 1380 N N . LYS A 1 169 ? 19.651 11.638 -13.318 1.00 96.44 169 LYS A N 1
ATOM 1381 C CA . LYS A 1 169 ? 18.964 11.180 -12.098 1.00 96.44 169 LYS A CA 1
ATOM 1382 C C . LYS A 1 169 ? 18.213 12.300 -11.372 1.00 96.44 169 LYS A C 1
ATOM 1384 O O . LYS A 1 169 ? 17.134 12.090 -10.822 1.00 96.44 169 LYS A O 1
ATOM 1389 N N . LEU A 1 170 ? 18.751 13.520 -11.359 1.00 97.19 170 LEU A N 1
ATOM 1390 C CA . LEU A 1 170 ? 18.090 14.652 -10.699 1.00 97.19 170 LEU A CA 1
ATOM 1391 C C . LEU A 1 170 ? 16.891 15.186 -11.505 1.00 97.19 170 LEU A C 1
ATOM 1393 O O . LEU A 1 170 ? 15.923 15.681 -10.927 1.00 97.19 170 LEU A O 1
ATOM 1397 N N . GLN A 1 171 ? 16.951 15.115 -12.828 1.00 98.31 171 GLN A N 1
ATOM 1398 C CA . GLN A 1 171 ? 15.910 15.574 -13.742 1.00 98.31 171 GLN A CA 1
ATOM 1399 C C . GLN A 1 171 ? 14.759 14.572 -13.756 1.00 98.31 171 GLN A C 1
ATOM 1401 O O . GLN A 1 171 ? 13.615 14.953 -13.518 1.00 98.31 171 GLN A O 1
ATOM 1406 N N . SER A 1 172 ? 15.072 13.285 -13.895 1.00 98.19 172 SER A N 1
ATOM 1407 C CA . SER A 1 172 ? 14.087 12.202 -13.845 1.00 98.19 172 SER A CA 1
ATOM 1408 C C . SER A 1 172 ? 13.277 12.207 -12.547 1.00 98.19 172 SER A C 1
ATOM 1410 O O . SER A 1 172 ? 12.055 12.085 -12.609 1.00 98.19 172 SER A O 1
ATOM 1412 N N . ILE A 1 173 ? 13.884 12.465 -11.375 1.00 98.12 173 ILE A N 1
ATOM 1413 C CA . ILE A 1 173 ? 13.093 12.594 -10.137 1.00 98.12 173 ILE A CA 1
ATOM 1414 C C . ILE A 1 173 ? 12.162 13.809 -10.172 1.00 98.12 173 ILE A C 1
ATOM 1416 O O . ILE A 1 173 ? 11.034 13.717 -9.695 1.00 98.12 173 ILE A O 1
ATOM 1420 N N . 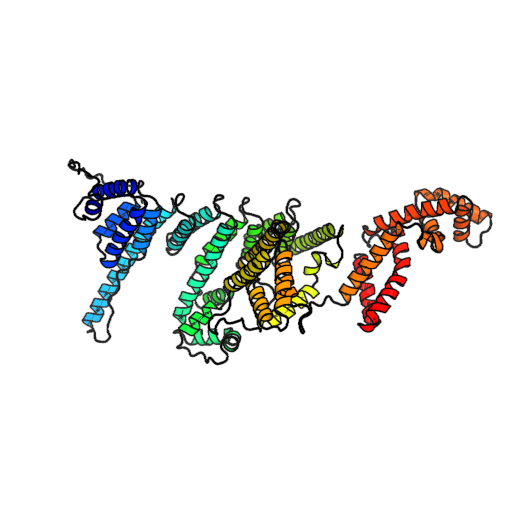LYS A 1 174 ? 12.593 14.943 -10.742 1.00 98.38 174 LYS A N 1
ATOM 1421 C CA . LYS A 1 174 ? 11.739 16.135 -10.867 1.00 98.38 174 LYS A CA 1
ATOM 1422 C C . LYS A 1 174 ? 10.547 15.857 -11.777 1.00 98.38 174 LYS A C 1
ATOM 1424 O O . LYS A 1 174 ? 9.427 16.199 -11.408 1.00 98.38 174 LYS A O 1
ATOM 1429 N N . TYR A 1 175 ? 10.771 15.212 -12.922 1.00 98.50 175 TYR A N 1
ATOM 1430 C CA . TYR A 1 175 ? 9.693 14.835 -13.836 1.00 98.50 175 TYR A CA 1
ATOM 1431 C C . TYR A 1 175 ? 8.751 13.814 -13.202 1.00 98.50 175 TYR A C 1
ATOM 1433 O O . TYR A 1 175 ? 7.536 13.970 -13.292 1.00 98.50 175 TYR A O 1
ATOM 1441 N N . PHE A 1 176 ? 9.287 12.817 -12.495 1.00 98.56 176 PHE A N 1
ATOM 1442 C CA . PHE A 1 176 ? 8.464 11.830 -11.805 1.00 98.56 176 PHE A CA 1
ATOM 1443 C C . PHE A 1 176 ? 7.601 12.474 -10.717 1.00 98.56 176 PHE A C 1
ATOM 1445 O O . PHE A 1 176 ? 6.396 12.240 -10.686 1.00 98.56 176 PHE A O 1
ATOM 1452 N N . ILE A 1 177 ? 8.187 13.344 -9.883 1.00 98.50 177 ILE A N 1
ATOM 1453 C CA . ILE A 1 177 ? 7.460 14.124 -8.869 1.00 98.50 177 ILE A CA 1
ATOM 1454 C C . ILE A 1 177 ? 6.360 14.971 -9.518 1.00 98.50 177 ILE A C 1
ATOM 1456 O O . ILE A 1 177 ? 5.236 15.011 -9.025 1.00 98.50 177 ILE A O 1
ATOM 1460 N N . HIS A 1 178 ? 6.653 15.612 -10.650 1.00 98.12 178 HIS A N 1
ATOM 1461 C CA . HIS A 1 178 ? 5.657 16.386 -11.385 1.00 98.12 178 HIS A CA 1
ATOM 1462 C C . HIS A 1 178 ? 4.474 15.518 -11.846 1.00 98.12 178 HIS A C 1
ATOM 1464 O O . HIS A 1 178 ? 3.327 15.930 -11.694 1.00 98.12 178 HIS A O 1
ATOM 1470 N N . ILE A 1 179 ? 4.732 14.300 -12.337 1.00 98.12 179 ILE A N 1
ATOM 1471 C CA . ILE A 1 179 ? 3.684 13.345 -12.732 1.00 98.12 179 ILE A CA 1
ATOM 1472 C C . ILE A 1 179 ? 2.860 12.898 -11.516 1.00 98.12 179 ILE A C 1
ATOM 1474 O O . ILE A 1 179 ? 1.635 12.969 -11.547 1.00 98.12 179 ILE A O 1
ATOM 1478 N N . ILE A 1 180 ? 3.493 12.468 -10.421 1.00 98.12 180 ILE A N 1
ATOM 1479 C CA . ILE A 1 180 ? 2.765 11.978 -9.232 1.00 98.12 180 ILE A CA 1
ATOM 1480 C C . ILE A 1 180 ? 2.060 13.092 -8.444 1.00 98.12 180 ILE A C 1
ATOM 1482 O O . ILE A 1 180 ? 1.328 12.780 -7.509 1.00 98.12 180 ILE A O 1
ATOM 1486 N N . ASN A 1 181 ? 2.222 14.358 -8.832 1.00 97.06 181 ASN A N 1
ATOM 1487 C CA . ASN A 1 181 ? 1.514 15.517 -8.279 1.00 97.06 181 ASN A CA 1
ATOM 1488 C C . ASN A 1 181 ? 0.495 16.134 -9.247 1.00 97.06 181 ASN A C 1
ATOM 1490 O O . ASN A 1 181 ? -0.165 17.116 -8.907 1.00 97.06 181 ASN A O 1
ATOM 1494 N N . ASP A 1 182 ? 0.339 15.569 -10.442 1.00 97.56 182 ASP A N 1
ATOM 1495 C CA . ASP A 1 182 ? -0.641 16.018 -11.427 1.00 97.56 182 ASP A CA 1
ATOM 1496 C C . ASP A 1 182 ? -2.057 15.610 -10.987 1.00 97.56 182 ASP A C 1
ATOM 1498 O O . ASP A 1 182 ? -2.429 14.437 -11.020 1.00 97.56 182 ASP A O 1
ATOM 1502 N N . GLN A 1 183 ? -2.865 16.585 -10.561 1.00 97.31 183 GLN A N 1
ATOM 1503 C CA . GLN A 1 183 ? -4.228 16.358 -10.058 1.00 97.31 183 GLN A CA 1
ATOM 1504 C C . GLN A 1 183 ? -5.196 15.816 -11.121 1.00 97.31 183 GLN A C 1
ATOM 1506 O O . GLN A 1 183 ? -6.268 15.329 -10.765 1.00 97.31 183 GLN A O 1
ATOM 1511 N N . ASN A 1 184 ? -4.830 15.866 -12.407 1.00 97.12 184 ASN A N 1
ATOM 1512 C CA . ASN A 1 184 ? -5.627 15.267 -13.478 1.00 97.12 184 ASN A CA 1
ATOM 1513 C C . ASN A 1 184 ? -5.464 13.743 -13.547 1.00 97.12 184 ASN A C 1
ATOM 1515 O O . ASN A 1 184 ? -6.225 13.071 -14.242 1.00 97.12 184 ASN A O 1
ATOM 1519 N N . ILE A 1 185 ? -4.473 13.191 -12.845 1.00 97.56 185 ILE A N 1
ATOM 1520 C CA . ILE A 1 185 ? -4.263 11.754 -12.733 1.00 97.56 185 ILE A CA 1
ATOM 1521 C C . ILE A 1 185 ? -4.889 11.280 -11.423 1.00 97.56 185 ILE A C 1
ATOM 1523 O O . ILE A 1 185 ? -4.643 11.834 -10.345 1.00 97.56 185 ILE A O 1
ATOM 1527 N N . ASP A 1 186 ? -5.671 10.209 -11.523 1.00 97.19 186 ASP A N 1
ATOM 1528 C CA . ASP A 1 186 ? -6.278 9.559 -10.371 1.00 97.19 186 ASP A CA 1
ATOM 1529 C C . ASP A 1 186 ? -5.241 9.258 -9.267 1.00 97.19 186 ASP A C 1
ATOM 1531 O O . ASP A 1 186 ? -4.121 8.808 -9.527 1.00 97.19 186 ASP A O 1
ATOM 1535 N N . CYS A 1 187 ? -5.607 9.546 -8.016 1.00 97.44 187 CYS A N 1
ATOM 1536 C CA . CYS A 1 187 ? -4.685 9.476 -6.885 1.00 97.44 187 CYS A CA 1
ATOM 1537 C C . CYS A 1 187 ? -4.192 8.045 -6.609 1.00 97.44 187 CYS A C 1
ATOM 1539 O O . CYS A 1 187 ? -3.040 7.878 -6.205 1.00 97.44 187 CYS A O 1
ATOM 1541 N N . GLU A 1 188 ? -5.032 7.029 -6.846 1.00 95.88 188 GLU A N 1
ATOM 1542 C CA . GLU A 1 188 ? -4.660 5.611 -6.733 1.00 95.88 188 GLU A CA 1
ATOM 1543 C C . GLU A 1 188 ? -3.603 5.271 -7.779 1.00 95.88 188 GLU A C 1
ATOM 1545 O O . GLU A 1 188 ? -2.569 4.683 -7.462 1.00 95.88 188 GLU A O 1
ATOM 1550 N N . TYR A 1 189 ? -3.817 5.705 -9.023 1.00 96.94 189 TYR A N 1
ATOM 1551 C CA . TYR A 1 189 ? -2.859 5.490 -10.103 1.00 96.94 189 TYR A CA 1
ATOM 1552 C C . TYR A 1 189 ? -1.506 6.159 -9.812 1.00 96.94 189 TYR A C 1
ATOM 1554 O O . TYR A 1 189 ? -0.458 5.539 -10.004 1.00 96.94 189 TYR A O 1
ATOM 1562 N N . ARG A 1 190 ? -1.509 7.396 -9.293 1.00 98.06 190 ARG A N 1
ATOM 1563 C CA . ARG A 1 190 ? -0.279 8.105 -8.891 1.00 98.06 190 ARG A CA 1
ATOM 1564 C C . ARG A 1 190 ? 0.474 7.359 -7.790 1.00 98.06 190 ARG A C 1
ATOM 1566 O O . ARG A 1 190 ? 1.685 7.194 -7.900 1.00 98.06 190 ARG A O 1
ATOM 1573 N N . TYR A 1 191 ? -0.227 6.859 -6.772 1.00 98.12 191 TYR A N 1
ATOM 1574 C CA . TYR A 1 191 ? 0.397 6.071 -5.707 1.00 98.12 191 TYR A CA 1
ATOM 1575 C C . TYR A 1 191 ? 0.947 4.731 -6.223 1.00 98.12 191 TYR A C 1
ATOM 1577 O O . TYR A 1 191 ? 2.089 4.373 -5.935 1.00 98.12 191 TYR A O 1
ATOM 1585 N N . ASN A 1 192 ? 0.193 4.026 -7.070 1.00 96.38 192 ASN A N 1
ATOM 1586 C CA . ASN A 1 192 ? 0.650 2.787 -7.702 1.00 96.38 192 ASN A CA 1
ATOM 1587 C C . ASN A 1 192 ? 1.897 3.002 -8.565 1.00 96.38 192 ASN A C 1
ATOM 1589 O O . ASN A 1 192 ? 2.806 2.173 -8.527 1.00 96.38 192 ASN A O 1
ATOM 1593 N N . ALA A 1 193 ? 1.989 4.125 -9.284 1.00 97.81 193 ALA A N 1
ATOM 1594 C CA . ALA A 1 193 ? 3.192 4.489 -10.025 1.00 97.81 193 ALA A CA 1
ATOM 1595 C C . ALA A 1 193 ? 4.419 4.586 -9.103 1.00 97.81 193 ALA A C 1
ATOM 1597 O O . ALA A 1 193 ? 5.480 4.074 -9.453 1.00 97.81 193 ALA A O 1
ATOM 1598 N N . ILE A 1 194 ? 4.281 5.155 -7.900 1.00 98.25 194 ILE A N 1
ATOM 1599 C CA . ILE A 1 194 ? 5.365 5.182 -6.904 1.00 98.25 194 ILE A CA 1
ATOM 1600 C C . ILE A 1 194 ? 5.763 3.756 -6.513 1.00 98.25 194 ILE A C 1
ATOM 1602 O O . ILE A 1 194 ? 6.947 3.430 -6.533 1.00 98.25 194 ILE A O 1
ATOM 1606 N N . LEU A 1 195 ? 4.795 2.878 -6.236 1.00 96.69 195 LEU A N 1
ATOM 1607 C CA . LEU A 1 195 ? 5.073 1.480 -5.881 1.00 96.69 195 LEU A CA 1
ATOM 1608 C C . LEU A 1 195 ? 5.732 0.684 -7.021 1.00 96.69 195 LEU A C 1
ATOM 1610 O O . LEU A 1 195 ? 6.443 -0.285 -6.761 1.00 96.69 195 LEU A O 1
ATOM 1614 N N . THR A 1 196 ? 5.569 1.077 -8.289 1.00 96.44 196 THR A N 1
ATOM 1615 C CA . THR A 1 196 ? 6.307 0.422 -9.386 1.00 96.44 196 THR A CA 1
ATOM 1616 C C . THR A 1 196 ? 7.822 0.644 -9.315 1.00 96.44 196 THR A C 1
ATOM 1618 O O . THR A 1 196 ? 8.569 -0.217 -9.786 1.00 96.44 196 THR A O 1
ATOM 1621 N N . LEU A 1 197 ? 8.295 1.714 -8.657 1.00 97.25 197 LEU A N 1
ATOM 1622 C CA . LEU A 1 197 ? 9.725 1.914 -8.389 1.00 97.25 197 LEU A CA 1
ATOM 1623 C C . LEU A 1 197 ? 10.291 0.833 -7.461 1.00 97.25 197 LEU A C 1
ATOM 1625 O O . LEU A 1 197 ? 11.448 0.459 -7.617 1.00 97.25 197 LEU A O 1
ATOM 1629 N N . GLU A 1 198 ? 9.490 0.283 -6.543 1.00 95.69 198 GLU A N 1
ATOM 1630 C CA . GLU A 1 198 ? 9.896 -0.848 -5.695 1.00 95.69 198 GLU A CA 1
ATOM 1631 C C . GLU A 1 198 ? 10.172 -2.096 -6.546 1.00 95.69 198 GLU A C 1
ATOM 1633 O O . GLU A 1 198 ? 11.200 -2.747 -6.381 1.00 95.69 198 GLU A O 1
ATOM 1638 N N . LYS A 1 199 ? 9.314 -2.388 -7.533 1.00 94.19 199 LYS A N 1
ATOM 1639 C CA . LYS A 1 199 ? 9.511 -3.512 -8.468 1.00 94.19 199 LYS A CA 1
ATOM 1640 C C . LYS A 1 199 ? 10.731 -3.310 -9.371 1.00 94.19 199 LYS A C 1
ATOM 1642 O O . LYS A 1 199 ? 11.465 -4.261 -9.640 1.00 94.19 199 LYS A O 1
ATOM 1647 N N . LYS A 1 200 ? 10.964 -2.078 -9.835 1.00 95.81 200 LYS A N 1
ATOM 1648 C CA . LYS A 1 200 ? 12.161 -1.719 -10.616 1.00 95.81 200 LYS A CA 1
ATOM 1649 C C . LYS A 1 200 ? 13.432 -1.858 -9.780 1.00 95.81 200 LYS A C 1
ATOM 1651 O O . LYS A 1 200 ? 14.378 -2.491 -10.230 1.00 95.81 200 LYS A O 1
ATOM 1656 N N . SER A 1 201 ? 13.402 -1.358 -8.547 1.00 96.06 201 SER A N 1
ATOM 1657 C CA . SER A 1 201 ? 14.455 -1.525 -7.543 1.00 96.06 201 SER A CA 1
ATOM 1658 C C . SER A 1 201 ? 14.759 -3.004 -7.283 1.00 96.06 201 SER A C 1
ATOM 1660 O O . SER A 1 201 ? 15.919 -3.405 -7.298 1.00 96.06 201 SER A O 1
ATOM 1662 N N . LEU A 1 202 ? 13.721 -3.833 -7.129 1.00 95.06 202 LEU A N 1
ATOM 1663 C CA . LEU A 1 202 ? 13.859 -5.280 -6.972 1.00 95.06 202 LEU A CA 1
ATOM 1664 C C . LEU A 1 202 ? 14.569 -5.911 -8.171 1.00 95.06 202 LEU A C 1
ATOM 1666 O O . LEU A 1 202 ? 15.565 -6.596 -7.994 1.00 95.06 202 LEU A O 1
ATOM 1670 N N . THR A 1 203 ? 14.087 -5.625 -9.383 1.00 95.12 203 THR A N 1
ATOM 1671 C CA . THR A 1 203 ? 14.656 -6.156 -10.634 1.00 95.12 203 THR A CA 1
ATOM 1672 C C . THR A 1 203 ? 16.121 -5.746 -10.790 1.00 95.12 203 THR A C 1
ATOM 1674 O O . THR A 1 203 ? 16.959 -6.575 -11.130 1.00 95.12 203 THR A O 1
ATOM 1677 N N . PHE A 1 204 ? 16.434 -4.483 -10.485 1.00 95.81 204 PHE A N 1
ATOM 1678 C CA . PHE A 1 204 ? 17.790 -3.943 -10.505 1.00 95.81 204 PHE A CA 1
ATOM 1679 C C . PHE A 1 204 ? 18.713 -4.697 -9.542 1.00 95.81 204 PHE A C 1
ATOM 1681 O O . PHE A 1 204 ? 19.757 -5.194 -9.955 1.00 95.81 204 PHE A O 1
ATOM 1688 N N . MET A 1 205 ? 18.318 -4.835 -8.272 1.00 96.56 205 MET A N 1
ATOM 1689 C CA . MET A 1 205 ? 19.118 -5.554 -7.275 1.00 96.56 205 MET A CA 1
ATOM 1690 C C . MET A 1 205 ? 19.268 -7.033 -7.626 1.00 96.56 205 MET A C 1
ATOM 1692 O O . MET A 1 205 ? 20.365 -7.573 -7.520 1.00 96.56 205 MET A O 1
ATOM 1696 N N . SER A 1 206 ? 18.184 -7.683 -8.059 1.00 95.50 206 SER A N 1
ATOM 1697 C CA . SER A 1 206 ? 18.209 -9.082 -8.478 1.00 95.50 206 SER A CA 1
ATOM 1698 C C . SER A 1 206 ? 19.193 -9.297 -9.620 1.00 95.50 206 SER A C 1
ATOM 1700 O O . SER A 1 206 ? 20.009 -10.196 -9.494 1.00 95.50 206 SER A O 1
ATOM 1702 N N . GLY A 1 207 ? 19.191 -8.456 -10.661 1.00 95.19 207 GLY A N 1
ATOM 1703 C CA . GLY A 1 207 ? 20.131 -8.568 -11.784 1.00 95.19 207 GLY A CA 1
ATOM 1704 C C . GLY A 1 207 ? 21.592 -8.632 -11.334 1.00 95.19 207 GLY A C 1
ATOM 1705 O O . GLY A 1 207 ? 22.302 -9.567 -11.685 1.00 95.19 207 GLY A O 1
ATOM 1706 N N . PHE A 1 208 ? 22.010 -7.722 -10.452 1.00 95.81 208 PHE A N 1
ATOM 1707 C CA . PHE A 1 208 ? 23.366 -7.749 -9.894 1.00 95.81 208 PHE A CA 1
ATOM 1708 C C . PHE A 1 208 ? 23.644 -8.959 -8.996 1.00 95.81 208 PHE A C 1
ATOM 1710 O O . PHE A 1 208 ? 24.767 -9.452 -8.954 1.00 95.81 208 PHE A O 1
ATOM 1717 N N . LEU A 1 209 ? 22.649 -9.441 -8.248 1.00 94.81 209 LEU A N 1
ATOM 1718 C CA . LEU A 1 209 ? 22.812 -10.651 -7.441 1.00 94.81 209 LEU A CA 1
ATOM 1719 C C . LEU A 1 209 ? 22.940 -11.910 -8.314 1.00 94.81 209 LEU A C 1
ATOM 1721 O O . LEU A 1 209 ? 23.671 -12.817 -7.923 1.00 94.81 209 LEU A O 1
ATOM 1725 N N . LEU A 1 210 ? 22.286 -11.961 -9.483 1.00 92.88 210 LEU A N 1
ATOM 1726 C CA . LEU A 1 210 ? 22.441 -13.057 -10.450 1.00 92.88 210 LEU A CA 1
ATOM 1727 C C . LEU A 1 210 ? 23.888 -13.135 -10.966 1.00 92.88 210 LEU A C 1
ATOM 1729 O O . LEU A 1 210 ? 24.453 -14.223 -11.051 1.00 92.88 210 LEU A O 1
ATOM 1733 N N . GLU A 1 211 ? 24.531 -11.990 -11.225 1.00 93.62 211 GLU A N 1
ATOM 1734 C CA . GLU A 1 211 ? 25.942 -11.928 -11.655 1.00 93.62 211 GLU A CA 1
ATOM 1735 C C . GLU A 1 211 ? 26.911 -12.540 -10.623 1.00 93.62 211 GLU A C 1
ATOM 1737 O O . GLU A 1 211 ? 28.009 -12.984 -10.968 1.00 93.62 211 GLU A O 1
ATOM 1742 N N . LEU A 1 212 ? 26.512 -12.601 -9.346 1.00 93.06 212 LEU A N 1
ATOM 1743 C CA . LEU A 1 212 ? 27.308 -13.200 -8.276 1.00 93.06 212 LEU A CA 1
ATOM 1744 C C . LEU A 1 212 ? 27.177 -14.726 -8.187 1.00 93.06 212 LEU A C 1
ATOM 1746 O O . LEU A 1 212 ? 27.875 -15.323 -7.368 1.00 93.06 212 LEU A O 1
ATOM 1750 N N . PHE A 1 213 ? 26.349 -15.397 -8.993 1.00 88.75 213 PHE A N 1
ATOM 1751 C CA . PHE A 1 213 ? 26.158 -16.851 -8.865 1.00 88.75 213 PHE A CA 1
ATOM 1752 C C . PHE A 1 213 ? 27.378 -17.695 -9.208 1.00 88.75 213 PHE A C 1
ATOM 1754 O O . PHE A 1 213 ? 27.540 -18.787 -8.668 1.00 88.75 213 PHE A O 1
ATOM 1761 N N . HIS A 1 214 ? 28.319 -17.166 -9.986 1.00 87.69 214 HIS A N 1
ATOM 1762 C CA . HIS A 1 214 ? 29.612 -17.825 -10.169 1.00 87.69 214 HIS A CA 1
ATOM 1763 C C . HIS A 1 214 ? 30.447 -17.864 -8.872 1.00 87.69 214 HIS A C 1
ATOM 1765 O O . HIS A 1 214 ? 31.395 -18.647 -8.756 1.00 87.69 214 HIS A O 1
ATOM 1771 N N . ASN A 1 215 ? 30.108 -17.044 -7.870 1.00 90.81 215 ASN A N 1
ATOM 1772 C CA . ASN A 1 215 ? 30.738 -17.065 -6.559 1.00 90.81 215 ASN A CA 1
ATOM 1773 C C . ASN A 1 215 ? 30.093 -18.132 -5.660 1.00 90.81 215 ASN A C 1
ATOM 1775 O O . ASN A 1 215 ? 29.034 -17.939 -5.062 1.00 90.81 215 ASN A O 1
ATOM 1779 N N . LYS A 1 216 ? 30.809 -19.246 -5.490 1.00 88.56 216 LYS A N 1
ATOM 1780 C CA . LYS A 1 216 ? 30.395 -20.360 -4.631 1.00 88.56 216 LYS A CA 1
ATOM 1781 C C . LYS A 1 216 ? 30.063 -19.948 -3.191 1.00 88.56 216 LYS A C 1
ATOM 1783 O O . LYS A 1 216 ? 29.113 -20.475 -2.628 1.00 88.56 216 LYS A O 1
ATOM 1788 N N . GLU A 1 217 ? 30.820 -19.028 -2.593 1.00 90.62 217 GLU A N 1
ATOM 1789 C CA . GLU A 1 217 ? 30.579 -18.585 -1.212 1.00 90.62 217 GLU A CA 1
ATOM 1790 C C . GLU A 1 217 ? 29.244 -17.841 -1.086 1.00 90.62 217 GLU A C 1
ATOM 1792 O O . GLU A 1 217 ? 28.493 -18.071 -0.136 1.00 90.62 217 GLU A O 1
ATOM 1797 N N . PHE A 1 218 ? 28.924 -16.994 -2.069 1.00 91.12 218 PHE A N 1
ATOM 1798 C CA . PHE A 1 218 ? 27.643 -16.294 -2.141 1.00 91.12 218 PHE A CA 1
ATOM 1799 C C . PHE A 1 218 ? 26.478 -17.280 -2.261 1.00 91.12 218 PHE A C 1
ATOM 1801 O O . PHE A 1 218 ? 25.531 -17.200 -1.477 1.00 91.12 218 PHE A O 1
ATOM 1808 N N . VAL A 1 219 ? 26.575 -18.240 -3.186 1.00 88.56 219 VAL A N 1
ATOM 1809 C CA . VAL A 1 219 ? 25.552 -19.275 -3.395 1.00 88.56 219 VAL A CA 1
ATOM 1810 C C . VAL A 1 219 ? 25.349 -20.121 -2.139 1.00 88.56 219 VAL A C 1
ATOM 1812 O O . VAL A 1 219 ? 24.215 -20.289 -1.687 1.00 88.56 219 VAL A O 1
ATOM 1815 N N . ASP A 1 220 ? 26.435 -20.603 -1.530 1.00 88.00 220 ASP A N 1
ATOM 1816 C CA . ASP A 1 220 ? 26.375 -21.417 -0.315 1.00 88.00 220 ASP A CA 1
ATOM 1817 C C . ASP A 1 220 ? 25.704 -20.632 0.830 1.00 88.00 220 ASP A C 1
ATOM 1819 O O . ASP A 1 220 ? 24.870 -21.179 1.560 1.00 88.00 220 ASP A O 1
ATOM 1823 N N . ASN A 1 221 ? 26.003 -19.334 0.970 1.00 89.44 221 ASN A N 1
ATOM 1824 C CA . ASN A 1 221 ? 25.375 -18.488 1.980 1.00 89.44 221 ASN A CA 1
ATOM 1825 C C . ASN A 1 221 ? 23.889 -18.231 1.674 1.00 89.44 221 ASN A C 1
ATOM 1827 O O . ASN A 1 221 ? 23.055 -18.470 2.549 1.00 89.44 221 ASN A O 1
ATOM 1831 N N . LEU A 1 222 ? 23.536 -17.853 0.441 1.00 88.62 222 LEU A N 1
ATOM 1832 C CA . LEU A 1 222 ? 22.151 -17.662 -0.005 1.00 88.62 222 LEU A CA 1
ATOM 1833 C C . LEU A 1 222 ? 21.298 -18.910 0.272 1.00 88.62 222 LEU A C 1
ATOM 1835 O O . LEU A 1 222 ? 20.240 -18.823 0.902 1.00 88.62 222 LEU A O 1
ATOM 1839 N N . LEU A 1 223 ? 21.795 -20.086 -0.120 1.00 87.75 223 LEU A N 1
ATOM 1840 C CA . LEU A 1 223 ? 21.149 -21.370 0.150 1.00 87.75 223 LEU A CA 1
ATOM 1841 C C . LEU A 1 223 ? 21.062 -21.661 1.645 1.00 87.75 223 LEU A C 1
ATOM 1843 O O . LEU A 1 223 ? 20.067 -22.227 2.087 1.00 87.75 223 LEU A O 1
ATOM 1847 N N . SER A 1 224 ? 22.065 -21.284 2.441 1.00 88.94 224 SER A N 1
ATOM 1848 C CA . SER A 1 224 ? 22.029 -21.470 3.894 1.00 88.94 224 SER A CA 1
ATOM 1849 C C . SER A 1 224 ? 20.967 -20.594 4.564 1.00 88.94 224 SER A C 1
ATOM 1851 O O . SER A 1 224 ? 20.192 -21.095 5.384 1.00 88.94 224 SER A O 1
ATOM 1853 N N . THR A 1 225 ? 20.875 -19.319 4.174 1.00 87.81 225 THR A N 1
ATOM 1854 C CA . THR A 1 225 ? 19.910 -18.357 4.718 1.00 87.81 225 THR A CA 1
ATOM 1855 C C . THR A 1 225 ? 18.486 -18.767 4.359 1.00 87.81 225 THR A C 1
ATOM 1857 O O . THR A 1 225 ? 17.597 -18.781 5.214 1.00 87.81 225 THR A O 1
ATOM 1860 N N . PHE A 1 226 ? 18.275 -19.201 3.116 1.00 85.62 226 PHE A N 1
ATOM 1861 C CA . PHE A 1 226 ? 16.964 -19.598 2.608 1.00 85.62 226 PHE A CA 1
ATOM 1862 C C . PHE A 1 226 ? 16.761 -21.108 2.570 1.00 85.62 226 PHE A C 1
ATOM 1864 O O . PHE A 1 226 ? 15.858 -21.591 1.888 1.00 85.62 226 PHE A O 1
ATOM 1871 N N . LYS A 1 227 ? 17.546 -21.872 3.338 1.00 87.44 227 LYS A N 1
ATOM 1872 C CA . LYS A 1 227 ? 17.459 -23.338 3.371 1.00 87.44 227 LYS A CA 1
ATOM 1873 C C . LYS A 1 227 ? 16.061 -23.809 3.746 1.00 87.44 227 LYS A C 1
ATOM 1875 O O . LYS A 1 227 ? 15.546 -24.748 3.153 1.00 87.44 227 LYS A O 1
ATOM 1880 N N . HIS A 1 228 ? 15.452 -23.147 4.725 1.00 82.62 228 HIS A N 1
ATOM 1881 C CA . HIS A 1 228 ? 14.105 -23.466 5.182 1.00 82.62 228 HIS A CA 1
ATOM 1882 C C . HIS A 1 228 ? 13.062 -23.218 4.080 1.00 82.62 228 HIS A C 1
ATOM 1884 O O . HIS A 1 228 ? 12.250 -24.099 3.823 1.00 82.62 228 HIS A O 1
ATOM 1890 N N . ILE A 1 229 ? 13.138 -22.083 3.369 1.00 79.25 229 ILE A N 1
ATOM 1891 C CA . ILE A 1 229 ? 12.258 -21.772 2.229 1.00 79.25 229 ILE A CA 1
ATOM 1892 C C . ILE A 1 229 ? 12.484 -22.771 1.094 1.00 79.25 229 ILE A C 1
ATOM 1894 O O . ILE A 1 229 ? 11.530 -23.319 0.558 1.00 79.25 229 ILE A O 1
ATOM 1898 N N . THR A 1 230 ? 13.747 -23.054 0.775 1.00 82.56 230 THR A N 1
ATOM 1899 C CA . THR A 1 230 ? 14.153 -23.991 -0.278 1.00 82.56 230 THR A CA 1
ATOM 1900 C C . THR A 1 230 ? 13.585 -25.384 -0.027 1.00 82.56 230 THR A C 1
ATOM 1902 O O . THR A 1 230 ? 12.888 -25.924 -0.877 1.00 82.56 230 THR A O 1
ATOM 1905 N N . LEU A 1 231 ? 13.829 -25.950 1.160 1.00 84.06 231 LEU A N 1
ATOM 1906 C CA . LEU A 1 231 ? 13.340 -27.282 1.528 1.00 84.06 231 LEU A CA 1
ATOM 1907 C C . LEU A 1 231 ? 11.813 -27.339 1.609 1.00 84.06 231 LEU A C 1
ATOM 1909 O O . LEU A 1 231 ? 11.226 -28.388 1.366 1.00 84.06 231 LEU A O 1
ATOM 1913 N N . LYS A 1 232 ? 11.173 -26.222 1.961 1.00 77.56 232 LYS A N 1
ATOM 1914 C CA . LYS A 1 232 ? 9.719 -26.121 2.048 1.00 77.56 232 LYS A CA 1
ATOM 1915 C C . LYS A 1 232 ? 9.060 -26.053 0.669 1.00 77.56 232 LYS A C 1
ATOM 1917 O O . LYS A 1 232 ? 8.083 -26.754 0.427 1.00 77.56 232 LYS A O 1
ATOM 1922 N N . GLU A 1 233 ? 9.565 -25.209 -0.225 1.00 73.94 233 GLU A N 1
ATOM 1923 C CA . GLU A 1 233 ? 8.978 -24.981 -1.554 1.00 73.94 233 GLU A CA 1
ATOM 1924 C C . GLU A 1 233 ? 9.393 -26.058 -2.573 1.00 73.94 233 GLU A C 1
ATOM 1926 O O . GLU A 1 233 ? 8.632 -26.365 -3.502 1.00 73.94 233 GLU A O 1
ATOM 1931 N N . PHE A 1 234 ? 10.573 -26.657 -2.371 1.00 80.19 234 PHE A N 1
ATOM 1932 C CA . PHE A 1 234 ? 11.196 -27.646 -3.251 1.00 80.19 234 PHE A CA 1
ATOM 1933 C C . PHE A 1 234 ? 11.778 -28.839 -2.456 1.00 80.19 234 PHE A C 1
ATOM 1935 O O . PHE A 1 234 ? 12.992 -29.051 -2.452 1.00 80.19 234 PHE A O 1
ATOM 1942 N N . PRO A 1 235 ? 10.939 -29.653 -1.787 1.00 81.38 235 PRO A N 1
ATOM 1943 C CA . PRO A 1 235 ? 11.400 -30.720 -0.888 1.00 81.38 235 PRO A CA 1
ATOM 1944 C C . PRO A 1 235 ? 12.260 -31.794 -1.573 1.00 81.38 235 PRO A C 1
ATOM 1946 O O . PRO A 1 235 ? 13.169 -32.342 -0.952 1.00 81.38 235 PRO A O 1
ATOM 1949 N N . ASP A 1 236 ? 12.008 -32.061 -2.857 1.00 84.62 236 ASP A N 1
ATOM 1950 C CA . ASP A 1 236 ? 12.742 -33.058 -3.647 1.00 84.62 236 ASP A CA 1
ATOM 1951 C C . ASP A 1 236 ? 13.935 -32.469 -4.418 1.00 84.62 236 ASP A C 1
ATOM 1953 O O . ASP A 1 236 ? 14.710 -33.206 -5.035 1.00 84.62 236 ASP A O 1
ATOM 1957 N N . PHE A 1 237 ? 14.101 -31.144 -4.400 1.00 81.81 237 PHE A N 1
ATOM 1958 C CA . PHE A 1 237 ? 15.163 -30.470 -5.131 1.00 81.81 237 PHE A CA 1
ATOM 1959 C C . PHE A 1 237 ? 16.423 -30.374 -4.272 1.00 81.81 237 PHE A C 1
ATOM 1961 O O . PHE A 1 237 ? 16.412 -29.859 -3.154 1.00 81.81 237 PHE A O 1
ATOM 1968 N N . LYS A 1 238 ? 17.540 -30.861 -4.813 1.00 82.50 238 LYS A N 1
ATOM 1969 C CA . LYS A 1 238 ? 18.865 -30.629 -4.240 1.00 82.50 238 LYS A CA 1
ATOM 1970 C C . LYS A 1 238 ? 19.482 -29.467 -5.006 1.00 82.50 238 LYS A C 1
ATOM 1972 O O . LYS A 1 238 ? 19.900 -29.706 -6.135 1.00 82.50 238 LYS A O 1
ATOM 1977 N N . PRO A 1 239 ? 19.513 -28.249 -4.438 1.00 76.25 239 PRO A N 1
ATOM 1978 C CA . PRO A 1 239 ? 20.159 -27.134 -5.105 1.00 76.25 239 PRO A CA 1
ATOM 1979 C C . PRO A 1 239 ? 21.622 -27.490 -5.355 1.00 76.25 239 PRO A C 1
ATOM 1981 O O . PRO A 1 239 ? 22.346 -27.864 -4.428 1.00 76.25 239 PRO A O 1
ATOM 1984 N N . ASP A 1 240 ? 22.015 -27.429 -6.619 1.00 80.38 240 ASP A N 1
ATOM 1985 C CA . ASP A 1 240 ? 23.405 -27.367 -7.028 1.00 80.38 240 ASP A CA 1
ATOM 1986 C C . ASP A 1 240 ? 23.744 -25.918 -7.390 1.00 80.38 240 ASP A C 1
ATOM 1988 O O . ASP A 1 240 ? 22.870 -25.063 -7.549 1.00 80.38 240 ASP A O 1
ATOM 1992 N N . ASN A 1 241 ? 25.037 -25.631 -7.471 1.00 77.06 241 ASN A N 1
ATOM 1993 C CA . ASN A 1 241 ? 25.522 -24.282 -7.736 1.00 77.06 241 ASN A CA 1
ATOM 1994 C C . ASN A 1 241 ? 25.532 -23.974 -9.247 1.00 77.06 241 ASN A C 1
ATOM 1996 O O . ASN A 1 241 ? 26.164 -23.006 -9.651 1.00 77.06 241 ASN A O 1
ATOM 2000 N N . GLU A 1 242 ? 24.887 -24.810 -10.072 1.00 82.00 242 GLU A N 1
ATOM 2001 C CA . GLU A 1 242 ? 24.904 -24.728 -11.540 1.00 82.00 242 GLU A CA 1
ATOM 2002 C C . GLU A 1 242 ? 23.513 -24.429 -12.133 1.00 82.00 242 GLU A C 1
ATOM 2004 O O . GLU A 1 242 ? 23.384 -24.231 -13.339 1.00 82.00 242 GLU A O 1
ATOM 2009 N N . ASN A 1 243 ? 22.456 -24.380 -11.315 1.00 85.50 243 ASN A N 1
ATOM 2010 C CA . ASN A 1 243 ? 21.089 -24.168 -11.787 1.00 85.50 243 ASN A CA 1
ATOM 2011 C C . ASN A 1 243 ? 20.645 -22.696 -11.701 1.00 85.50 243 ASN A C 1
ATOM 2013 O O . ASN A 1 243 ? 19.892 -22.315 -10.801 1.00 85.50 243 ASN A O 1
ATOM 2017 N N . ASP A 1 244 ? 21.062 -21.875 -12.667 1.00 84.19 244 ASP A N 1
ATOM 2018 C CA . ASP A 1 244 ? 20.719 -20.442 -12.736 1.00 84.19 244 ASP A CA 1
ATOM 2019 C C . ASP A 1 244 ? 19.203 -20.188 -12.692 1.00 84.19 244 ASP A C 1
ATOM 2021 O O . ASP A 1 244 ? 18.726 -19.326 -11.953 1.00 84.19 244 ASP A O 1
ATOM 2025 N N . THR A 1 245 ? 18.416 -21.008 -13.399 1.00 86.19 245 THR A N 1
ATOM 2026 C CA . THR A 1 245 ? 16.947 -20.904 -13.422 1.00 86.19 245 THR A CA 1
ATOM 2027 C C . THR A 1 245 ? 16.332 -21.098 -12.036 1.00 86.19 245 THR A C 1
ATOM 2029 O O . THR A 1 245 ? 15.360 -20.427 -11.680 1.00 86.19 245 THR A O 1
ATOM 2032 N N . TYR A 1 246 ? 16.883 -22.007 -11.226 1.00 85.25 246 TYR A N 1
ATOM 2033 C CA . TYR A 1 246 ? 16.437 -22.189 -9.848 1.00 85.25 246 TYR A CA 1
ATOM 2034 C C . TYR A 1 246 ? 16.700 -20.939 -9.008 1.00 85.25 246 TYR A C 1
ATOM 2036 O O . TYR A 1 246 ? 15.845 -20.547 -8.212 1.00 85.25 246 TYR A O 1
ATOM 2044 N N . PHE A 1 247 ? 17.851 -20.295 -9.176 1.00 84.88 247 PHE A N 1
ATOM 2045 C CA . PHE A 1 247 ? 18.180 -19.124 -8.379 1.00 84.88 247 PHE A CA 1
ATOM 2046 C C . PHE A 1 247 ? 17.426 -17.866 -8.812 1.00 84.88 247 PHE A C 1
ATOM 2048 O O . PHE A 1 247 ? 16.993 -17.103 -7.947 1.00 84.88 247 PHE A O 1
ATOM 2055 N N . GLU A 1 248 ? 17.191 -17.671 -10.111 1.00 87.94 248 GLU A N 1
ATOM 2056 C CA . GLU A 1 248 ? 16.253 -16.656 -10.607 1.00 87.94 248 GLU A CA 1
ATOM 2057 C C . GLU A 1 248 ? 14.874 -16.843 -9.973 1.00 87.94 248 GLU A C 1
ATOM 2059 O O . GLU A 1 248 ? 14.277 -15.898 -9.444 1.00 87.94 248 GLU A O 1
ATOM 2064 N N . LEU A 1 249 ? 14.395 -18.092 -9.952 1.00 85.44 249 LEU A N 1
ATOM 2065 C CA . LEU A 1 249 ? 13.147 -18.436 -9.293 1.00 85.44 249 LEU A CA 1
ATOM 2066 C C . LEU A 1 249 ? 13.223 -18.133 -7.793 1.00 85.44 249 LEU A C 1
ATOM 2068 O O . LEU A 1 249 ? 12.303 -17.503 -7.281 1.00 85.44 249 LEU A O 1
ATOM 2072 N N . LEU A 1 250 ? 14.295 -18.505 -7.092 1.00 86.50 250 LEU A N 1
ATOM 2073 C CA . LEU A 1 250 ? 14.469 -18.228 -5.664 1.00 86.50 250 LEU A CA 1
ATOM 2074 C C . LEU A 1 250 ? 14.425 -16.723 -5.374 1.00 86.50 250 LEU A C 1
ATOM 2076 O O . LEU A 1 250 ? 13.631 -16.306 -4.533 1.00 86.50 250 LEU A O 1
ATOM 2080 N N . LEU A 1 251 ? 15.205 -15.908 -6.093 1.00 89.06 251 LEU A N 1
ATOM 2081 C CA . LEU A 1 251 ? 15.205 -14.450 -5.940 1.00 89.06 251 LEU A CA 1
ATOM 2082 C C . LEU A 1 251 ? 13.816 -13.865 -6.215 1.00 89.06 251 LEU A C 1
ATOM 2084 O O . LEU A 1 251 ? 13.345 -13.041 -5.437 1.00 89.06 251 LEU A O 1
ATOM 2088 N N . SER A 1 252 ? 13.104 -14.347 -7.238 1.00 84.62 252 SER A N 1
ATOM 2089 C CA . SER A 1 252 ? 11.732 -13.896 -7.529 1.00 84.62 252 SER A CA 1
ATOM 2090 C C . SER A 1 252 ? 10.725 -14.183 -6.401 1.00 84.62 252 SER A C 1
ATOM 2092 O O . SER A 1 252 ? 9.638 -13.602 -6.379 1.00 84.62 252 SER A O 1
ATOM 2094 N N . ARG A 1 253 ? 11.063 -15.082 -5.465 1.00 82.81 253 ARG A N 1
ATOM 2095 C CA . ARG A 1 253 ? 10.249 -15.417 -4.284 1.00 82.81 253 ARG A CA 1
ATOM 2096 C C . ARG A 1 253 ? 10.653 -14.661 -3.028 1.00 82.81 253 ARG A C 1
ATOM 2098 O O . ARG A 1 253 ? 9.897 -14.682 -2.057 1.00 82.81 253 ARG A O 1
ATOM 2105 N N . LEU A 1 254 ? 11.821 -14.029 -3.017 1.00 85.88 254 LEU A N 1
ATOM 2106 C CA . LEU A 1 254 ? 12.273 -13.268 -1.865 1.00 85.88 254 LEU A CA 1
ATOM 2107 C C . LEU A 1 254 ? 11.508 -11.950 -1.753 1.00 85.88 254 LEU A C 1
ATOM 2109 O O . LEU A 1 254 ? 11.120 -11.329 -2.742 1.00 85.88 254 LEU A O 1
ATOM 2113 N N . SER A 1 255 ? 11.301 -11.511 -0.511 1.00 86.75 255 SER A N 1
ATOM 2114 C CA . SER A 1 255 ? 10.723 -10.195 -0.258 1.00 86.75 255 SER A CA 1
ATOM 2115 C C . SER A 1 255 ? 11.682 -9.086 -0.702 1.00 86.75 255 SER A C 1
ATOM 2117 O O . SER A 1 255 ? 12.901 -9.283 -0.736 1.00 86.75 255 SER A O 1
ATOM 2119 N N . TYR A 1 256 ? 11.136 -7.898 -0.971 1.00 90.81 256 TYR A N 1
ATOM 2120 C CA . TYR A 1 256 ? 11.938 -6.715 -1.285 1.00 90.81 256 TYR A CA 1
ATOM 2121 C C . TYR A 1 256 ? 13.026 -6.447 -0.238 1.00 90.81 256 TYR A C 1
ATOM 2123 O O . TYR A 1 256 ? 14.181 -6.227 -0.595 1.00 90.81 256 TYR A O 1
ATOM 2131 N N . ASP A 1 257 ? 12.677 -6.525 1.050 1.00 90.81 257 ASP A N 1
ATOM 2132 C CA . ASP A 1 257 ? 13.621 -6.265 2.142 1.00 90.81 257 ASP A CA 1
ATOM 2133 C C . ASP A 1 257 ? 14.723 -7.327 2.183 1.00 90.81 257 ASP A C 1
ATOM 2135 O O . ASP A 1 257 ? 15.892 -6.991 2.326 1.00 90.81 257 ASP A O 1
ATOM 2139 N N . SER A 1 258 ? 14.371 -8.598 1.960 1.00 90.56 258 SER A N 1
ATOM 2140 C CA . SER A 1 258 ? 15.353 -9.684 1.885 1.00 90.56 258 SER A CA 1
ATOM 2141 C C . SER A 1 258 ? 16.352 -9.460 0.750 1.00 90.56 258 SER A C 1
ATOM 2143 O O . SER A 1 258 ? 17.554 -9.564 0.973 1.00 90.56 258 SER A O 1
ATOM 2145 N N . ILE A 1 259 ? 15.886 -9.113 -0.455 1.00 93.69 259 ILE A N 1
ATOM 2146 C CA . ILE A 1 259 ? 16.788 -8.832 -1.584 1.00 93.69 259 ILE A CA 1
ATOM 2147 C C . ILE A 1 259 ? 17.647 -7.601 -1.303 1.00 93.69 259 ILE A C 1
ATOM 2149 O O . ILE A 1 259 ? 18.847 -7.624 -1.565 1.00 93.69 259 ILE A O 1
ATOM 2153 N N . LYS A 1 260 ? 17.061 -6.548 -0.733 1.00 94.75 260 LYS A N 1
ATOM 2154 C CA . LYS A 1 260 ? 17.773 -5.325 -0.358 1.00 94.75 260 LYS A CA 1
ATOM 2155 C C . LYS A 1 260 ? 18.885 -5.582 0.656 1.00 94.75 260 LYS A C 1
ATOM 2157 O O . LYS A 1 260 ? 19.982 -5.047 0.493 1.00 94.75 260 LYS A O 1
ATOM 2162 N N . ASP A 1 261 ? 18.620 -6.384 1.680 1.00 93.00 261 ASP A N 1
ATOM 2163 C CA . ASP A 1 261 ? 19.609 -6.724 2.703 1.00 93.00 261 ASP A CA 1
ATOM 2164 C C . ASP A 1 261 ? 20.770 -7.526 2.100 1.00 93.00 261 ASP A C 1
ATOM 2166 O O . ASP A 1 261 ? 21.932 -7.191 2.333 1.00 93.00 261 ASP A O 1
ATOM 2170 N N . PHE A 1 262 ? 20.471 -8.507 1.240 1.00 92.88 262 PHE A N 1
ATOM 2171 C CA . PHE A 1 262 ? 21.489 -9.254 0.493 1.00 92.88 262 PHE A CA 1
ATOM 2172 C C . PHE A 1 262 ? 22.304 -8.352 -0.434 1.00 92.88 262 PHE A C 1
ATOM 2174 O O . PHE A 1 262 ? 23.533 -8.391 -0.414 1.00 92.88 262 PHE A O 1
ATOM 2181 N N . PHE A 1 263 ? 21.639 -7.503 -1.213 1.00 95.50 263 PHE A N 1
ATOM 2182 C CA . PHE A 1 263 ? 22.299 -6.561 -2.111 1.00 95.50 263 PHE A CA 1
ATOM 2183 C C . PHE A 1 263 ? 23.283 -5.666 -1.347 1.00 95.50 263 PHE A C 1
ATOM 2185 O O . PHE A 1 263 ? 24.441 -5.559 -1.733 1.00 95.50 263 PHE A O 1
ATOM 2192 N N . LYS A 1 264 ? 22.882 -5.112 -0.197 1.00 95.25 264 LYS A N 1
ATOM 2193 C CA . LYS A 1 264 ? 23.772 -4.295 0.648 1.00 95.25 264 LYS A CA 1
ATOM 2194 C C . LYS A 1 264 ? 24.911 -5.084 1.283 1.00 95.25 264 LYS A C 1
ATOM 2196 O O . LYS A 1 264 ? 25.984 -4.526 1.491 1.00 95.25 264 LYS A O 1
ATOM 2201 N N . GLN A 1 265 ? 24.676 -6.347 1.630 1.00 94.88 265 GLN A N 1
ATOM 2202 C CA . GLN A 1 265 ? 25.692 -7.207 2.228 1.00 94.88 265 GLN A CA 1
ATOM 2203 C C . GLN A 1 265 ? 26.802 -7.560 1.230 1.00 94.88 265 GLN A C 1
ATOM 2205 O O . GLN A 1 265 ? 27.972 -7.545 1.608 1.00 94.88 265 GLN A O 1
ATOM 2210 N N . TYR A 1 266 ? 26.443 -7.891 -0.013 1.00 94.81 266 TYR A N 1
ATOM 2211 C CA . TYR A 1 266 ? 27.390 -8.404 -1.011 1.00 94.81 266 TYR A CA 1
ATOM 2212 C C . TYR A 1 266 ? 27.908 -7.355 -1.989 1.00 94.81 266 TYR A C 1
ATOM 2214 O O . TYR A 1 266 ? 28.984 -7.545 -2.548 1.00 94.81 266 TYR A O 1
ATOM 2222 N N . LEU A 1 267 ? 27.170 -6.262 -2.181 1.00 95.38 267 LEU A N 1
ATOM 2223 C CA . LEU A 1 267 ? 27.506 -5.174 -3.099 1.00 95.38 267 LEU A CA 1
ATOM 2224 C C . LEU A 1 267 ? 27.383 -3.805 -2.399 1.00 95.38 267 LEU A C 1
ATOM 2226 O O . LEU A 1 267 ? 26.654 -2.931 -2.873 1.00 95.38 267 LEU A O 1
ATOM 2230 N N . PRO A 1 268 ? 28.057 -3.584 -1.250 1.00 96.19 268 PRO A N 1
ATOM 2231 C CA . PRO A 1 268 ? 27.925 -2.349 -0.470 1.00 96.19 268 PRO A CA 1
ATOM 2232 C C . PRO A 1 268 ? 28.365 -1.088 -1.230 1.00 96.19 268 PRO A C 1
ATOM 2234 O O . PRO A 1 268 ? 27.968 0.020 -0.867 1.00 96.19 268 PRO A O 1
ATOM 2237 N N . GLU A 1 269 ? 29.200 -1.232 -2.258 1.00 95.94 269 GLU A N 1
ATOM 2238 C CA . GLU A 1 269 ? 29.663 -0.151 -3.127 1.00 95.94 269 GLU A CA 1
ATOM 2239 C C . GLU A 1 269 ? 28.681 0.212 -4.247 1.00 95.94 269 GLU A C 1
ATOM 2241 O O . GLU A 1 269 ? 28.817 1.278 -4.853 1.00 95.94 269 GLU A O 1
ATOM 2246 N N . LYS A 1 270 ? 27.707 -0.655 -4.546 1.00 95.19 270 LYS A N 1
ATOM 2247 C CA . LYS A 1 270 ? 26.706 -0.408 -5.585 1.00 95.19 270 LYS A CA 1
ATOM 2248 C C . LYS A 1 270 ? 25.536 0.363 -4.988 1.00 95.19 270 LYS A C 1
ATOM 2250 O O . LYS A 1 270 ? 24.855 -0.103 -4.080 1.00 95.19 270 LYS A O 1
ATOM 2255 N N . ASP A 1 271 ? 25.278 1.549 -5.530 1.00 93.06 271 ASP A N 1
ATOM 2256 C CA . ASP A 1 271 ? 24.108 2.334 -5.148 1.00 93.06 271 ASP A CA 1
ATOM 2257 C C . ASP A 1 271 ? 22.875 1.882 -5.937 1.00 93.06 271 ASP A C 1
ATOM 2259 O O . ASP A 1 271 ? 22.881 1.842 -7.171 1.00 93.06 271 ASP A O 1
ATOM 2263 N N . ASN A 1 272 ? 21.795 1.575 -5.224 1.00 94.12 272 ASN A N 1
ATOM 2264 C CA . ASN A 1 272 ? 20.499 1.337 -5.837 1.00 94.12 272 ASN A CA 1
ATOM 2265 C C . ASN A 1 272 ? 19.739 2.661 -5.932 1.00 94.12 272 ASN A C 1
ATOM 2267 O O . ASN A 1 272 ? 18.992 3.066 -5.036 1.00 94.12 272 ASN A O 1
ATOM 2271 N N . TYR A 1 273 ? 19.907 3.324 -7.070 1.00 94.12 273 TYR A N 1
ATOM 2272 C CA . TYR A 1 273 ? 19.308 4.627 -7.316 1.00 94.12 273 TYR A CA 1
ATOM 2273 C C . TYR A 1 273 ? 17.770 4.606 -7.298 1.00 94.12 273 TYR A C 1
ATOM 2275 O O . TYR A 1 273 ? 17.160 5.622 -6.956 1.00 94.12 273 TYR A O 1
ATOM 2283 N N . TYR A 1 274 ? 17.122 3.467 -7.587 1.00 96.75 274 TYR A N 1
ATOM 2284 C CA . TYR A 1 274 ? 15.664 3.332 -7.480 1.00 96.75 274 TYR A CA 1
ATOM 2285 C C . TYR A 1 274 ? 15.168 3.489 -6.041 1.00 96.75 274 TYR A C 1
ATOM 2287 O O . TYR A 1 274 ? 14.080 4.031 -5.843 1.00 96.75 274 TYR A O 1
ATOM 2295 N N . GLU A 1 275 ? 15.968 3.132 -5.028 1.00 95.69 275 GLU A N 1
ATOM 2296 C CA . GLU A 1 275 ? 15.626 3.429 -3.630 1.00 95.69 275 GLU A CA 1
ATOM 2297 C C . GLU A 1 275 ? 15.553 4.939 -3.379 1.00 95.69 275 GLU A C 1
ATOM 2299 O O . GLU A 1 275 ? 14.655 5.410 -2.678 1.00 95.69 275 GLU A O 1
ATOM 2304 N N . ASN A 1 276 ? 16.472 5.714 -3.967 1.00 96.31 276 ASN A N 1
ATOM 2305 C CA . ASN A 1 276 ? 16.473 7.171 -3.847 1.00 96.31 276 ASN A CA 1
ATOM 2306 C C . ASN A 1 276 ? 15.238 7.786 -4.514 1.00 96.31 276 ASN A C 1
ATOM 2308 O O . ASN A 1 276 ? 14.602 8.675 -3.938 1.00 96.31 276 ASN A O 1
ATOM 2312 N N . PHE A 1 277 ? 14.885 7.290 -5.705 1.00 97.75 277 PHE A N 1
ATOM 2313 C CA . PHE A 1 277 ? 13.679 7.708 -6.414 1.00 97.75 277 PHE A CA 1
ATOM 2314 C C . PHE A 1 277 ? 12.420 7.402 -5.604 1.00 97.75 277 PHE A C 1
ATOM 2316 O O . PHE A 1 277 ? 11.600 8.294 -5.383 1.00 97.75 277 PHE A O 1
ATOM 2323 N N . LEU A 1 278 ? 12.307 6.171 -5.101 1.00 97.94 278 LEU A N 1
ATOM 2324 C CA . LEU A 1 278 ? 11.184 5.715 -4.291 1.00 97.94 278 LEU A CA 1
ATOM 2325 C C . LEU A 1 278 ? 11.046 6.541 -3.009 1.00 97.94 278 LEU A C 1
ATOM 2327 O O . LEU A 1 278 ? 9.953 7.013 -2.704 1.00 97.94 278 LEU A O 1
ATOM 2331 N N . PHE A 1 279 ? 12.149 6.788 -2.298 1.00 98.12 279 PHE A N 1
ATOM 2332 C CA . PHE A 1 279 ? 12.166 7.626 -1.098 1.00 98.12 279 PHE A CA 1
ATOM 2333 C C . PHE A 1 279 ? 11.638 9.040 -1.372 1.00 98.12 279 PHE A C 1
ATOM 2335 O O . PHE A 1 279 ? 10.733 9.513 -0.683 1.00 98.12 279 PHE A O 1
ATOM 2342 N N . LYS A 1 280 ? 12.188 9.720 -2.387 1.00 98.38 280 LYS A N 1
ATOM 2343 C CA . LYS A 1 280 ? 11.804 11.099 -2.727 1.00 98.38 280 LYS A CA 1
ATOM 2344 C C . LYS A 1 280 ? 10.359 11.185 -3.211 1.00 98.38 280 LYS A C 1
ATOM 2346 O O . LYS A 1 280 ? 9.664 12.130 -2.844 1.00 98.38 280 LYS A O 1
ATOM 2351 N N . ALA A 1 281 ? 9.912 10.207 -3.996 1.00 98.44 281 ALA A N 1
ATOM 2352 C CA . ALA A 1 281 ? 8.540 10.128 -4.475 1.00 98.44 281 ALA A CA 1
ATOM 2353 C C . ALA A 1 281 ? 7.549 9.925 -3.322 1.00 98.44 281 ALA A C 1
ATOM 2355 O O . ALA A 1 281 ? 6.599 10.695 -3.210 1.00 98.44 281 ALA A O 1
ATOM 2356 N N . GLN A 1 282 ? 7.805 8.966 -2.423 1.00 98.44 282 GLN A N 1
ATOM 2357 C CA . GLN A 1 282 ? 6.967 8.739 -1.241 1.00 98.44 282 GLN A CA 1
ATOM 2358 C C . GLN A 1 282 ? 6.913 9.987 -0.349 1.00 98.44 282 GLN A C 1
ATOM 2360 O O . GLN A 1 282 ? 5.823 10.442 0.001 1.00 98.44 282 GLN A O 1
ATOM 2365 N N . LEU A 1 283 ? 8.073 10.578 -0.031 1.00 98.44 283 LEU A N 1
ATOM 2366 C CA . LEU A 1 283 ? 8.163 11.755 0.836 1.00 98.44 283 LEU A CA 1
ATOM 2367 C C . LEU A 1 283 ? 7.425 12.958 0.252 1.00 98.44 283 LEU A C 1
ATOM 2369 O O . LEU A 1 283 ? 6.737 13.670 0.974 1.00 98.44 283 LEU A O 1
ATOM 2373 N N . ASN A 1 284 ? 7.569 13.208 -1.046 1.00 98.50 284 ASN A N 1
ATOM 2374 C CA . ASN A 1 284 ? 6.846 14.305 -1.665 1.00 98.50 284 ASN A CA 1
ATOM 2375 C C . ASN A 1 284 ? 5.335 14.016 -1.682 1.00 98.50 284 ASN A C 1
ATOM 2377 O O . ASN A 1 284 ? 4.550 14.840 -1.222 1.00 98.50 284 ASN A O 1
ATOM 2381 N N . PHE A 1 285 ? 4.936 12.805 -2.072 1.00 98.38 285 PHE A N 1
ATOM 2382 C CA . PHE A 1 285 ? 3.533 12.409 -2.143 1.00 98.38 285 PHE A CA 1
ATOM 2383 C C . PHE A 1 285 ? 2.805 12.493 -0.790 1.00 98.38 285 PHE A C 1
ATOM 2385 O O . PHE A 1 285 ? 1.650 12.920 -0.748 1.00 98.38 285 PHE A O 1
ATOM 2392 N N . CYS A 1 286 ? 3.446 12.121 0.326 1.00 97.75 286 CYS A N 1
ATOM 2393 C CA . CYS A 1 286 ? 2.806 12.205 1.643 1.00 97.75 286 CYS A CA 1
ATOM 2394 C C . CYS A 1 286 ? 2.700 13.629 2.199 1.00 97.75 286 CYS A C 1
ATOM 2396 O O . CYS A 1 286 ? 1.894 13.849 3.100 1.00 97.75 286 CYS A O 1
ATOM 2398 N N . LEU A 1 287 ? 3.465 14.590 1.676 1.00 97.62 287 LEU A N 1
ATOM 2399 C CA . LEU A 1 287 ? 3.447 15.983 2.135 1.00 97.62 287 LEU A CA 1
ATOM 2400 C C . LEU A 1 287 ? 2.549 16.890 1.287 1.00 97.62 287 LEU A C 1
ATOM 2402 O O . LEU A 1 287 ? 2.175 17.971 1.742 1.00 97.62 287 LEU A O 1
ATOM 2406 N N . GLU A 1 288 ? 2.149 16.457 0.093 1.00 98.06 288 GLU A N 1
ATOM 2407 C CA . GLU A 1 288 ? 1.210 17.214 -0.734 1.00 98.06 288 GLU A CA 1
ATOM 2408 C C . GLU A 1 288 ? -0.215 17.182 -0.157 1.00 98.06 288 GLU A C 1
ATOM 2410 O O . GLU A 1 288 ? -0.774 16.134 0.179 1.00 98.06 288 GLU A O 1
ATOM 2415 N N . TYR A 1 289 ? -0.829 18.360 -0.035 1.00 96.88 289 TYR A N 1
ATOM 2416 C CA . TYR A 1 289 ? -2.110 18.532 0.663 1.00 96.88 289 TYR A CA 1
ATOM 2417 C C . TYR A 1 289 ? -3.319 18.006 -0.123 1.00 96.88 289 TYR A C 1
ATOM 2419 O O . TYR A 1 289 ? -4.325 17.649 0.480 1.00 96.88 289 TYR A O 1
ATOM 2427 N N . PHE A 1 290 ? -3.236 17.971 -1.455 1.00 96.62 290 PHE A N 1
ATOM 2428 C CA . PHE A 1 290 ? -4.334 17.550 -2.332 1.00 96.62 290 PHE A CA 1
ATOM 2429 C C . PHE A 1 290 ? -4.379 16.030 -2.554 1.00 96.62 290 PHE A C 1
ATOM 2431 O O . PHE A 1 290 ? -5.313 15.522 -3.175 1.00 96.62 290 PHE A O 1
ATOM 2438 N N . ASN A 1 291 ? -3.377 15.290 -2.073 1.00 97.50 291 ASN A N 1
ATOM 2439 C CA . ASN A 1 291 ? -3.390 13.834 -2.132 1.00 97.50 291 ASN A CA 1
ATOM 2440 C C . ASN A 1 291 ? -4.390 13.277 -1.123 1.00 97.50 291 ASN A C 1
ATOM 2442 O O . ASN A 1 291 ? -4.518 13.787 -0.011 1.00 97.50 291 ASN A O 1
ATOM 2446 N N . MET A 1 292 ? -5.103 12.214 -1.502 1.00 96.56 292 MET A N 1
ATOM 2447 C CA . MET A 1 292 ? -6.081 11.607 -0.602 1.00 96.56 292 MET A CA 1
ATOM 2448 C C . MET A 1 292 ? -5.376 11.109 0.662 1.00 96.56 292 MET A C 1
ATOM 2450 O O . MET A 1 292 ? -4.410 10.346 0.573 1.00 96.56 292 MET A O 1
ATOM 2454 N N . THR A 1 293 ? -5.895 11.492 1.832 1.00 97.19 293 THR A N 1
ATOM 2455 C CA . THR A 1 293 ? -5.323 11.175 3.153 1.00 97.19 293 THR A CA 1
ATOM 2456 C C . THR A 1 293 ? -4.965 9.702 3.305 1.00 97.19 293 THR A C 1
ATOM 2458 O O . THR A 1 293 ? -3.907 9.364 3.821 1.00 97.19 293 THR A O 1
ATOM 2461 N N . TYR A 1 294 ? -5.806 8.823 2.768 1.00 94.88 294 TYR A N 1
ATOM 2462 C CA . TYR A 1 294 ? -5.567 7.387 2.717 1.00 94.88 294 TYR A CA 1
ATOM 2463 C C . TYR A 1 294 ? -4.194 6.988 2.153 1.00 94.88 294 TYR A C 1
ATOM 2465 O O . TYR A 1 294 ? -3.443 6.256 2.794 1.00 94.88 294 TYR A O 1
ATOM 2473 N N . TYR A 1 295 ? -3.852 7.481 0.960 1.00 96.62 295 TYR A N 1
ATOM 2474 C CA . TYR A 1 295 ? -2.581 7.163 0.309 1.00 96.62 295 TYR A CA 1
ATOM 2475 C C . TYR A 1 295 ? -1.412 7.899 0.969 1.00 96.62 295 TYR A C 1
ATOM 2477 O O . TYR A 1 295 ? -0.287 7.400 0.967 1.00 96.62 295 TYR A O 1
ATOM 2485 N N . LYS A 1 296 ? -1.670 9.059 1.589 1.00 98.12 296 LYS A N 1
ATOM 2486 C CA . LYS A 1 296 ? -0.671 9.760 2.407 1.00 98.12 296 LYS A CA 1
ATOM 2487 C C . LYS A 1 296 ? -0.285 8.929 3.635 1.00 98.12 296 LYS A C 1
ATOM 2489 O O . LYS A 1 296 ? 0.907 8.768 3.878 1.00 98.12 296 LYS A O 1
ATOM 2494 N N . ILE A 1 297 ? -1.256 8.345 4.349 1.00 97.25 297 ILE A N 1
ATOM 2495 C CA . ILE A 1 297 ? -1.011 7.442 5.490 1.00 97.25 297 ILE A CA 1
ATOM 2496 C C . ILE A 1 297 ? -0.163 6.242 5.048 1.00 97.25 297 ILE A C 1
ATOM 2498 O O . ILE A 1 297 ? 0.861 5.965 5.672 1.00 97.25 297 ILE A O 1
ATOM 2502 N N . LEU A 1 298 ? -0.522 5.598 3.930 1.00 96.25 298 LEU A N 1
ATOM 2503 C CA . LEU A 1 298 ? 0.249 4.487 3.360 1.00 96.25 298 LEU A CA 1
ATOM 2504 C C . LEU A 1 298 ? 1.686 4.878 2.996 1.00 96.25 298 LEU A C 1
ATOM 2506 O O . LEU A 1 298 ? 2.623 4.138 3.288 1.00 96.25 298 LEU A O 1
ATOM 2510 N N . SER A 1 299 ? 1.882 6.044 2.380 1.00 98.06 299 SER A N 1
ATOM 2511 C CA . SER A 1 299 ? 3.221 6.560 2.076 1.00 98.06 299 SER A CA 1
ATOM 2512 C C . SER A 1 299 ? 4.035 6.832 3.351 1.00 98.06 299 SER A C 1
ATOM 2514 O O . SER A 1 299 ? 5.186 6.405 3.455 1.00 98.06 299 SER A O 1
ATOM 2516 N N . CYS A 1 300 ? 3.436 7.462 4.368 1.00 98.50 300 CYS A N 1
ATOM 2517 C CA . CYS A 1 300 ? 4.081 7.683 5.665 1.00 98.50 300 CYS A CA 1
ATOM 2518 C C . CYS A 1 300 ? 4.496 6.364 6.335 1.00 98.50 300 CYS A C 1
ATOM 2520 O O . CYS A 1 300 ? 5.623 6.238 6.816 1.00 98.50 300 CYS A O 1
ATOM 2522 N N . GLN A 1 301 ? 3.604 5.373 6.339 1.00 97.19 301 GLN A N 1
ATOM 2523 C CA . GLN A 1 301 ? 3.864 4.027 6.848 1.00 97.19 301 GLN A CA 1
ATOM 2524 C C . GLN A 1 301 ? 5.012 3.356 6.088 1.00 97.19 301 GLN A C 1
ATOM 2526 O O . GLN A 1 301 ? 5.934 2.836 6.717 1.00 97.19 301 GLN A O 1
ATOM 2531 N N . TYR A 1 302 ? 5.006 3.441 4.753 1.00 96.62 302 TYR A N 1
ATOM 2532 C CA . TYR A 1 302 ? 6.081 2.933 3.901 1.00 96.62 302 TYR A CA 1
ATOM 2533 C C . TYR A 1 302 ? 7.430 3.562 4.274 1.00 96.62 302 TYR A C 1
ATOM 2535 O O . TYR A 1 302 ? 8.412 2.853 4.491 1.00 96.62 302 TYR A O 1
ATOM 2543 N N . LEU A 1 303 ? 7.479 4.892 4.402 1.00 97.88 303 LEU A N 1
ATOM 2544 C CA . LEU A 1 303 ? 8.696 5.629 4.749 1.00 97.88 303 LEU A CA 1
ATOM 2545 C C . LEU A 1 303 ? 9.256 5.220 6.113 1.00 97.88 303 LEU A C 1
ATOM 2547 O O . LEU A 1 303 ? 10.451 4.946 6.220 1.00 97.88 303 LEU A O 1
ATOM 2551 N N . LEU A 1 304 ? 8.401 5.161 7.138 1.00 97.38 304 LEU A N 1
ATOM 2552 C CA . LEU A 1 304 ? 8.795 4.798 8.503 1.00 97.38 304 LEU A CA 1
ATOM 2553 C C . LEU A 1 304 ? 9.288 3.351 8.615 1.00 97.38 304 LEU A C 1
ATOM 2555 O O . LEU A 1 304 ? 10.101 3.059 9.490 1.00 97.38 304 LEU A O 1
ATOM 2559 N N . GLN A 1 305 ? 8.790 2.457 7.761 1.00 94.44 305 GLN A N 1
ATOM 2560 C CA . GLN A 1 305 ? 9.108 1.035 7.816 1.00 94.44 305 GLN A CA 1
ATOM 2561 C C . GLN A 1 305 ? 10.313 0.641 6.954 1.00 94.44 305 GLN A C 1
ATOM 2563 O O . GLN A 1 305 ? 11.090 -0.220 7.357 1.00 94.44 305 GLN A O 1
ATOM 2568 N N . LYS A 1 306 ? 10.462 1.232 5.764 1.00 93.88 306 LYS A N 1
ATOM 2569 C CA . LYS A 1 306 ? 11.388 0.743 4.724 1.00 93.88 306 LYS A CA 1
ATOM 2570 C C . LYS A 1 306 ? 12.684 1.545 4.604 1.00 93.88 306 LYS A C 1
ATOM 2572 O O . LYS A 1 306 ? 13.624 1.098 3.934 1.00 93.88 306 LYS A O 1
ATOM 2577 N N . PHE A 1 307 ? 12.748 2.727 5.217 1.00 95.75 307 PHE A N 1
ATOM 2578 C CA . PHE A 1 307 ? 13.891 3.630 5.106 1.00 95.75 307 PHE A CA 1
ATOM 2579 C C . PHE A 1 307 ? 14.497 3.985 6.463 1.00 95.75 307 PHE A C 1
ATOM 2581 O O . PHE A 1 307 ? 13.806 4.208 7.453 1.00 95.75 307 PHE A O 1
ATOM 2588 N N . ASN A 1 308 ? 15.824 4.116 6.472 1.00 95.06 308 ASN A N 1
ATOM 2589 C CA . ASN A 1 308 ? 16.575 4.647 7.605 1.00 95.06 308 ASN A CA 1
ATOM 2590 C C . ASN A 1 308 ? 16.477 6.177 7.595 1.00 95.06 308 ASN A C 1
ATOM 2592 O O . ASN A 1 308 ? 17.334 6.865 7.040 1.00 95.06 308 ASN A O 1
ATOM 2596 N N . LEU A 1 309 ? 15.387 6.699 8.154 1.00 97.19 309 LEU A N 1
ATOM 2597 C CA . LEU A 1 309 ? 15.100 8.132 8.190 1.00 97.19 309 LEU A CA 1
ATOM 2598 C C . LEU A 1 309 ? 15.986 8.855 9.207 1.00 97.19 309 LEU A C 1
ATOM 2600 O O . LEU A 1 309 ? 16.166 8.383 10.331 1.00 97.19 309 LEU A O 1
ATOM 2604 N N . VAL A 1 310 ? 16.465 10.051 8.853 1.00 97.25 310 VAL A N 1
ATOM 2605 C CA . VAL A 1 310 ? 17.051 10.952 9.858 1.00 97.25 310 VAL A CA 1
ATOM 2606 C C . VAL A 1 310 ? 15.953 11.526 10.756 1.00 97.25 310 VAL A C 1
ATOM 2608 O O . VAL A 1 310 ? 14.802 11.664 10.340 1.00 97.25 310 VAL A O 1
ATOM 2611 N N . GLU A 1 311 ? 16.314 11.916 11.978 1.00 97.62 311 GLU A N 1
ATOM 2612 C CA . GLU A 1 311 ? 15.360 12.353 13.007 1.00 97.62 311 GLU A CA 1
ATOM 2613 C C . GLU A 1 311 ? 14.441 13.497 12.539 1.00 97.62 311 GLU A C 1
ATOM 2615 O O . GLU A 1 311 ? 13.250 13.507 12.836 1.00 97.62 311 GLU A O 1
ATOM 2620 N N . SER A 1 312 ? 14.947 14.440 11.737 1.00 97.62 312 SER A N 1
ATOM 2621 C CA . SER A 1 312 ? 14.128 15.527 11.182 1.00 97.62 312 SER A CA 1
ATOM 2622 C C . SER A 1 312 ? 13.066 15.030 10.195 1.00 97.62 312 SER A C 1
ATOM 2624 O O . SER A 1 312 ? 11.918 15.461 10.268 1.00 97.62 312 SER A O 1
ATOM 2626 N N . GLN A 1 313 ? 13.416 14.099 9.304 1.00 98.06 313 GLN A N 1
ATOM 2627 C CA . GLN A 1 313 ? 12.478 13.492 8.352 1.00 98.06 313 GLN A CA 1
ATOM 2628 C C . GLN A 1 313 ? 11.434 12.649 9.082 1.00 98.06 313 GLN A C 1
ATOM 2630 O O . GLN A 1 313 ? 10.241 12.769 8.810 1.00 98.06 313 GLN A O 1
ATOM 2635 N N . LYS A 1 314 ? 11.883 11.839 10.048 1.00 98.31 314 LYS A N 1
ATOM 2636 C CA . LYS A 1 314 ? 11.016 11.010 10.885 1.00 98.31 314 LYS A CA 1
ATOM 2637 C C . LYS A 1 314 ? 9.984 11.863 11.625 1.00 98.31 314 LYS A C 1
ATOM 2639 O O . LYS A 1 314 ? 8.798 11.555 11.565 1.00 98.31 314 LYS A O 1
ATOM 2644 N N . ASN A 1 315 ? 10.413 12.970 12.234 1.00 98.19 315 ASN A N 1
ATOM 2645 C CA . ASN A 1 315 ? 9.510 13.905 12.903 1.00 98.19 315 ASN A CA 1
ATOM 2646 C C . ASN A 1 315 ? 8.514 14.556 11.936 1.00 98.19 315 ASN A C 1
ATOM 2648 O O . ASN A 1 315 ? 7.338 14.631 12.267 1.00 98.19 315 ASN A O 1
ATOM 2652 N N . ILE A 1 316 ? 8.937 14.977 10.739 1.00 98.44 316 ILE A N 1
ATOM 2653 C CA . ILE A 1 316 ? 8.021 15.544 9.730 1.00 98.44 316 ILE A CA 1
ATOM 2654 C C . ILE A 1 316 ? 6.914 14.542 9.366 1.00 98.44 316 ILE A C 1
ATOM 2656 O O . ILE A 1 316 ? 5.738 14.899 9.372 1.00 98.44 316 ILE A O 1
ATOM 2660 N N . ILE A 1 317 ? 7.280 13.286 9.101 1.00 98.69 317 ILE A N 1
ATOM 2661 C CA . ILE A 1 317 ? 6.332 12.227 8.721 1.00 98.69 317 ILE A CA 1
ATOM 2662 C C . ILE A 1 317 ? 5.376 11.899 9.877 1.00 98.69 317 ILE A C 1
ATOM 2664 O O . ILE A 1 317 ? 4.172 11.758 9.667 1.00 98.69 317 ILE A O 1
ATOM 2668 N N . GLN A 1 318 ? 5.890 11.812 11.107 1.00 98.62 318 GLN A N 1
ATOM 2669 C CA . GLN A 1 318 ? 5.071 11.537 12.291 1.00 98.62 318 GLN A CA 1
ATOM 2670 C C . GLN A 1 318 ? 4.127 12.694 12.628 1.00 98.62 318 GLN A C 1
ATOM 2672 O O . GLN A 1 318 ? 2.978 12.452 12.984 1.00 98.62 318 GLN A O 1
ATOM 2677 N N . GLN A 1 319 ? 4.568 13.943 12.455 1.00 98.56 319 GLN A N 1
ATOM 2678 C CA . GLN A 1 319 ? 3.700 15.114 12.590 1.00 98.56 319 GLN A CA 1
ATOM 2679 C C . GLN A 1 319 ? 2.579 15.107 11.548 1.00 98.56 319 GLN A C 1
ATOM 2681 O O . GLN A 1 319 ? 1.442 15.422 11.878 1.00 98.56 319 GLN A O 1
ATOM 2686 N N . GLU A 1 320 ? 2.867 14.730 10.302 1.00 98.50 320 GLU A N 1
ATOM 2687 C CA . GLU A 1 320 ? 1.835 14.641 9.265 1.00 98.50 320 GLU A CA 1
ATOM 2688 C C . GLU A 1 320 ? 0.795 13.552 9.583 1.00 98.50 320 GLU A C 1
ATOM 2690 O O . GLU A 1 320 ? -0.402 13.804 9.471 1.00 98.50 320 GLU A O 1
ATOM 2695 N N . LEU A 1 321 ? 1.223 12.383 10.074 1.00 98.50 321 LEU A N 1
ATOM 2696 C CA . LEU A 1 321 ? 0.307 11.347 10.574 1.00 98.50 321 LEU A CA 1
ATOM 2697 C C . LEU A 1 321 ? -0.522 11.825 11.773 1.00 98.50 321 LEU A C 1
ATOM 2699 O O . LEU A 1 321 ? -1.723 11.564 11.825 1.00 98.50 321 LEU A O 1
ATOM 2703 N N . LEU A 1 322 ? 0.095 12.538 12.721 1.00 98.44 322 LEU A N 1
ATOM 2704 C CA . LEU A 1 322 ? -0.595 13.038 13.910 1.00 98.44 322 LEU A CA 1
ATOM 2705 C C . LEU A 1 322 ? -1.708 14.019 13.529 1.00 98.44 322 LEU A C 1
ATOM 2707 O O . LEU A 1 322 ? -2.811 13.905 14.054 1.00 98.44 322 LEU A O 1
ATOM 2711 N N . LYS A 1 323 ? -1.468 14.896 12.543 1.00 98.38 323 LYS A N 1
ATOM 2712 C CA . LYS A 1 323 ? -2.513 15.780 12.000 1.00 98.38 323 LYS A CA 1
ATOM 2713 C C . LYS A 1 323 ? -3.722 14.992 11.502 1.00 98.38 323 LYS A C 1
ATOM 2715 O O . LYS A 1 323 ? -4.843 15.387 11.789 1.00 98.38 323 LYS A O 1
ATOM 2720 N N . PHE A 1 324 ? -3.517 13.884 10.783 1.00 98.00 324 PHE A N 1
ATOM 2721 C CA . PHE A 1 324 ? -4.636 13.053 10.322 1.00 98.00 324 PHE A CA 1
ATOM 2722 C C . PHE A 1 324 ? -5.351 12.356 11.478 1.00 98.00 324 PHE A C 1
ATOM 2724 O O . PHE A 1 324 ? -6.570 12.254 11.461 1.00 98.00 324 PHE A O 1
ATOM 2731 N N . ALA A 1 325 ? -4.620 11.893 12.491 1.00 96.88 325 ALA A N 1
ATOM 2732 C CA . ALA A 1 325 ? -5.212 11.249 13.660 1.00 96.88 325 ALA A CA 1
ATOM 2733 C C . ALA A 1 325 ? -6.077 12.228 14.493 1.00 96.88 325 ALA A C 1
ATOM 2735 O O . ALA A 1 325 ? -7.157 11.873 14.984 1.00 96.88 325 ALA A O 1
ATOM 2736 N N . GLU A 1 326 ? -5.630 13.479 14.619 1.00 97.19 326 GLU A N 1
ATOM 2737 C CA . GLU A 1 326 ? -6.295 14.537 15.391 1.00 97.19 326 GLU A CA 1
ATOM 2738 C C . GLU A 1 326 ? -7.420 15.258 14.628 1.00 97.19 326 GLU A C 1
ATOM 2740 O O . GLU A 1 326 ? -8.278 15.880 15.258 1.00 97.19 326 GLU A O 1
ATOM 2745 N N . ASP A 1 327 ? -7.465 15.165 13.296 1.00 97.44 327 ASP A N 1
ATOM 2746 C CA . ASP A 1 327 ? -8.461 15.864 12.479 1.00 97.44 327 ASP A CA 1
ATOM 2747 C C . ASP A 1 327 ? -9.869 15.279 12.665 1.00 97.44 327 ASP A C 1
ATOM 2749 O O . ASP A 1 327 ? -10.251 14.276 12.066 1.00 97.44 327 ASP A O 1
ATOM 2753 N N . THR A 1 328 ? -10.680 15.954 13.479 1.00 95.31 328 THR A N 1
ATOM 2754 C CA . THR A 1 328 ? -12.083 15.591 13.736 1.00 95.31 328 THR A CA 1
ATOM 2755 C C . THR A 1 328 ? -12.996 15.661 12.507 1.00 95.31 328 THR A C 1
ATOM 2757 O O . THR A 1 328 ? -14.116 15.159 12.574 1.00 95.31 328 THR A O 1
ATOM 2760 N N . GLY A 1 329 ? -12.553 16.292 11.413 1.00 95.75 329 GLY A N 1
ATOM 2761 C CA . GLY A 1 329 ? -13.269 16.334 10.138 1.00 95.75 329 GLY A CA 1
ATOM 2762 C C . GLY A 1 329 ? -13.032 15.107 9.254 1.00 95.75 329 GLY A C 1
ATOM 2763 O O . GLY A 1 329 ? -13.791 14.899 8.307 1.00 95.75 329 GLY A O 1
ATOM 2764 N N . LEU A 1 330 ? -12.015 14.293 9.553 1.00 94.81 330 LEU A N 1
ATOM 2765 C CA . LEU A 1 330 ? -11.786 13.019 8.878 1.00 94.81 330 LEU A CA 1
ATOM 2766 C C . LEU A 1 330 ? -12.684 11.921 9.445 1.00 94.81 330 LEU A C 1
ATOM 2768 O O . LEU A 1 330 ? -13.069 11.936 10.618 1.00 94.81 330 LEU A O 1
ATOM 2772 N N . ASP A 1 331 ? -12.992 10.938 8.599 1.00 91.81 331 ASP A N 1
ATOM 2773 C CA . ASP A 1 331 ? -13.698 9.745 9.040 1.00 91.81 331 ASP A CA 1
ATOM 2774 C C . ASP A 1 331 ? -12.879 8.970 10.081 1.00 91.81 331 ASP A C 1
ATOM 2776 O O . ASP A 1 331 ? -11.646 9.038 10.133 1.00 91.81 331 ASP A O 1
ATOM 2780 N N . TYR A 1 332 ? -13.605 8.253 10.935 1.00 89.31 332 TYR A N 1
ATOM 2781 C CA . TYR A 1 332 ? -13.050 7.479 12.039 1.00 89.31 332 TYR A CA 1
ATOM 2782 C C . TYR A 1 332 ? -11.902 6.568 11.584 1.00 89.31 332 TYR A C 1
ATOM 2784 O O . TYR A 1 332 ? -10.837 6.569 12.202 1.00 89.31 332 TYR A O 1
ATOM 2792 N N . ASP A 1 333 ? -12.090 5.855 10.473 1.00 87.44 333 ASP A N 1
ATOM 2793 C CA . ASP A 1 333 ? -11.172 4.814 10.014 1.00 87.44 333 ASP A CA 1
ATOM 2794 C C . ASP A 1 333 ? -9.832 5.404 9.585 1.00 87.44 333 ASP A C 1
ATOM 2796 O O . ASP A 1 333 ? -8.777 4.840 9.872 1.00 87.44 333 ASP A O 1
ATOM 2800 N N . ARG A 1 334 ? -9.841 6.571 8.927 1.00 93.19 334 ARG A N 1
ATOM 2801 C CA . ARG A 1 334 ? -8.606 7.283 8.554 1.00 93.19 334 ARG A CA 1
ATOM 2802 C C . ARG A 1 334 ? -7.844 7.788 9.766 1.00 93.19 334 ARG A C 1
ATOM 2804 O O . ARG A 1 334 ? -6.616 7.709 9.779 1.00 93.19 334 ARG A O 1
ATOM 2811 N N . ARG A 1 335 ? -8.556 8.295 10.773 1.00 94.75 335 ARG A N 1
ATOM 2812 C CA . ARG A 1 335 ? -7.942 8.763 12.022 1.00 94.75 335 ARG A CA 1
ATOM 2813 C C . ARG A 1 335 ? -7.316 7.599 12.787 1.00 94.75 335 ARG A C 1
ATOM 2815 O O . ARG A 1 335 ? -6.181 7.717 13.246 1.00 94.75 335 ARG A O 1
ATOM 2822 N N . ALA A 1 336 ? -8.033 6.478 12.869 1.00 90.12 336 ALA A N 1
ATOM 2823 C CA . ALA A 1 336 ? -7.561 5.250 13.494 1.00 90.12 336 ALA A CA 1
ATOM 2824 C C . ALA A 1 336 ? -6.343 4.671 12.754 1.00 90.12 336 ALA A C 1
ATOM 2826 O O . ALA A 1 336 ? -5.335 4.394 13.391 1.00 90.12 336 ALA A O 1
ATOM 2827 N N . ASP A 1 337 ? -6.372 4.584 11.417 1.00 92.25 337 ASP A N 1
ATOM 2828 C CA . ASP A 1 337 ? -5.243 4.076 10.615 1.00 92.25 337 ASP A CA 1
ATOM 2829 C C . ASP A 1 337 ? -3.979 4.934 10.807 1.00 92.25 337 ASP A C 1
ATOM 2831 O O . ASP A 1 337 ? -2.882 4.410 10.991 1.00 92.25 337 ASP A O 1
ATOM 2835 N N . ALA A 1 338 ? -4.117 6.264 10.847 1.00 96.25 338 ALA A N 1
ATOM 2836 C CA . ALA A 1 338 ? -2.990 7.154 11.128 1.00 96.25 338 ALA A CA 1
ATOM 2837 C C . ALA A 1 338 ? -2.424 6.965 12.550 1.00 96.25 338 ALA A C 1
ATOM 2839 O O . ALA A 1 338 ? -1.201 6.910 12.727 1.00 96.25 338 ALA A O 1
ATOM 2840 N N . ALA A 1 339 ? -3.298 6.844 13.554 1.00 94.88 339 ALA A N 1
ATOM 2841 C CA . ALA A 1 339 ? -2.902 6.591 14.937 1.00 94.88 339 ALA A CA 1
ATOM 2842 C C . ALA A 1 339 ? -2.222 5.218 15.094 1.00 94.88 339 ALA A C 1
ATOM 2844 O O . ALA A 1 339 ? -1.184 5.132 15.744 1.00 94.88 339 ALA A O 1
ATOM 2845 N N . ASP A 1 340 ? -2.713 4.174 14.429 1.00 91.94 340 ASP A N 1
ATOM 2846 C CA . ASP A 1 340 ? -2.109 2.835 14.412 1.00 91.94 340 ASP A CA 1
ATOM 2847 C C . ASP A 1 340 ? -0.679 2.844 13.871 1.00 91.94 340 ASP A C 1
ATOM 2849 O O . ASP A 1 340 ? 0.235 2.236 14.446 1.00 91.94 340 ASP A O 1
ATOM 2853 N N . VAL A 1 341 ? -0.453 3.564 12.768 1.00 95.00 341 VAL A N 1
ATOM 2854 C CA . VAL A 1 341 ? 0.888 3.706 12.193 1.00 95.00 341 VAL A CA 1
ATOM 2855 C C . VAL A 1 341 ? 1.832 4.364 13.201 1.00 95.00 341 VAL A C 1
ATOM 2857 O O . VAL A 1 341 ? 2.954 3.881 13.386 1.00 95.00 341 VAL A O 1
ATOM 2860 N N . LEU A 1 342 ? 1.387 5.416 13.896 1.00 96.75 342 LEU A N 1
ATOM 2861 C CA . LEU A 1 342 ? 2.164 6.067 14.956 1.00 96.75 342 LEU A CA 1
ATOM 2862 C C . LEU A 1 342 ? 2.389 5.155 16.164 1.00 96.75 342 LEU A C 1
ATOM 2864 O O . LEU A 1 342 ? 3.498 5.112 16.692 1.00 96.75 342 LEU A O 1
ATOM 2868 N N . LEU A 1 343 ? 1.384 4.393 16.584 1.00 93.06 343 LEU A N 1
ATOM 2869 C CA . LEU A 1 343 ? 1.485 3.481 17.719 1.00 93.06 343 LEU A CA 1
ATOM 2870 C C . LEU A 1 343 ? 2.551 2.403 17.483 1.00 93.06 343 LEU A C 1
ATOM 2872 O O . LEU A 1 343 ? 3.326 2.073 18.386 1.00 93.06 343 LEU A O 1
ATOM 2876 N N . ARG A 1 344 ? 2.639 1.889 16.253 1.00 91.56 344 ARG A N 1
ATOM 2877 C CA . ARG A 1 344 ? 3.608 0.853 15.880 1.00 91.56 344 ARG A CA 1
ATOM 2878 C C . ARG A 1 344 ? 4.994 1.425 15.569 1.00 91.56 344 ARG A C 1
ATOM 2880 O O . ARG A 1 344 ? 5.991 0.935 16.099 1.00 91.56 344 ARG A O 1
ATOM 2887 N N . LEU A 1 345 ? 5.066 2.453 14.720 1.00 95.12 345 LEU A N 1
ATOM 2888 C CA . LEU A 1 345 ? 6.312 2.935 14.095 1.00 95.12 345 LEU A CA 1
ATOM 2889 C C . LEU A 1 345 ? 6.790 4.309 14.611 1.00 95.12 345 LEU A C 1
ATOM 2891 O O . LEU A 1 345 ? 7.875 4.773 14.243 1.00 95.12 345 LEU A O 1
ATOM 2895 N N . GLY A 1 346 ? 5.994 4.977 15.448 1.00 97.00 346 GLY A N 1
ATOM 2896 C CA . GLY A 1 346 ? 6.297 6.285 16.032 1.00 97.00 346 GLY A CA 1
ATOM 2897 C C . GLY A 1 346 ? 7.479 6.269 17.003 1.00 97.00 346 GLY A C 1
ATOM 2898 O O . GLY A 1 346 ? 7.934 5.214 17.449 1.00 97.00 346 GLY A O 1
ATOM 2899 N N . THR A 1 347 ? 8.000 7.449 17.348 1.00 97.00 347 THR A N 1
ATOM 2900 C CA . THR A 1 347 ? 8.835 7.579 18.558 1.00 97.00 347 THR A CA 1
ATOM 2901 C C . THR A 1 347 ? 7.953 7.486 19.805 1.00 97.00 347 THR A C 1
ATOM 2903 O O . THR A 1 347 ? 6.734 7.621 19.705 1.00 97.00 347 THR A O 1
ATOM 2906 N N . ASP A 1 348 ? 8.544 7.267 20.982 1.00 96.44 348 ASP A N 1
ATOM 2907 C CA . ASP A 1 348 ? 7.783 7.061 22.226 1.00 96.44 348 ASP A CA 1
ATOM 2908 C C . ASP A 1 348 ? 6.777 8.189 22.494 1.00 96.44 348 ASP A C 1
ATOM 2910 O O . ASP A 1 348 ? 5.621 7.925 22.816 1.00 96.44 348 ASP A O 1
ATOM 2914 N N . SER A 1 349 ? 7.167 9.437 22.216 1.00 97.12 349 SER A N 1
ATOM 2915 C CA . SER A 1 349 ? 6.272 10.589 22.342 1.00 97.12 349 SER A CA 1
ATOM 2916 C C . SER A 1 349 ? 5.036 10.475 21.442 1.00 97.12 349 SER A C 1
ATOM 2918 O O . SER A 1 349 ? 3.919 10.677 21.914 1.00 97.12 349 SER A O 1
ATOM 2920 N N . PHE A 1 350 ? 5.192 10.114 20.166 1.00 97.62 350 PHE A N 1
ATOM 2921 C CA . PHE A 1 350 ? 4.048 9.955 19.262 1.00 97.62 350 PHE A CA 1
ATOM 2922 C C . PHE A 1 350 ? 3.229 8.700 19.559 1.00 97.62 350 PHE A C 1
ATOM 2924 O O . PHE A 1 350 ? 2.019 8.716 19.347 1.00 97.62 350 PHE A O 1
ATOM 2931 N N . LYS A 1 351 ? 3.852 7.639 20.085 1.00 94.69 351 LYS A N 1
ATOM 2932 C CA . LYS A 1 351 ? 3.130 6.450 20.554 1.00 94.69 351 LYS A CA 1
ATOM 2933 C C . LYS A 1 351 ? 2.182 6.803 21.694 1.00 94.69 351 LYS A C 1
ATOM 2935 O O . LYS A 1 351 ? 1.037 6.367 21.674 1.00 94.69 351 LYS A O 1
ATOM 2940 N N . ASP A 1 352 ? 2.619 7.625 22.646 1.00 90.00 352 ASP A N 1
ATOM 2941 C CA . ASP A 1 352 ? 1.768 8.080 23.751 1.00 90.00 352 ASP A CA 1
ATOM 2942 C C . ASP A 1 352 ? 0.564 8.895 23.247 1.00 90.00 352 ASP A C 1
ATOM 2944 O O . ASP A 1 352 ? -0.566 8.658 23.675 1.00 90.00 352 ASP A O 1
ATOM 2948 N N . HIS A 1 353 ? 0.776 9.796 22.279 1.00 94.19 353 HIS A 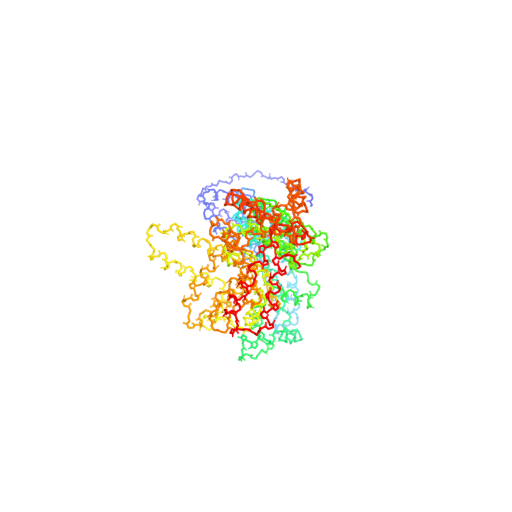N 1
ATOM 2949 C CA . HIS A 1 353 ? -0.316 10.553 21.649 1.00 94.19 353 HIS A CA 1
ATOM 2950 C C . HIS A 1 353 ? -1.279 9.634 20.893 1.00 94.19 353 HIS A C 1
ATOM 2952 O O . HIS A 1 353 ? -2.492 9.734 21.072 1.00 94.19 353 HIS A O 1
ATOM 2958 N N . ALA A 1 354 ? -0.750 8.701 20.101 1.00 92.94 354 ALA A N 1
ATOM 2959 C CA . ALA A 1 354 ? -1.550 7.734 19.363 1.00 92.94 354 ALA A CA 1
ATOM 2960 C C . ALA A 1 354 ? -2.420 6.871 20.290 1.00 92.94 354 ALA A C 1
ATOM 2962 O O . ALA A 1 354 ? -3.605 6.704 20.011 1.00 92.94 354 ALA A O 1
ATOM 2963 N N . ARG A 1 355 ? -1.884 6.394 21.428 1.00 84.88 355 ARG A N 1
ATOM 2964 C CA . ARG A 1 355 ? -2.673 5.656 22.437 1.00 84.88 355 ARG A CA 1
ATOM 2965 C C . ARG A 1 355 ? -3.842 6.486 22.956 1.00 84.88 355 ARG A C 1
ATOM 2967 O O . ARG A 1 355 ? -4.965 5.992 22.992 1.00 84.88 355 ARG A O 1
ATOM 2974 N N . ASN A 1 356 ? -3.597 7.750 23.301 1.00 84.50 356 ASN A N 1
ATOM 2975 C CA . ASN A 1 356 ? -4.656 8.648 23.766 1.00 84.50 356 ASN A CA 1
ATOM 2976 C C . ASN A 1 356 ? -5.734 8.851 22.692 1.00 84.50 356 ASN A C 1
ATOM 2978 O O . ASN A 1 356 ? -6.923 8.820 23.004 1.00 84.50 356 ASN A O 1
ATOM 2982 N N . ILE A 1 357 ? -5.337 9.010 21.426 1.00 88.69 357 ILE A N 1
ATOM 2983 C CA . ILE A 1 357 ? -6.275 9.168 20.308 1.00 88.69 357 ILE A CA 1
ATOM 2984 C C . ILE A 1 357 ? -7.108 7.899 20.104 1.00 88.69 357 ILE A C 1
ATOM 2986 O O . ILE A 1 357 ? -8.326 8.007 20.012 1.00 88.69 357 ILE A O 1
ATOM 2990 N N . ILE A 1 358 ? -6.501 6.708 20.100 1.00 81.69 358 ILE A N 1
ATOM 2991 C CA . ILE A 1 358 ? -7.225 5.429 19.976 1.00 81.69 358 ILE A CA 1
ATOM 2992 C C . ILE A 1 358 ? -8.220 5.233 21.132 1.00 81.69 358 ILE A C 1
ATOM 2994 O O . ILE A 1 358 ? -9.360 4.817 20.908 1.00 81.69 358 ILE A O 1
ATOM 2998 N N . MET A 1 359 ? -7.839 5.597 22.362 1.00 72.50 359 MET A N 1
ATOM 2999 C CA . MET A 1 359 ? -8.752 5.569 23.512 1.00 72.50 359 MET A CA 1
ATOM 3000 C C . MET A 1 359 ? -9.950 6.508 23.315 1.00 72.50 359 MET A C 1
ATOM 3002 O O . MET A 1 359 ? -11.091 6.107 23.548 1.00 72.50 359 MET A O 1
ATOM 3006 N N . ILE A 1 360 ? -9.709 7.740 22.851 1.00 80.31 360 ILE A N 1
ATOM 3007 C CA . ILE A 1 360 ? -10.770 8.715 22.563 1.00 80.31 360 ILE A CA 1
ATOM 3008 C C . ILE A 1 360 ? -11.672 8.205 21.437 1.00 80.31 360 ILE A C 1
ATOM 3010 O O . ILE A 1 360 ? -12.893 8.224 21.585 1.00 80.31 360 ILE A O 1
ATOM 3014 N N . LEU A 1 361 ? -11.093 7.726 20.335 1.00 81.81 361 LEU A N 1
ATOM 3015 C CA . LEU A 1 361 ? -11.832 7.213 19.185 1.00 81.81 361 LEU A CA 1
ATOM 3016 C C . LEU A 1 361 ? -12.773 6.084 19.604 1.00 81.81 361 LEU A C 1
ATOM 3018 O O . LEU A 1 361 ? -13.973 6.169 19.346 1.00 81.81 361 LEU A O 1
ATOM 3022 N N . GLY A 1 362 ? -12.283 5.085 20.332 1.00 69.06 362 GLY A N 1
ATOM 3023 C CA . GLY A 1 362 ? -13.147 3.993 20.776 1.00 69.06 362 GLY A CA 1
ATOM 3024 C C . GLY A 1 362 ? -14.203 4.390 21.816 1.00 69.06 362 GLY A C 1
ATOM 3025 O O . GLY A 1 362 ? -15.250 3.754 21.893 1.00 69.06 362 GLY A O 1
ATOM 3026 N N . SER A 1 363 ? -14.010 5.490 22.555 1.00 68.62 363 SER A N 1
ATOM 3027 C CA . SER A 1 363 ? -15.063 6.019 23.436 1.00 68.62 363 SER A CA 1
ATOM 3028 C C . SER A 1 363 ? -16.248 6.620 22.664 1.00 68.62 363 SER A C 1
ATOM 3030 O O . SER A 1 363 ? -17.387 6.510 23.118 1.00 68.62 363 SER A O 1
ATOM 3032 N N . ILE A 1 364 ? -16.013 7.201 21.480 1.00 69.56 364 ILE A N 1
ATOM 3033 C CA . ILE A 1 364 ? -17.047 7.874 20.671 1.00 69.56 364 ILE A CA 1
ATOM 3034 C C . ILE A 1 364 ? -18.047 6.858 20.091 1.00 69.56 364 ILE A C 1
ATOM 3036 O O . ILE A 1 364 ? -19.253 7.115 20.072 1.00 69.56 364 ILE A O 1
ATOM 3040 N N . GLU A 1 365 ? -17.569 5.686 19.670 1.00 56.69 365 GLU A N 1
ATOM 3041 C CA . GLU A 1 365 ? -18.396 4.650 19.031 1.00 56.69 365 GLU A CA 1
ATOM 3042 C C . GLU A 1 365 ? -19.280 3.874 20.031 1.00 56.69 365 GLU A C 1
ATOM 3044 O O . GLU A 1 365 ? -20.356 3.380 19.686 1.00 56.69 365 GLU A O 1
ATOM 3049 N N . SER A 1 366 ? -18.887 3.854 21.311 1.00 47.31 366 SER A N 1
ATOM 3050 C CA . SER A 1 366 ? -19.580 3.130 22.390 1.00 47.31 366 SER A CA 1
ATOM 3051 C C . SER A 1 366 ? -20.990 3.647 22.733 1.00 47.31 366 SER A C 1
ATOM 3053 O O . SER A 1 366 ? -21.701 3.044 23.538 1.00 47.31 366 SER A O 1
ATOM 3055 N N . THR A 1 367 ? -21.443 4.736 22.105 1.00 47.38 367 THR A N 1
ATOM 3056 C CA . THR A 1 367 ? -22.764 5.331 22.361 1.00 47.38 367 THR A CA 1
ATOM 3057 C C . THR A 1 367 ? -23.934 4.625 21.655 1.00 47.38 367 THR A C 1
ATOM 3059 O O . THR A 1 367 ? -25.080 5.011 21.884 1.00 47.38 367 THR A O 1
ATOM 3062 N N . GLY A 1 368 ? -23.707 3.569 20.853 1.00 42.94 368 GLY A N 1
ATOM 3063 C CA . GLY A 1 368 ? -24.802 2.950 20.083 1.00 42.94 368 GLY A CA 1
ATOM 3064 C C . GLY A 1 368 ? -24.729 1.469 19.697 1.00 42.94 368 GLY A C 1
ATOM 3065 O O . GLY A 1 368 ? -25.712 0.979 19.141 1.00 42.94 368 GLY A O 1
ATOM 3066 N N . LYS A 1 369 ? -23.652 0.724 19.966 1.00 43.38 369 LYS A N 1
ATOM 3067 C CA . LYS A 1 369 ? -23.561 -0.698 19.580 1.00 43.38 369 LYS A CA 1
ATOM 3068 C C . LYS A 1 369 ? -22.902 -1.561 20.654 1.00 43.38 369 LYS A C 1
ATOM 3070 O O . LYS A 1 369 ? -22.236 -1.059 21.554 1.00 43.38 369 LYS A O 1
ATOM 3075 N N . THR A 1 370 ? -23.209 -2.855 20.624 1.00 41.06 370 THR A N 1
ATOM 3076 C CA . THR A 1 370 ? -22.813 -3.820 21.659 1.00 41.06 370 THR A CA 1
ATOM 3077 C C . THR A 1 370 ? -21.290 -3.978 21.731 1.00 41.06 370 THR A C 1
ATOM 3079 O O . THR A 1 370 ? -20.588 -3.624 20.793 1.00 41.06 370 THR A O 1
ATOM 3082 N N . ILE A 1 371 ? -20.759 -4.536 22.826 1.00 37.59 371 ILE A N 1
ATOM 3083 C CA . ILE A 1 371 ? -19.308 -4.759 23.018 1.00 37.59 371 ILE A CA 1
ATOM 3084 C C . ILE A 1 371 ? -18.690 -5.597 21.879 1.00 37.59 371 ILE A C 1
ATOM 3086 O O . ILE A 1 371 ? -17.497 -5.489 21.614 1.00 37.59 371 ILE A O 1
ATOM 3090 N N . PHE A 1 372 ? -19.497 -6.378 21.159 1.00 35.75 372 PHE A N 1
ATOM 3091 C CA . PHE A 1 372 ? -19.067 -7.157 19.997 1.00 35.75 372 PHE A CA 1
ATOM 3092 C C . PHE A 1 372 ? -18.797 -6.309 18.742 1.00 35.75 372 PHE A C 1
ATOM 3094 O O . PHE A 1 372 ? -18.039 -6.746 17.884 1.00 35.75 372 PHE A O 1
ATOM 3101 N N . ASP A 1 373 ? -19.337 -5.090 18.664 1.00 45.31 373 ASP A N 1
ATOM 3102 C CA . ASP A 1 373 ? -19.174 -4.172 17.527 1.00 45.31 373 ASP A CA 1
ATOM 3103 C C . ASP A 1 373 ? -18.073 -3.122 17.750 1.00 45.31 373 ASP A C 1
ATOM 3105 O O . ASP A 1 373 ? -17.885 -2.238 16.918 1.00 45.31 373 ASP A O 1
ATOM 3109 N N . ASN A 1 374 ? -17.381 -3.161 18.892 1.00 50.50 374 ASN A N 1
ATOM 3110 C CA . ASN A 1 374 ? -16.433 -2.119 19.265 1.00 50.50 374 ASN A CA 1
ATOM 3111 C C . ASN A 1 374 ? -15.163 -2.237 18.406 1.00 50.50 374 ASN A C 1
ATOM 3113 O O . ASN A 1 374 ? -14.436 -3.230 18.518 1.00 50.50 374 ASN A O 1
ATOM 3117 N N . ALA A 1 375 ? -14.854 -1.223 17.589 1.00 50.69 375 ALA A N 1
ATOM 3118 C CA . ALA A 1 375 ? -13.639 -1.185 16.768 1.00 50.69 375 ALA A CA 1
ATOM 3119 C C . ALA A 1 375 ? -12.341 -1.327 17.597 1.00 50.69 375 ALA A C 1
ATOM 3121 O O . ALA A 1 375 ? -11.301 -1.715 17.069 1.00 50.69 375 ALA A O 1
ATOM 3122 N N . GLN A 1 376 ? -12.409 -1.120 18.920 1.00 48.50 376 GLN A N 1
ATOM 3123 C CA . GLN A 1 376 ? -11.316 -1.386 19.864 1.00 48.50 376 GLN A CA 1
ATOM 3124 C C . GLN A 1 376 ? -10.939 -2.868 20.022 1.00 48.50 376 GLN A C 1
ATOM 3126 O O . GLN A 1 376 ? -9.826 -3.150 20.463 1.00 48.50 376 GLN A O 1
ATOM 3131 N N . ASN A 1 377 ? -11.812 -3.820 19.673 1.00 54.50 377 ASN A N 1
ATOM 3132 C CA . ASN A 1 377 ? -11.546 -5.246 19.908 1.00 54.50 377 ASN A CA 1
ATOM 3133 C C . ASN A 1 377 ? -10.348 -5.774 19.102 1.00 54.50 377 ASN A C 1
ATOM 3135 O O . ASN A 1 377 ? -9.698 -6.734 19.508 1.00 54.50 377 ASN A O 1
ATOM 3139 N N . VAL A 1 378 ? -10.027 -5.126 17.979 1.00 53.03 378 VAL A N 1
ATOM 3140 C CA . VAL A 1 378 ? -8.881 -5.475 17.126 1.00 53.03 378 VAL A CA 1
ATOM 3141 C C . VAL A 1 378 ? -7.541 -5.204 17.827 1.00 53.03 378 VAL A C 1
ATOM 3143 O O . VAL A 1 378 ? -6.560 -5.872 17.518 1.00 53.03 378 VAL A O 1
ATOM 3146 N N . HIS A 1 379 ? -7.512 -4.291 18.804 1.00 56.09 379 HIS A N 1
ATOM 3147 C CA . HIS A 1 379 ? -6.323 -3.938 19.592 1.00 56.09 379 HIS A CA 1
ATOM 3148 C C . HIS A 1 379 ? -6.259 -4.635 20.953 1.00 56.09 379 HIS A C 1
ATOM 3150 O O . HIS A 1 379 ? -5.453 -4.263 21.809 1.00 56.09 379 HIS A O 1
ATOM 3156 N N . ILE A 1 380 ? -7.119 -5.625 21.196 1.00 69.12 380 ILE A N 1
ATOM 3157 C CA . ILE A 1 380 ? -6.981 -6.471 22.377 1.00 69.12 380 ILE A CA 1
ATOM 3158 C C . ILE A 1 380 ? -5.704 -7.294 22.191 1.00 69.12 380 ILE A C 1
ATOM 3160 O O . ILE A 1 380 ? -5.589 -8.055 21.231 1.00 69.12 380 ILE A O 1
ATOM 3164 N N . GLU A 1 381 ? -4.755 -7.153 23.121 1.00 73.75 381 GLU A N 1
ATOM 3165 C CA . GLU A 1 381 ? -3.429 -7.796 23.077 1.00 73.75 381 GLU A CA 1
ATOM 3166 C C . GLU A 1 381 ? -3.521 -9.311 22.817 1.00 73.75 381 GLU A C 1
ATOM 3168 O O . GLU A 1 381 ? -2.671 -9.906 22.160 1.00 73.75 381 GLU A O 1
ATOM 3173 N N . GLU A 1 382 ? -4.592 -9.950 23.280 1.00 72.56 382 GLU A N 1
ATOM 3174 C CA . GLU A 1 382 ? -4.841 -11.375 23.082 1.00 72.56 382 GLU A CA 1
ATOM 3175 C C . GLU A 1 382 ? -5.409 -11.727 21.710 1.00 72.56 382 GLU A C 1
ATOM 3177 O O . GLU A 1 382 ? -5.047 -12.766 21.158 1.00 72.56 382 GLU A O 1
ATOM 3182 N N . VAL A 1 383 ? -6.257 -10.868 21.135 1.00 76.12 383 VAL A N 1
ATOM 3183 C CA . VAL A 1 383 ? -6.692 -11.018 19.742 1.00 76.12 383 VAL A CA 1
ATOM 3184 C C . VAL A 1 383 ? -5.468 -10.879 18.849 1.00 76.12 383 VAL A C 1
ATOM 3186 O O . VAL A 1 383 ? -5.219 -11.770 18.038 1.00 76.12 383 VAL A O 1
ATOM 3189 N N . GLU A 1 384 ? -4.638 -9.856 19.071 1.00 81.50 384 GLU A N 1
ATOM 3190 C CA . GLU A 1 384 ? -3.359 -9.708 18.373 1.00 81.50 384 GLU A CA 1
ATOM 3191 C C . GLU A 1 384 ? -2.478 -10.946 18.563 1.00 81.50 384 GLU A C 1
ATOM 3193 O O . GLU A 1 384 ? -1.969 -11.487 17.585 1.00 81.50 384 GLU A O 1
ATOM 3198 N N . LYS A 1 385 ? -2.352 -11.470 19.787 1.00 84.62 385 LYS A N 1
ATOM 3199 C CA . LYS A 1 385 ? -1.590 -12.697 20.055 1.00 84.62 385 LYS A CA 1
ATOM 3200 C C . LYS A 1 385 ? -2.135 -13.906 19.292 1.00 84.62 385 LYS A C 1
ATOM 3202 O O . LYS A 1 385 ? -1.349 -14.632 18.692 1.00 84.62 385 LYS A O 1
ATOM 3207 N N . SER A 1 386 ? -3.450 -14.108 19.264 1.00 84.88 386 SER A N 1
ATOM 3208 C CA . SER A 1 386 ? -4.070 -15.207 18.513 1.00 84.88 386 SER A CA 1
ATOM 3209 C C . SER A 1 386 ? -3.858 -15.057 17.002 1.00 84.88 386 SER A C 1
ATOM 3211 O O . SER A 1 386 ? -3.544 -16.026 16.313 1.00 84.88 386 SER A O 1
ATOM 3213 N N . VAL A 1 387 ? -3.922 -13.824 16.491 1.00 87.56 387 VAL A N 1
ATOM 3214 C CA . VAL A 1 387 ? -3.587 -13.501 15.102 1.00 87.56 387 VAL A CA 1
ATOM 3215 C C . VAL A 1 387 ? -2.118 -13.822 14.831 1.00 87.56 387 VAL A C 1
ATOM 3217 O O . VAL A 1 387 ? -1.814 -14.439 13.815 1.00 87.56 387 VAL A O 1
ATOM 3220 N N . LEU A 1 388 ? -1.201 -13.483 15.742 1.00 88.44 388 LEU A N 1
ATOM 3221 C CA . LEU A 1 388 ? 0.222 -13.816 15.625 1.00 88.44 388 LEU A CA 1
ATOM 3222 C C . LEU A 1 388 ? 0.477 -15.330 15.617 1.00 88.44 388 LEU A C 1
ATOM 3224 O O . LEU A 1 388 ? 1.321 -15.775 14.843 1.00 88.44 388 LEU A O 1
ATOM 3228 N N . GLU A 1 389 ? -0.239 -16.109 16.431 1.00 88.50 389 GLU A N 1
ATOM 3229 C CA . GLU A 1 389 ? -0.157 -17.580 16.460 1.00 88.50 389 GLU A CA 1
ATOM 3230 C C . GLU A 1 389 ? -0.644 -18.201 15.139 1.00 88.50 389 GLU A C 1
ATOM 3232 O O . GLU A 1 389 ? -0.028 -19.125 14.607 1.00 88.50 389 GLU A O 1
ATOM 3237 N N . ILE A 1 390 ? -1.710 -17.664 14.541 1.00 90.69 390 ILE A N 1
ATOM 3238 C CA . ILE A 1 390 ? -2.186 -18.136 13.233 1.00 90.69 390 ILE A CA 1
ATOM 3239 C C . ILE A 1 390 ? -1.234 -17.696 12.111 1.00 90.69 390 ILE A C 1
ATOM 3241 O O . ILE A 1 390 ? -0.973 -18.457 11.180 1.00 90.69 390 ILE A O 1
ATOM 3245 N N . LEU A 1 391 ? -0.668 -16.490 12.195 1.00 90.19 391 LEU A N 1
ATOM 3246 C CA . LEU A 1 391 ? 0.346 -16.026 11.245 1.00 90.19 391 LEU A CA 1
ATOM 3247 C C . LEU A 1 391 ? 1.638 -16.846 11.332 1.00 90.19 391 LEU A C 1
ATOM 3249 O O . LEU A 1 391 ? 2.271 -17.070 10.300 1.00 90.19 391 LEU A O 1
ATOM 3253 N N . GLU A 1 392 ? 2.004 -17.323 12.523 1.00 88.62 392 GLU A N 1
ATOM 3254 C CA . GLU A 1 392 ? 3.071 -18.310 12.717 1.00 88.62 392 GLU A CA 1
ATOM 3255 C C . GLU A 1 392 ? 2.750 -19.594 11.954 1.00 88.62 392 GLU A C 1
ATOM 3257 O O . GLU A 1 392 ? 3.533 -20.011 11.104 1.00 88.62 392 GLU A O 1
ATOM 3262 N N . PHE A 1 393 ? 1.558 -20.157 12.155 1.00 89.56 393 PHE A N 1
ATOM 3263 C CA . PHE A 1 393 ? 1.117 -21.338 11.414 1.00 89.56 393 PHE A CA 1
ATOM 3264 C C . PHE A 1 393 ? 1.137 -21.124 9.886 1.00 89.56 393 PHE A C 1
ATOM 3266 O O . PHE A 1 393 ? 1.657 -21.949 9.132 1.00 89.56 393 PHE A O 1
ATOM 3273 N N . PHE A 1 394 ? 0.633 -19.989 9.398 1.00 89.88 394 PHE A N 1
ATOM 3274 C CA . PHE A 1 394 ? 0.648 -19.660 7.969 1.00 89.88 394 PHE A CA 1
ATOM 3275 C C . PHE A 1 394 ? 2.047 -19.424 7.407 1.00 89.88 394 PHE A C 1
ATOM 3277 O O . PHE A 1 394 ? 2.267 -19.659 6.212 1.00 89.88 394 PHE A O 1
ATOM 3284 N N . SER A 1 395 ? 3.005 -19.017 8.240 1.00 85.31 395 SER A N 1
ATOM 3285 C CA . SER A 1 395 ? 4.402 -18.919 7.820 1.00 85.31 395 SER A CA 1
ATOM 3286 C C . SER A 1 395 ? 4.961 -20.280 7.384 1.00 85.31 395 SER A C 1
ATOM 3288 O O . SER A 1 395 ? 5.789 -20.320 6.473 1.00 85.31 395 SER A O 1
ATOM 3290 N N . ASP A 1 396 ? 4.402 -21.388 7.890 1.00 83.75 396 ASP A N 1
ATOM 3291 C CA . ASP A 1 396 ? 4.759 -22.772 7.555 1.00 83.75 396 ASP A CA 1
ATOM 3292 C C . ASP A 1 396 ? 3.861 -23.419 6.487 1.00 83.75 396 ASP A C 1
ATOM 3294 O O . ASP A 1 396 ? 4.274 -24.378 5.836 1.00 83.75 396 ASP A O 1
ATOM 3298 N N . LEU A 1 397 ? 2.699 -22.844 6.174 1.00 86.31 397 LEU A N 1
ATOM 3299 C CA . LEU A 1 397 ? 1.824 -23.342 5.104 1.00 86.31 397 LEU A CA 1
ATOM 3300 C C . LEU A 1 397 ? 2.446 -23.056 3.716 1.00 86.31 397 LEU A C 1
ATOM 3302 O O . LEU A 1 397 ? 2.813 -21.905 3.461 1.00 86.31 397 LEU A O 1
ATOM 3306 N N . PRO A 1 398 ? 2.632 -24.030 2.804 1.00 86.62 398 PRO A N 1
ATOM 3307 C CA . PRO A 1 398 ? 3.035 -23.754 1.419 1.00 86.62 398 PRO A CA 1
ATOM 3308 C C . PRO A 1 398 ? 1.881 -23.102 0.648 1.00 86.62 398 PRO A C 1
ATOM 3310 O O . PRO A 1 398 ? 0.720 -23.318 0.980 1.00 86.62 398 PRO A O 1
ATOM 3313 N N . LEU A 1 399 ? 2.176 -22.282 -0.363 1.00 90.25 399 LEU A N 1
ATOM 3314 C CA . LEU A 1 399 ? 1.125 -21.670 -1.187 1.00 90.25 399 LEU A CA 1
ATOM 3315 C C . LEU A 1 399 ? 0.541 -22.667 -2.196 1.00 90.25 399 LEU A C 1
ATOM 3317 O O . LEU A 1 399 ? 1.245 -23.537 -2.709 1.00 90.25 399 LEU A O 1
ATOM 3321 N N . LEU A 1 400 ? -0.746 -22.504 -2.520 1.00 90.81 400 LEU A N 1
ATOM 3322 C CA . LEU A 1 400 ? -1.419 -23.312 -3.535 1.00 90.81 400 LEU A CA 1
ATOM 3323 C C . LEU A 1 400 ? -0.713 -23.176 -4.895 1.00 90.81 400 LEU A C 1
ATOM 3325 O O . LEU A 1 400 ? -0.401 -22.066 -5.334 1.00 90.81 400 LEU A O 1
ATOM 3329 N N . LYS A 1 401 ? -0.520 -24.304 -5.588 1.00 89.12 401 LYS A N 1
ATOM 3330 C CA . LYS A 1 401 ? -0.011 -24.359 -6.965 1.00 89.12 401 LYS A CA 1
ATOM 3331 C C . LYS A 1 401 ? -1.151 -24.680 -7.935 1.00 89.12 401 LYS A C 1
ATOM 3333 O O . LYS A 1 401 ? -1.949 -25.582 -7.697 1.00 89.12 401 LYS A O 1
ATOM 3338 N N . ILE A 1 402 ? -1.228 -23.938 -9.035 1.00 86.88 402 ILE A N 1
ATOM 3339 C CA . ILE A 1 402 ? -2.131 -24.179 -10.162 1.00 86.88 402 ILE A CA 1
ATOM 3340 C C . ILE A 1 402 ? -1.399 -25.081 -11.156 1.00 86.88 402 ILE A C 1
ATOM 3342 O O . ILE A 1 402 ? -0.315 -24.729 -11.630 1.00 86.88 402 ILE A O 1
ATOM 3346 N N . ASN A 1 403 ? -2.009 -26.224 -11.486 1.00 86.69 403 ASN A N 1
ATOM 3347 C CA . ASN A 1 403 ? -1.452 -27.233 -12.396 1.00 86.69 403 ASN A CA 1
ATOM 3348 C C . ASN A 1 403 ? -0.028 -27.675 -12.009 1.00 86.69 403 ASN A C 1
ATOM 3350 O O . ASN A 1 403 ? 0.801 -27.875 -12.889 1.00 86.69 403 ASN A O 1
ATOM 3354 N N . ASP A 1 404 ? 0.274 -27.727 -10.707 1.00 78.69 404 ASP A N 1
ATOM 3355 C CA . ASP A 1 404 ? 1.588 -28.063 -10.130 1.00 78.69 404 ASP A CA 1
ATOM 3356 C C . ASP A 1 404 ? 2.770 -27.166 -10.552 1.00 78.69 404 ASP A C 1
ATOM 3358 O O . ASP A 1 404 ? 3.903 -27.399 -10.134 1.00 78.69 404 ASP A O 1
ATOM 3362 N N . ILE A 1 405 ? 2.518 -26.098 -11.320 1.00 75.44 405 ILE A N 1
ATOM 3363 C CA . ILE A 1 405 ? 3.560 -25.244 -11.909 1.00 75.44 405 ILE A CA 1
ATOM 3364 C C . ILE A 1 405 ? 3.559 -23.855 -11.267 1.00 75.44 405 ILE A C 1
ATOM 3366 O O . ILE A 1 405 ? 4.578 -23.398 -10.750 1.00 75.44 405 ILE A O 1
ATOM 3370 N N . ALA A 1 406 ? 2.419 -23.161 -11.289 1.00 82.06 406 ALA A N 1
ATOM 3371 C CA . ALA A 1 406 ? 2.360 -21.749 -10.922 1.00 82.06 406 ALA A CA 1
ATOM 3372 C C . ALA A 1 406 ? 1.761 -21.563 -9.528 1.00 82.06 406 ALA A C 1
ATOM 3374 O O . ALA A 1 406 ? 0.602 -21.891 -9.293 1.00 82.06 406 ALA A O 1
ATOM 3375 N N . VAL A 1 407 ? 2.533 -20.997 -8.604 1.00 86.69 407 VAL A N 1
ATOM 3376 C CA . VAL A 1 407 ? 2.010 -20.558 -7.303 1.00 86.69 407 VAL A CA 1
ATOM 3377 C C . VAL A 1 407 ? 0.963 -19.462 -7.516 1.00 86.69 407 VAL A C 1
ATOM 3379 O O . VAL A 1 407 ? 1.168 -18.571 -8.345 1.00 86.69 407 VAL A O 1
ATOM 3382 N N . ILE A 1 408 ? -0.142 -19.516 -6.771 1.00 93.19 408 ILE A N 1
ATOM 3383 C CA . ILE A 1 408 ? -1.179 -18.481 -6.831 1.00 93.19 408 ILE A CA 1
ATOM 3384 C C . ILE A 1 408 ? -0.613 -17.092 -6.505 1.00 93.19 408 ILE A C 1
ATOM 3386 O O . ILE A 1 408 ? 0.321 -16.942 -5.721 1.00 93.19 408 ILE A O 1
ATOM 3390 N N . ASN A 1 409 ? -1.211 -16.063 -7.096 1.00 92.75 409 ASN A N 1
ATOM 3391 C CA . ASN A 1 409 ? -0.902 -14.661 -6.830 1.00 92.75 409 ASN A CA 1
ATOM 3392 C C . ASN A 1 409 ? -2.196 -13.876 -6.563 1.00 92.75 409 ASN A C 1
ATOM 3394 O O . ASN A 1 409 ? -3.302 -14.417 -6.671 1.00 92.75 409 ASN A O 1
ATOM 3398 N N . ILE A 1 410 ? -2.069 -12.597 -6.209 1.00 93.94 410 ILE A N 1
ATOM 3399 C CA . ILE A 1 410 ? -3.230 -11.759 -5.887 1.00 93.94 410 ILE A CA 1
ATOM 3400 C C . ILE A 1 410 ? -4.207 -11.621 -7.063 1.00 93.94 410 ILE A C 1
ATOM 3402 O O . ILE A 1 410 ? -5.419 -11.616 -6.854 1.00 93.94 410 ILE A O 1
ATOM 3406 N N . SER A 1 411 ? -3.703 -11.588 -8.304 1.00 94.75 411 SER A N 1
ATOM 3407 C CA . SER A 1 411 ? -4.535 -11.536 -9.514 1.00 94.75 411 SER A CA 1
ATOM 3408 C C . SER A 1 411 ? -5.431 -12.766 -9.623 1.00 94.75 411 SER A C 1
ATOM 3410 O O . SER A 1 411 ? -6.625 -12.631 -9.871 1.00 94.75 411 SER A O 1
ATOM 3412 N N . PHE A 1 412 ? -4.885 -13.958 -9.365 1.00 95.81 412 PHE A N 1
ATOM 3413 C CA . PHE A 1 412 ? -5.662 -15.192 -9.368 1.00 95.81 412 PHE A CA 1
ATOM 3414 C C . PHE A 1 412 ? -6.805 -15.141 -8.348 1.00 95.81 412 PHE A C 1
ATOM 3416 O O . PHE A 1 412 ? -7.940 -15.453 -8.697 1.00 95.81 412 PHE A O 1
ATOM 3423 N N . ILE A 1 413 ? -6.532 -14.724 -7.106 1.00 97.12 413 ILE A N 1
ATOM 3424 C CA . ILE A 1 413 ? -7.567 -14.626 -6.063 1.00 97.12 413 ILE A CA 1
ATOM 3425 C C . ILE A 1 413 ? -8.647 -13.621 -6.463 1.00 97.12 413 ILE A C 1
ATOM 3427 O O . ILE A 1 413 ? -9.834 -13.928 -6.348 1.00 97.12 413 ILE A O 1
ATOM 3431 N N . LYS A 1 414 ? -8.256 -12.451 -6.983 1.00 97.44 414 LYS A N 1
ATOM 3432 C CA . LYS A 1 414 ? -9.203 -11.453 -7.492 1.00 97.44 414 LYS A CA 1
ATOM 3433 C C . LYS A 1 414 ? -10.099 -12.051 -8.570 1.00 97.44 414 LYS A C 1
ATOM 3435 O O . LYS A 1 414 ? -11.313 -11.946 -8.444 1.00 97.44 414 LYS A O 1
ATOM 3440 N N . ASP A 1 415 ? -9.538 -12.738 -9.561 1.00 97.44 415 ASP A N 1
ATOM 3441 C CA . ASP A 1 415 ? -10.318 -13.367 -10.631 1.00 97.44 415 ASP A CA 1
ATOM 3442 C C . ASP A 1 415 ? -11.310 -14.408 -10.093 1.00 97.44 415 ASP A C 1
ATOM 3444 O O . ASP A 1 415 ? -12.440 -14.495 -10.577 1.00 97.44 415 ASP A O 1
ATOM 3448 N N . GLN A 1 416 ? -10.919 -15.194 -9.083 1.00 98.00 416 GLN A N 1
ATOM 3449 C CA . GLN A 1 416 ? -11.827 -16.147 -8.435 1.00 98.00 416 GLN A CA 1
ATOM 3450 C C . GLN A 1 416 ? -12.952 -15.434 -7.677 1.00 98.00 416 GLN A C 1
ATOM 3452 O O . GLN A 1 416 ? -14.117 -15.796 -7.836 1.00 98.00 416 GLN A O 1
ATOM 3457 N N . ILE A 1 417 ? -12.633 -14.392 -6.905 1.00 98.12 417 ILE A N 1
ATOM 3458 C CA . ILE A 1 417 ? -13.631 -13.590 -6.187 1.00 98.12 417 ILE A CA 1
ATOM 3459 C C . ILE A 1 417 ? -14.593 -12.914 -7.171 1.00 98.12 417 ILE A C 1
ATOM 3461 O O . ILE A 1 417 ? -15.803 -12.987 -6.972 1.00 98.12 417 ILE A O 1
ATOM 3465 N N . GLN A 1 418 ? -14.097 -12.336 -8.269 1.00 97.81 418 GLN A N 1
ATOM 3466 C CA . GLN A 1 418 ? -14.938 -11.710 -9.297 1.00 97.81 418 GLN A CA 1
ATOM 3467 C C . GLN A 1 418 ? -15.892 -12.711 -9.952 1.00 97.81 418 GLN A C 1
ATOM 3469 O O . GLN A 1 418 ? -17.055 -12.387 -10.185 1.00 97.81 418 GLN A O 1
ATOM 3474 N N . LYS A 1 419 ? -15.438 -13.943 -10.215 1.00 98.12 419 LYS A N 1
ATOM 3475 C CA . LYS A 1 419 ? -16.317 -15.012 -10.712 1.00 98.12 419 LYS A CA 1
ATOM 3476 C C . LYS A 1 419 ? -17.435 -15.316 -9.715 1.00 98.12 419 LYS A C 1
ATOM 3478 O O . LYS A 1 419 ? -18.596 -15.321 -10.104 1.00 98.12 419 LYS A O 1
ATOM 3483 N N . ILE A 1 420 ? -17.106 -15.468 -8.431 1.00 98.00 420 ILE A N 1
ATOM 3484 C CA . ILE A 1 420 ? -18.103 -15.730 -7.380 1.00 98.00 420 ILE A CA 1
ATOM 3485 C C . ILE A 1 420 ? -19.102 -14.568 -7.258 1.00 98.00 420 ILE A C 1
ATOM 3487 O O . ILE A 1 420 ? -20.304 -14.797 -7.119 1.00 98.00 420 ILE A O 1
ATOM 3491 N N . LEU A 1 421 ? -18.630 -13.320 -7.324 1.00 97.38 421 LEU A N 1
ATOM 3492 C CA . LEU A 1 421 ? -19.492 -12.137 -7.283 1.00 97.38 421 LEU A CA 1
ATOM 3493 C C . LEU A 1 421 ? -20.410 -12.069 -8.505 1.00 97.38 421 LEU A C 1
ATOM 3495 O O . LEU A 1 421 ? -21.603 -11.813 -8.351 1.00 97.38 421 LEU A O 1
ATOM 3499 N N . LYS A 1 422 ? -19.900 -12.374 -9.701 1.00 97.25 422 LYS A N 1
ATOM 3500 C CA . LYS A 1 422 ? -20.714 -12.459 -10.917 1.00 97.25 422 LYS A CA 1
ATOM 3501 C C . LYS A 1 422 ? -21.804 -13.529 -10.793 1.00 97.25 422 LYS A C 1
ATOM 3503 O O . LYS A 1 422 ? -22.969 -13.233 -11.049 1.00 97.25 422 LYS A O 1
ATOM 3508 N N . ASP A 1 423 ? -21.455 -14.721 -10.317 1.00 97.00 423 ASP A N 1
ATOM 3509 C CA . ASP A 1 423 ? -22.408 -15.821 -10.121 1.00 97.00 423 ASP A CA 1
ATOM 3510 C C . ASP A 1 423 ? -23.474 -15.484 -9.063 1.00 97.00 423 ASP A C 1
ATOM 3512 O O . ASP A 1 423 ? -24.631 -15.899 -9.180 1.00 97.00 423 ASP A O 1
ATOM 3516 N N . LYS A 1 424 ? -23.111 -14.726 -8.015 1.00 96.44 424 LYS A N 1
ATOM 3517 C CA . LYS A 1 424 ? -24.072 -14.184 -7.038 1.00 96.44 424 LYS A CA 1
ATOM 3518 C C . LYS A 1 424 ? -24.979 -13.136 -7.684 1.00 96.44 424 LYS A C 1
ATOM 3520 O O . LYS A 1 424 ? -26.191 -13.206 -7.494 1.00 96.44 424 LYS A O 1
ATOM 3525 N N . LYS A 1 425 ? -24.425 -12.217 -8.480 1.00 96.12 425 LYS A N 1
ATOM 3526 C CA . LYS A 1 425 ? -25.169 -11.154 -9.172 1.00 96.12 425 LYS A CA 1
ATOM 3527 C C . LYS A 1 425 ? -26.257 -11.708 -10.089 1.00 96.12 425 LYS A C 1
ATOM 3529 O O . LYS A 1 425 ? -27.370 -11.196 -10.087 1.00 96.12 425 LYS A O 1
ATOM 3534 N N . GLU A 1 426 ? -25.965 -12.783 -10.819 1.00 96.31 426 GLU A N 1
ATOM 3535 C CA . GLU A 1 426 ? -26.924 -13.440 -11.722 1.00 96.31 426 GLU A CA 1
ATOM 3536 C C . GLU A 1 426 ? -28.137 -14.052 -10.991 1.00 96.31 426 GLU A C 1
ATOM 3538 O O . GLU A 1 426 ? -29.172 -14.295 -11.611 1.00 96.31 426 GLU A O 1
ATOM 3543 N N . LYS A 1 427 ? -28.042 -14.279 -9.673 1.00 95.81 427 LYS A N 1
ATOM 3544 C CA . LYS A 1 427 ? -29.117 -14.855 -8.844 1.00 95.81 427 LYS A CA 1
ATOM 3545 C C . LYS A 1 427 ? -29.972 -13.805 -8.124 1.00 95.81 427 LYS A C 1
ATOM 3547 O O . LYS A 1 427 ? -30.986 -14.168 -7.527 1.00 95.81 427 LYS A O 1
ATOM 3552 N N . ILE A 1 428 ? -29.575 -12.535 -8.154 1.00 94.25 428 ILE A N 1
ATOM 3553 C CA . ILE A 1 428 ? -30.213 -11.442 -7.410 1.00 94.25 428 ILE A CA 1
ATOM 3554 C C . ILE A 1 428 ? -31.341 -10.810 -8.242 1.00 94.25 428 ILE A C 1
ATOM 3556 O O . ILE A 1 428 ? -31.255 -10.705 -9.465 1.00 94.25 428 ILE A O 1
ATOM 3560 N N . LYS A 1 429 ? -32.435 -10.403 -7.586 1.00 91.69 429 LYS A N 1
ATOM 3561 C CA . LYS A 1 429 ? -33.570 -9.720 -8.238 1.00 91.69 429 LYS A CA 1
ATOM 3562 C C . LYS A 1 429 ? -33.252 -8.238 -8.481 1.00 91.69 429 LYS A C 1
ATOM 3564 O O . LYS A 1 429 ? -32.493 -7.643 -7.728 1.00 91.69 429 LYS A O 1
ATOM 3569 N N . CYS A 1 430 ? -33.905 -7.607 -9.464 1.00 85.44 430 CYS A N 1
ATOM 3570 C CA . CYS A 1 430 ? -33.647 -6.206 -9.844 1.00 85.44 430 CYS A CA 1
ATOM 3571 C C . CYS A 1 430 ? -33.711 -5.191 -8.682 1.00 85.44 430 CYS A C 1
ATOM 3573 O O . CYS A 1 430 ? -32.968 -4.218 -8.693 1.00 85.44 430 CYS A O 1
ATOM 3575 N N . GLU A 1 431 ? -34.563 -5.404 -7.675 1.00 82.56 431 GLU A N 1
ATOM 3576 C CA . GLU A 1 431 ? -34.708 -4.484 -6.530 1.00 82.56 431 GLU A CA 1
ATOM 3577 C C . GLU A 1 431 ? -33.500 -4.497 -5.567 1.00 82.56 431 GLU A C 1
ATOM 3579 O O . GLU A 1 431 ? -33.318 -3.560 -4.795 1.00 82.56 431 GLU A O 1
ATOM 3584 N N . GLU A 1 432 ? -32.640 -5.518 -5.627 1.00 91.94 432 GLU A N 1
ATOM 3585 C CA . GLU A 1 432 ? -31.470 -5.691 -4.750 1.00 91.94 432 GLU A CA 1
ATOM 3586 C C . GLU A 1 432 ? -30.137 -5.337 -5.442 1.00 91.94 432 GLU A C 1
ATOM 3588 O O . GLU A 1 432 ? -29.074 -5.373 -4.815 1.00 91.94 432 GLU A O 1
ATOM 3593 N N . GLU A 1 433 ? -30.169 -4.962 -6.726 1.00 93.06 433 GLU A N 1
ATOM 3594 C CA . GLU A 1 433 ? -28.965 -4.737 -7.537 1.00 93.06 433 GLU A CA 1
ATOM 3595 C C . GLU A 1 433 ? -28.096 -3.583 -7.005 1.00 93.06 433 GLU A C 1
ATOM 3597 O O . GLU A 1 433 ? -26.866 -3.667 -7.028 1.00 93.06 433 GLU A O 1
ATOM 3602 N N . GLU A 1 434 ? -28.707 -2.523 -6.469 1.00 94.31 434 GLU A N 1
ATOM 3603 C CA . GLU A 1 434 ? -27.974 -1.381 -5.909 1.00 94.31 434 GLU A CA 1
ATOM 3604 C C . GLU A 1 434 ? -27.212 -1.753 -4.626 1.00 94.31 434 GLU A C 1
ATOM 3606 O O . GLU A 1 434 ? -26.034 -1.412 -4.476 1.00 94.31 434 GLU A O 1
ATOM 3611 N N . ASN A 1 435 ? -27.846 -2.521 -3.733 1.00 94.50 435 ASN A N 1
ATOM 3612 C CA . ASN A 1 435 ? -27.203 -3.030 -2.521 1.00 94.50 435 ASN A CA 1
ATOM 3613 C C . ASN A 1 435 ? -26.049 -3.973 -2.872 1.00 94.50 435 ASN A C 1
ATOM 3615 O O . ASN A 1 435 ? -24.966 -3.862 -2.293 1.00 94.50 435 ASN A O 1
ATOM 3619 N N . PHE A 1 436 ? -26.244 -4.842 -3.869 1.00 95.56 436 PHE A N 1
ATOM 3620 C CA . PHE A 1 436 ? -25.184 -5.724 -4.344 1.00 95.56 436 PHE A CA 1
ATOM 3621 C C . PHE A 1 436 ? -24.019 -4.950 -4.971 1.00 95.56 436 PHE A C 1
ATOM 3623 O O . PHE A 1 436 ? -22.862 -5.264 -4.708 1.00 95.56 436 PHE A O 1
ATOM 3630 N N . LYS A 1 437 ? -24.289 -3.888 -5.737 1.00 95.94 437 LYS A N 1
ATOM 3631 C CA . LYS A 1 437 ? -23.235 -3.027 -6.291 1.00 95.94 437 LYS A CA 1
ATOM 3632 C C . LYS A 1 437 ? -22.419 -2.350 -5.186 1.00 95.94 437 LYS A C 1
ATOM 3634 O O . LYS A 1 437 ? -21.202 -2.226 -5.306 1.00 95.94 437 LYS A O 1
ATOM 3639 N N . LYS A 1 438 ? -23.062 -1.925 -4.094 1.00 95.75 438 LYS A N 1
ATOM 3640 C CA . LYS A 1 438 ? -22.365 -1.380 -2.917 1.00 95.75 438 LYS A CA 1
ATOM 3641 C C . LYS A 1 438 ? -21.495 -2.443 -2.237 1.00 95.75 438 LYS A C 1
ATOM 3643 O O . LYS A 1 438 ? -20.349 -2.146 -1.911 1.00 95.75 438 LYS A O 1
ATOM 3648 N N . TYR A 1 439 ? -22.015 -3.658 -2.075 1.00 96.19 439 TYR A N 1
ATOM 3649 C CA . TYR A 1 439 ? -21.291 -4.821 -1.551 1.00 96.19 439 TYR A CA 1
ATOM 3650 C C . TYR A 1 439 ? -20.051 -5.166 -2.397 1.00 96.19 439 TYR A C 1
ATOM 3652 O O . TYR A 1 439 ? -18.934 -5.229 -1.886 1.00 96.19 439 TYR A O 1
ATOM 3660 N N . GLU A 1 440 ? -20.221 -5.281 -3.715 1.00 97.25 440 GLU A N 1
ATOM 3661 C CA . GLU A 1 440 ? -19.150 -5.528 -4.689 1.00 97.25 440 GLU A CA 1
ATOM 3662 C C . GLU A 1 440 ? -18.076 -4.428 -4.644 1.00 97.25 440 GLU A C 1
ATOM 3664 O O . GLU A 1 440 ? -16.879 -4.716 -4.584 1.00 97.25 440 GLU A O 1
ATOM 3669 N N . ASN A 1 441 ? -18.490 -3.157 -4.600 1.00 96.38 441 ASN A N 1
ATOM 3670 C CA . ASN A 1 441 ? -17.567 -2.026 -4.499 1.00 96.38 441 ASN A CA 1
ATOM 3671 C C . ASN A 1 441 ? -16.726 -2.072 -3.218 1.00 96.38 441 ASN A C 1
ATOM 3673 O O . ASN A 1 441 ? -15.523 -1.826 -3.279 1.00 96.38 441 ASN A O 1
ATOM 3677 N N . LYS A 1 442 ? -17.331 -2.403 -2.073 1.00 95.88 442 LYS A N 1
ATOM 3678 C CA . LYS A 1 442 ? -16.622 -2.539 -0.795 1.00 95.88 442 LYS A CA 1
ATOM 3679 C C . LYS A 1 442 ? -15.553 -3.630 -0.840 1.00 95.88 442 LYS A C 1
ATOM 3681 O O . LYS A 1 442 ? -14.408 -3.370 -0.478 1.00 95.88 442 LYS A O 1
ATOM 3686 N N . ILE A 1 443 ? -15.890 -4.808 -1.369 1.00 97.50 443 ILE A N 1
ATOM 3687 C CA . ILE A 1 443 ? -14.927 -5.906 -1.549 1.00 97.50 443 ILE A CA 1
ATOM 3688 C C . ILE A 1 443 ? -13.772 -5.469 -2.458 1.00 97.50 443 ILE A C 1
ATOM 3690 O O . ILE A 1 443 ? -12.606 -5.709 -2.143 1.00 97.50 443 ILE A O 1
ATOM 3694 N N . ASN A 1 444 ? -14.073 -4.779 -3.560 1.00 96.06 444 ASN A N 1
ATOM 3695 C CA . ASN A 1 444 ? -13.052 -4.274 -4.476 1.00 96.06 444 ASN A CA 1
ATOM 3696 C C . ASN A 1 444 ? -12.123 -3.249 -3.810 1.00 96.06 444 ASN A C 1
ATOM 3698 O O . ASN A 1 444 ? -10.913 -3.291 -4.037 1.00 96.06 444 ASN A O 1
ATOM 3702 N N . VAL A 1 445 ? -12.657 -2.364 -2.964 1.00 93.56 445 VAL A N 1
ATOM 3703 C CA . VAL A 1 445 ? -11.857 -1.426 -2.159 1.00 93.56 445 VAL A CA 1
ATOM 3704 C C . VAL A 1 445 ? -10.917 -2.185 -1.218 1.00 93.56 445 VAL A C 1
ATOM 3706 O O . VAL A 1 445 ? -9.728 -1.865 -1.163 1.00 93.56 445 VAL A O 1
ATOM 3709 N N . SER A 1 446 ? -11.403 -3.224 -0.538 1.00 96.12 446 SER A N 1
ATOM 3710 C CA . SER A 1 446 ? -10.582 -4.047 0.356 1.00 96.12 446 SER A CA 1
ATOM 3711 C C . SER A 1 446 ? -9.471 -4.789 -0.391 1.00 96.12 446 SER A C 1
ATOM 3713 O O . SER A 1 446 ? -8.312 -4.737 0.013 1.00 96.12 446 SER A O 1
ATOM 3715 N N . LEU A 1 447 ? -9.780 -5.412 -1.533 1.00 96.94 447 LEU A N 1
ATOM 3716 C CA . LEU A 1 447 ? -8.789 -6.109 -2.363 1.00 96.94 447 LEU A CA 1
ATOM 3717 C C . LEU A 1 447 ? -7.718 -5.163 -2.918 1.00 96.94 447 LEU A C 1
ATOM 3719 O O . LEU A 1 447 ? -6.551 -5.543 -3.013 1.00 96.94 447 LEU A O 1
ATOM 3723 N N . LYS A 1 448 ? -8.097 -3.930 -3.267 1.00 93.69 448 LYS A N 1
ATOM 3724 C CA . LYS A 1 448 ? -7.149 -2.880 -3.658 1.00 93.69 448 LYS A CA 1
ATOM 3725 C C . LYS A 1 448 ? -6.248 -2.476 -2.491 1.00 93.69 448 LYS A C 1
ATOM 3727 O O . LYS A 1 448 ? -5.039 -2.394 -2.680 1.00 93.69 448 LYS A O 1
ATOM 3732 N N . ARG A 1 449 ? -6.792 -2.273 -1.281 1.00 92.62 449 ARG A N 1
ATOM 3733 C CA . ARG A 1 449 ? -5.971 -2.001 -0.083 1.00 92.62 449 ARG A CA 1
ATOM 3734 C C . ARG A 1 449 ? -4.965 -3.119 0.141 1.00 92.62 449 ARG A C 1
ATOM 3736 O O . ARG A 1 449 ? -3.782 -2.832 0.241 1.00 92.62 449 ARG A O 1
ATOM 3743 N N . ILE A 1 450 ? -5.418 -4.369 0.154 1.00 95.62 450 ILE A N 1
ATOM 3744 C CA . ILE A 1 450 ? -4.561 -5.544 0.361 1.00 95.62 450 ILE A CA 1
ATOM 3745 C C . ILE A 1 450 ? -3.396 -5.572 -0.639 1.00 95.62 450 ILE A C 1
ATOM 3747 O O . ILE A 1 450 ? -2.267 -5.856 -0.254 1.00 95.62 450 ILE A O 1
ATOM 3751 N N . GLU A 1 451 ? -3.657 -5.234 -1.904 1.00 94.31 451 GLU A N 1
ATOM 3752 C CA . GLU A 1 451 ? -2.630 -5.160 -2.947 1.00 94.31 451 GLU A CA 1
ATOM 3753 C C . GLU A 1 451 ? -1.675 -3.970 -2.788 1.00 94.31 451 GLU A C 1
ATOM 3755 O O . GLU A 1 451 ? -0.519 -4.081 -3.185 1.00 94.31 451 GLU A O 1
ATOM 3760 N N . MET A 1 452 ? -2.125 -2.829 -2.265 1.00 91.69 452 MET A N 1
ATOM 3761 C CA . MET A 1 452 ? -1.299 -1.621 -2.122 1.00 91.69 452 MET A CA 1
ATOM 3762 C C . MET A 1 452 ? -0.526 -1.570 -0.805 1.00 91.69 452 MET A C 1
ATOM 3764 O O . MET A 1 452 ? 0.507 -0.907 -0.728 1.00 91.69 452 MET A O 1
ATOM 3768 N N . ASP A 1 453 ? -1.015 -2.245 0.233 1.00 91.19 453 ASP A N 1
ATOM 3769 C CA . ASP A 1 453 ? -0.385 -2.253 1.545 1.00 91.19 453 ASP A CA 1
ATOM 3770 C C . ASP A 1 453 ? 0.929 -3.044 1.506 1.00 91.19 453 ASP A C 1
ATOM 3772 O O . ASP A 1 453 ? 0.970 -4.248 1.239 1.00 91.19 453 ASP A O 1
ATOM 3776 N N . ARG A 1 454 ? 2.035 -2.341 1.749 1.00 90.12 454 ARG A N 1
ATOM 3777 C CA . ARG A 1 454 ? 3.390 -2.913 1.810 1.00 90.12 454 ARG A CA 1
ATOM 3778 C C . ARG A 1 454 ? 3.876 -3.094 3.239 1.00 90.12 454 ARG A C 1
ATOM 3780 O O . ARG A 1 454 ? 5.046 -3.422 3.454 1.00 90.12 454 ARG A O 1
ATOM 3787 N N . ALA A 1 455 ? 3.010 -2.849 4.215 1.00 86.88 455 ALA A N 1
ATOM 3788 C CA . ALA A 1 455 ? 3.386 -2.996 5.596 1.00 86.88 455 ALA A CA 1
ATOM 3789 C C . ALA A 1 455 ? 3.568 -4.458 5.962 1.00 86.88 455 ALA A C 1
ATOM 3791 O O . ALA A 1 455 ? 2.845 -5.344 5.508 1.00 86.88 455 ALA A O 1
ATOM 3792 N N . LEU A 1 456 ? 4.555 -4.684 6.814 1.00 87.38 456 LEU A N 1
ATOM 3793 C CA . LEU A 1 456 ? 4.797 -5.985 7.407 1.00 87.38 456 LEU A CA 1
ATOM 3794 C C . LEU A 1 456 ? 4.052 -6.086 8.734 1.00 87.38 456 LEU A C 1
ATOM 3796 O O . LEU A 1 456 ? 4.147 -5.204 9.593 1.00 87.38 456 LEU A O 1
ATOM 3800 N N . TYR A 1 457 ? 3.328 -7.183 8.880 1.00 86.19 457 TYR A N 1
ATOM 3801 C CA . TYR A 1 457 ? 2.562 -7.556 10.054 1.00 86.19 457 TYR A CA 1
ATOM 3802 C C . TYR A 1 457 ? 3.221 -8.766 10.699 1.00 86.19 457 TYR A C 1
ATOM 3804 O O . TYR A 1 457 ? 3.709 -9.660 10.000 1.00 86.19 457 TYR A O 1
ATOM 3812 N N . SER A 1 458 ? 3.179 -8.809 12.034 1.00 85.56 458 SER A N 1
ATOM 3813 C CA . SER A 1 458 ? 3.843 -9.809 12.883 1.00 85.56 458 SER A CA 1
ATOM 3814 C C . SER A 1 458 ? 5.375 -9.823 12.791 1.00 85.56 458 SER A C 1
ATOM 3816 O O . SER A 1 458 ? 5.984 -9.191 11.933 1.00 85.56 458 SER A O 1
ATOM 3818 N N . LYS A 1 459 ? 6.004 -10.615 13.665 1.00 83.12 459 LYS A N 1
ATOM 3819 C CA . LYS A 1 459 ? 7.437 -10.954 13.594 1.00 83.12 459 LYS A CA 1
ATOM 3820 C C . LYS A 1 459 ? 7.805 -11.835 12.384 1.00 83.12 459 LYS A C 1
ATOM 3822 O O . LYS A 1 459 ? 8.986 -12.023 12.123 1.00 83.12 459 LYS A O 1
ATOM 3827 N N . TYR A 1 460 ? 6.813 -12.357 11.653 1.00 82.00 460 TYR A N 1
ATOM 3828 C CA . TYR A 1 460 ? 6.993 -13.185 10.451 1.00 82.00 460 TYR A CA 1
ATOM 3829 C C . TYR A 1 460 ? 6.991 -12.377 9.149 1.00 82.00 460 TYR A C 1
ATOM 3831 O O . TYR A 1 460 ? 7.055 -12.958 8.071 1.00 82.00 460 TYR A O 1
ATOM 3839 N N . ASN A 1 461 ? 6.918 -11.045 9.233 1.00 84.69 461 ASN A N 1
ATOM 3840 C CA . ASN A 1 461 ? 7.005 -10.142 8.088 1.00 84.69 461 ASN A CA 1
ATOM 3841 C C . ASN A 1 461 ? 5.985 -10.435 6.965 1.00 84.69 461 ASN A C 1
ATOM 3843 O O . ASN A 1 461 ? 6.309 -10.370 5.780 1.00 84.69 461 ASN A O 1
ATOM 3847 N N . ASN A 1 462 ? 4.738 -10.748 7.325 1.00 88.81 462 ASN A N 1
ATOM 3848 C CA . ASN A 1 462 ? 3.679 -10.990 6.345 1.00 88.81 462 ASN A CA 1
ATOM 3849 C C . ASN A 1 462 ? 3.051 -9.667 5.896 1.00 88.81 462 ASN A C 1
ATOM 3851 O O . ASN A 1 462 ? 2.692 -8.856 6.740 1.00 88.81 462 ASN A O 1
ATOM 3855 N N . THR A 1 463 ? 2.872 -9.456 4.592 1.00 92.81 463 THR A N 1
ATOM 3856 C CA . THR A 1 463 ? 2.019 -8.378 4.055 1.00 92.81 463 THR A CA 1
ATOM 3857 C C . THR A 1 463 ? 0.554 -8.811 4.047 1.00 92.81 463 THR A C 1
ATOM 3859 O O . THR A 1 463 ? 0.277 -10.011 4.078 1.00 92.81 463 THR A O 1
ATOM 3862 N N . LEU A 1 464 ? -0.397 -7.873 3.935 1.00 95.19 464 LEU A N 1
ATOM 3863 C CA . LEU A 1 464 ? -1.816 -8.231 3.761 1.00 95.19 464 LEU A CA 1
ATOM 3864 C C . LEU A 1 464 ? -2.028 -9.154 2.552 1.00 95.19 464 LEU A C 1
ATOM 3866 O O . LEU A 1 464 ? -2.818 -10.093 2.621 1.00 95.19 464 LEU A O 1
ATOM 3870 N N . GLU A 1 465 ? -1.298 -8.911 1.459 1.00 95.88 465 GLU A N 1
ATOM 3871 C CA . GLU A 1 465 ? -1.325 -9.761 0.268 1.00 95.88 465 GLU A CA 1
ATOM 3872 C C . GLU A 1 465 ? -0.917 -11.205 0.593 1.00 95.88 465 GLU A C 1
ATOM 3874 O O . GLU A 1 465 ? -1.632 -12.141 0.235 1.00 95.88 465 GLU A O 1
ATOM 3879 N N . ASN A 1 466 ? 0.192 -11.394 1.317 1.00 93.88 466 ASN A N 1
ATOM 3880 C CA . ASN A 1 466 ? 0.645 -12.722 1.731 1.00 93.88 466 ASN A CA 1
ATOM 3881 C C . ASN A 1 466 ? -0.384 -13.394 2.652 1.00 93.88 466 ASN A C 1
ATOM 3883 O O . ASN A 1 466 ? -0.743 -14.548 2.423 1.00 93.88 466 ASN A O 1
ATOM 3887 N N . ILE A 1 467 ? -0.939 -12.656 3.620 1.00 96.31 467 ILE A N 1
ATOM 3888 C CA . ILE A 1 467 ? -1.995 -13.169 4.505 1.00 96.31 467 ILE A CA 1
ATOM 3889 C C . ILE A 1 467 ? -3.176 -13.682 3.675 1.00 96.31 467 ILE A C 1
ATOM 3891 O O . ILE A 1 467 ? -3.587 -14.826 3.860 1.00 96.31 467 ILE A O 1
ATOM 3895 N N . LEU A 1 468 ? -3.679 -12.903 2.710 1.00 97.69 468 LEU A N 1
ATOM 3896 C CA . LEU A 1 468 ? -4.789 -13.337 1.857 1.00 97.69 468 LEU A CA 1
ATOM 3897 C C . LEU A 1 468 ? -4.429 -14.573 1.014 1.00 97.69 468 LEU A C 1
ATOM 3899 O O . LEU A 1 468 ? -5.254 -15.477 0.882 1.00 97.69 468 LEU A O 1
ATOM 3903 N N . LEU A 1 469 ? -3.209 -14.648 0.471 1.00 96.69 469 LEU A N 1
ATOM 3904 C CA . LEU A 1 469 ? -2.733 -15.815 -0.284 1.00 96.69 469 LEU A CA 1
ATOM 3905 C C . LEU A 1 469 ? -2.711 -17.091 0.572 1.00 96.69 469 LEU A C 1
ATOM 3907 O O . LEU A 1 469 ? -3.113 -18.163 0.102 1.00 96.69 469 LEU A O 1
ATOM 3911 N N . LYS A 1 470 ? -2.280 -16.983 1.832 1.00 95.81 470 LYS A N 1
ATOM 3912 C CA . LYS A 1 470 ? -2.261 -18.096 2.794 1.00 95.81 470 LYS A CA 1
ATOM 3913 C C . LYS A 1 470 ? -3.662 -18.499 3.226 1.00 95.81 470 LYS A C 1
ATOM 3915 O O . LYS A 1 470 ? -3.974 -19.687 3.159 1.00 95.81 470 LYS A O 1
ATOM 3920 N N . VAL A 1 471 ? -4.512 -17.526 3.568 1.00 96.88 471 VAL A N 1
ATOM 3921 C CA . VAL A 1 471 ? -5.931 -17.757 3.879 1.00 96.88 471 VAL A CA 1
ATOM 3922 C C . VAL A 1 471 ? -6.577 -18.510 2.726 1.00 96.88 471 VAL A C 1
ATOM 3924 O O . VAL A 1 471 ? -7.080 -19.607 2.931 1.00 96.88 471 VAL A O 1
ATOM 3927 N N . TRP A 1 472 ? -6.483 -17.993 1.498 1.00 97.94 472 TRP A N 1
ATOM 3928 C CA . TRP A 1 472 ? -7.082 -18.628 0.324 1.00 97.94 472 TRP A CA 1
ATOM 3929 C C . TRP A 1 472 ? -6.558 -20.046 0.088 1.00 97.94 472 TRP A C 1
ATOM 3931 O O . TRP A 1 472 ? -7.344 -20.956 -0.176 1.00 97.94 472 TRP A O 1
ATOM 3941 N N . THR A 1 473 ? -5.244 -20.255 0.220 1.00 95.94 473 THR A N 1
ATOM 3942 C CA . THR A 1 473 ? -4.645 -21.594 0.117 1.00 95.94 473 THR A CA 1
ATOM 3943 C C . THR A 1 473 ? -5.285 -22.553 1.119 1.00 95.94 473 THR A C 1
ATOM 3945 O O . THR A 1 473 ? -5.735 -23.628 0.721 1.00 95.94 473 THR A O 1
ATOM 3948 N N . TYR A 1 474 ? -5.406 -22.136 2.380 1.00 95.81 474 TYR A N 1
ATOM 3949 C CA . TYR A 1 474 ? -6.057 -22.919 3.425 1.00 95.81 474 TYR A CA 1
ATOM 3950 C C . TYR A 1 474 ? -7.528 -23.211 3.088 1.00 95.81 474 TYR A C 1
ATOM 3952 O O . TYR A 1 474 ? -7.931 -24.374 3.088 1.00 95.81 474 TYR A O 1
ATOM 3960 N N . LEU A 1 475 ? -8.306 -22.192 2.688 1.00 96.19 475 LEU A N 1
ATOM 3961 C CA . LEU A 1 475 ? -9.727 -22.348 2.338 1.00 96.19 475 LEU A CA 1
ATOM 3962 C C . LEU A 1 475 ? -9.932 -23.402 1.253 1.00 96.19 475 LEU A C 1
ATOM 3964 O O . LEU A 1 475 ? -10.829 -24.235 1.340 1.00 96.19 475 LEU A O 1
ATOM 3968 N N . THR A 1 476 ? -9.101 -23.366 0.209 1.00 95.75 476 THR A N 1
ATOM 3969 C CA . THR A 1 476 ? -9.267 -24.246 -0.955 1.00 95.75 476 THR A CA 1
ATOM 3970 C C . THR A 1 476 ? -9.027 -25.722 -0.664 1.00 95.75 476 THR A C 1
ATOM 3972 O O . THR A 1 476 ? -9.500 -26.556 -1.436 1.00 95.75 476 THR A O 1
ATOM 3975 N N . GLN A 1 477 ? -8.314 -26.034 0.419 1.00 94.38 477 GLN A N 1
ATOM 3976 C CA . GLN A 1 477 ? -7.981 -27.395 0.836 1.00 94.38 477 GLN A CA 1
ATOM 3977 C C . GLN A 1 477 ? -8.877 -27.895 1.981 1.00 94.38 477 GLN A C 1
ATOM 3979 O O . GLN A 1 477 ? -8.802 -29.069 2.338 1.00 94.38 477 GLN A O 1
ATOM 3984 N N . HIS A 1 478 ? -9.718 -27.027 2.551 1.00 95.69 478 HIS A N 1
ATOM 3985 C CA . HIS A 1 478 ? -10.558 -27.347 3.699 1.00 95.69 478 HIS A CA 1
ATOM 3986 C C . HIS A 1 478 ? -11.887 -28.001 3.291 1.00 95.69 478 HIS A C 1
ATOM 3988 O O . HIS A 1 478 ? -12.451 -27.694 2.240 1.00 95.69 478 HIS A O 1
ATOM 3994 N N . GLU A 1 479 ? -12.433 -28.875 4.143 1.00 96.31 479 GLU A N 1
ATOM 3995 C CA . GLU A 1 479 ? -13.705 -29.565 3.869 1.00 96.31 479 GLU A CA 1
ATOM 3996 C C . GLU A 1 479 ? -14.916 -28.609 3.842 1.00 96.31 479 GLU A C 1
ATOM 3998 O O . GLU A 1 479 ? -15.845 -28.817 3.064 1.00 96.31 479 GLU A O 1
ATOM 4003 N N . TYR A 1 480 ? -14.864 -27.508 4.603 1.00 96.50 480 TYR A N 1
ATOM 4004 C CA . TYR A 1 480 ? -15.889 -26.447 4.633 1.00 96.50 480 TYR A CA 1
ATOM 4005 C C . TYR A 1 480 ? -15.571 -25.264 3.701 1.00 96.50 480 TYR A C 1
ATOM 4007 O O . TYR A 1 480 ? -15.947 -24.124 3.975 1.00 96.50 480 TYR A O 1
ATOM 4015 N N . LYS A 1 481 ? -14.860 -25.513 2.593 1.00 96.75 481 LYS A N 1
ATOM 4016 C CA . LYS A 1 481 ? -14.392 -24.483 1.648 1.00 96.75 481 LYS A CA 1
ATOM 4017 C C . LYS A 1 481 ? -15.452 -23.435 1.289 1.00 96.75 481 LYS A C 1
ATOM 4019 O O . LYS A 1 481 ? -15.158 -22.244 1.324 1.00 96.75 481 LYS A O 1
ATOM 4024 N N . ASP A 1 482 ? -16.658 -23.859 0.913 1.00 97.25 482 ASP A N 1
ATOM 4025 C CA . ASP A 1 482 ? -17.692 -22.944 0.409 1.00 97.25 482 ASP A CA 1
ATOM 4026 C C . ASP A 1 482 ? -18.198 -21.982 1.496 1.00 97.25 482 ASP A C 1
ATOM 4028 O O . ASP A 1 482 ? -18.410 -20.799 1.225 1.00 97.25 482 ASP A O 1
ATOM 4032 N N . GLU A 1 483 ? -18.333 -22.467 2.732 1.00 97.12 483 GLU A N 1
ATOM 4033 C CA . GLU A 1 483 ? -18.721 -21.657 3.891 1.00 97.12 483 GLU A CA 1
ATOM 4034 C C . GLU A 1 483 ? -17.624 -20.652 4.247 1.00 97.12 483 GLU A C 1
ATOM 4036 O O . GLU A 1 483 ? -17.895 -19.463 4.405 1.00 97.12 483 GLU A O 1
ATOM 4041 N N . MET A 1 484 ? -16.364 -21.091 4.268 1.00 97.12 484 MET A N 1
ATOM 4042 C CA . MET A 1 484 ? -15.242 -20.196 4.550 1.00 97.12 484 MET A CA 1
ATOM 4043 C C . MET A 1 484 ? -15.033 -19.152 3.446 1.00 97.12 484 MET A C 1
ATOM 4045 O O . MET A 1 484 ? -14.663 -18.018 3.732 1.00 97.12 484 MET A O 1
ATOM 4049 N N . ILE A 1 485 ? -15.286 -19.489 2.176 1.00 98.12 485 ILE A N 1
ATOM 4050 C CA . ILE A 1 485 ? -15.276 -18.509 1.079 1.00 98.12 485 ILE A CA 1
ATOM 4051 C C . ILE A 1 485 ? -16.419 -17.506 1.250 1.00 98.12 485 ILE A C 1
ATOM 4053 O O . ILE A 1 485 ? -16.213 -16.314 1.027 1.00 98.12 485 ILE A O 1
ATOM 4057 N N . ALA A 1 486 ? -17.613 -17.950 1.656 1.00 97.31 486 ALA A N 1
ATOM 4058 C CA . ALA A 1 486 ? -18.701 -17.030 1.976 1.00 97.31 486 ALA A CA 1
ATOM 4059 C C . ALA A 1 486 ? -18.290 -16.072 3.105 1.00 97.31 486 ALA A C 1
ATOM 4061 O O . ALA A 1 486 ? -18.429 -14.859 2.935 1.00 97.31 486 ALA A O 1
ATOM 4062 N N . ARG A 1 487 ? -17.670 -16.600 4.169 1.00 96.94 487 ARG A N 1
ATOM 4063 C CA . ARG A 1 487 ? -17.125 -15.812 5.280 1.00 96.94 487 ARG A CA 1
ATOM 4064 C C . ARG A 1 487 ? -16.025 -14.847 4.841 1.00 96.94 487 ARG A C 1
ATOM 4066 O O . ARG A 1 487 ? -16.016 -13.702 5.270 1.00 96.94 487 ARG A O 1
ATOM 4073 N N . LEU A 1 488 ? -15.134 -15.259 3.938 1.00 97.88 488 LEU A N 1
ATOM 4074 C CA . LEU A 1 488 ? -14.113 -14.378 3.366 1.00 97.88 488 LEU A CA 1
ATOM 4075 C C . LEU A 1 488 ? -14.742 -13.170 2.670 1.00 97.88 488 LEU A C 1
ATOM 4077 O O . LEU A 1 488 ? -14.244 -12.059 2.816 1.00 97.88 488 LEU A O 1
ATOM 4081 N N . LEU A 1 489 ? -15.822 -13.366 1.911 1.00 98.12 489 LEU A N 1
ATOM 4082 C CA . LEU A 1 489 ? -16.497 -12.258 1.237 1.00 98.12 489 LEU A CA 1
ATOM 4083 C C . LEU A 1 489 ? -17.198 -11.316 2.227 1.00 98.12 489 LEU A C 1
ATOM 4085 O O . LEU A 1 489 ? -17.219 -10.113 1.982 1.00 98.12 489 LEU A O 1
ATOM 4089 N N . GLU A 1 490 ? -17.749 -11.841 3.325 1.00 96.25 490 GLU A N 1
ATOM 4090 C CA . GLU A 1 490 ? -18.284 -11.031 4.432 1.00 96.25 490 GLU A CA 1
ATOM 4091 C C . GLU A 1 490 ? -17.176 -10.196 5.081 1.00 96.25 490 GLU A C 1
ATOM 4093 O O . GLU A 1 490 ? -17.286 -8.976 5.151 1.00 96.25 490 GLU A O 1
ATOM 4098 N N . GLU A 1 491 ? -16.059 -10.821 5.461 1.00 96.75 491 GLU A N 1
ATOM 4099 C CA . GLU A 1 491 ? -14.934 -10.112 6.079 1.00 96.75 491 GLU A CA 1
ATOM 4100 C C . GLU A 1 491 ? -14.322 -9.075 5.127 1.00 96.75 491 GLU A C 1
ATOM 4102 O O . GLU A 1 491 ? -13.978 -7.977 5.560 1.00 96.75 491 GLU A O 1
ATOM 4107 N N . LEU A 1 492 ? -14.218 -9.372 3.823 1.00 96.75 492 LEU A N 1
ATOM 4108 C CA . LEU A 1 492 ? -13.760 -8.411 2.810 1.00 96.75 492 LEU A CA 1
ATOM 4109 C C . LEU A 1 492 ? -14.712 -7.217 2.673 1.00 96.75 492 LEU A C 1
ATOM 4111 O O . LEU A 1 492 ? -14.253 -6.099 2.431 1.00 96.75 492 LEU A O 1
ATOM 4115 N N . GLU A 1 493 ? -16.020 -7.427 2.813 1.00 96.00 493 GLU A N 1
ATOM 4116 C CA . GLU A 1 493 ? -16.990 -6.335 2.838 1.00 96.00 493 GLU A CA 1
ATOM 4117 C C . GLU A 1 493 ? -16.840 -5.495 4.114 1.00 96.00 493 GLU A C 1
ATOM 4119 O O . GLU A 1 493 ? -16.745 -4.266 4.044 1.00 96.00 493 GLU A O 1
ATOM 4124 N N . GLU A 1 494 ? -16.807 -6.144 5.274 1.00 91.31 494 GLU A N 1
ATOM 4125 C CA . GLU A 1 494 ? -16.763 -5.478 6.576 1.00 91.31 494 GLU A CA 1
ATOM 4126 C C . GLU A 1 494 ? -15.436 -4.761 6.836 1.00 91.31 494 GLU A C 1
ATOM 4128 O O . GLU A 1 494 ? -15.427 -3.729 7.502 1.00 91.31 494 GLU A O 1
ATOM 4133 N N . MET A 1 495 ? -14.318 -5.252 6.289 1.00 92.94 495 MET A N 1
ATOM 4134 C CA . MET A 1 495 ? -13.022 -4.578 6.429 1.00 92.94 495 MET A CA 1
ATOM 4135 C C . MET A 1 495 ? -12.902 -3.312 5.572 1.00 92.94 495 MET A C 1
ATOM 4137 O O . MET A 1 495 ? -11.954 -2.544 5.753 1.00 92.94 495 MET A O 1
ATOM 4141 N N . SER A 1 496 ? -13.845 -3.061 4.654 1.00 87.88 496 SER A N 1
ATOM 4142 C CA . SER A 1 496 ? -13.856 -1.825 3.869 1.00 87.88 496 SER A CA 1
ATOM 4143 C C . SER A 1 496 ? -14.164 -0.625 4.778 1.00 87.88 496 SER A C 1
ATOM 4145 O O . SER A 1 496 ? -15.300 -0.387 5.175 1.00 87.88 496 SER A O 1
ATOM 4147 N N . GLY A 1 497 ? -13.117 0.122 5.133 1.00 81.50 497 GLY A N 1
ATOM 4148 C CA . GLY A 1 497 ? -13.199 1.129 6.197 1.00 81.50 497 GLY A CA 1
ATOM 4149 C C . GLY A 1 497 ? -12.772 0.568 7.550 1.00 81.50 497 GLY A C 1
ATOM 4150 O O . GLY A 1 497 ? -13.409 0.790 8.557 1.00 81.50 497 GLY A O 1
ATOM 4151 N N . THR A 1 498 ? -11.702 -0.216 7.589 1.00 86.25 498 THR A N 1
ATOM 4152 C CA . THR A 1 498 ? -11.020 -0.542 8.845 1.00 86.25 498 THR A CA 1
ATOM 4153 C C . THR A 1 498 ? -9.551 -0.159 8.733 1.00 86.25 498 THR A C 1
ATOM 4155 O O . THR A 1 498 ? -9.047 0.099 7.633 1.00 86.25 498 THR A O 1
ATOM 4158 N N . CYS A 1 499 ? -8.862 -0.078 9.868 1.00 84.38 499 CYS A N 1
ATOM 4159 C CA . CYS A 1 499 ? -7.432 0.197 9.906 1.00 84.38 499 CYS A CA 1
ATOM 4160 C C . CYS A 1 499 ? -6.608 -0.971 9.340 1.00 84.38 499 CYS A C 1
ATOM 4162 O O . CYS A 1 499 ? -7.074 -2.107 9.214 1.00 84.38 499 CYS A O 1
ATOM 4164 N N . SER A 1 500 ? -5.341 -0.698 9.035 1.00 81.69 500 SER A N 1
ATOM 4165 C CA . SER A 1 500 ? -4.362 -1.678 8.547 1.00 81.69 500 SER A CA 1
ATOM 4166 C C . SER A 1 500 ? -4.317 -2.977 9.359 1.00 81.69 500 SER A C 1
ATOM 4168 O O . SER A 1 500 ? -4.192 -4.059 8.787 1.00 81.69 500 SER A O 1
ATOM 4170 N N . THR A 1 501 ? -4.368 -2.877 10.688 1.00 84.75 501 THR A N 1
ATOM 4171 C CA . THR A 1 501 ? -4.350 -4.025 11.609 1.00 84.75 501 THR A CA 1
ATOM 4172 C C . THR A 1 501 ? -5.682 -4.780 11.581 1.00 84.75 501 THR A C 1
ATOM 4174 O O . THR A 1 501 ? -5.683 -6.011 11.550 1.00 84.75 501 THR A O 1
ATOM 4177 N N . GLY A 1 502 ? -6.800 -4.059 11.447 1.00 88.19 502 GLY A N 1
ATOM 4178 C CA . GLY A 1 502 ? -8.140 -4.609 11.227 1.00 88.19 502 GLY A CA 1
ATOM 4179 C C . GLY A 1 502 ? -8.230 -5.519 10.008 1.00 88.19 502 GLY A C 1
ATOM 4180 O O . GLY A 1 502 ? -8.808 -6.599 10.105 1.00 88.19 502 GLY A O 1
ATOM 4181 N N . PHE A 1 503 ? -7.586 -5.156 8.896 1.00 92.25 503 PHE A N 1
ATOM 4182 C CA . PHE A 1 503 ? -7.501 -6.023 7.715 1.00 92.25 503 PHE A CA 1
ATOM 4183 C C . PHE A 1 503 ? -6.827 -7.364 8.030 1.00 92.25 503 PHE A C 1
ATOM 4185 O O . PHE A 1 503 ? -7.366 -8.416 7.690 1.00 92.25 503 PHE A O 1
ATOM 4192 N N . ALA A 1 504 ? -5.664 -7.341 8.690 1.00 92.00 504 ALA A N 1
ATOM 4193 C CA . ALA A 1 504 ? -4.938 -8.561 9.037 1.00 92.00 504 ALA A CA 1
ATOM 4194 C C . ALA A 1 504 ? -5.775 -9.461 9.960 1.00 92.00 504 ALA A C 1
ATOM 4196 O O . ALA A 1 504 ? -5.943 -10.646 9.670 1.00 92.00 504 ALA A O 1
ATOM 4197 N N . SER A 1 505 ? -6.360 -8.894 11.019 1.00 91.00 505 SER A N 1
ATOM 4198 C CA . SER A 1 505 ? -7.197 -9.637 11.967 1.00 91.00 505 SER A CA 1
ATOM 4199 C C . SER A 1 505 ? -8.452 -10.216 11.310 1.00 91.00 505 SER A C 1
ATOM 4201 O O . SER A 1 505 ? -8.774 -11.379 11.542 1.00 91.00 505 SER A O 1
ATOM 4203 N N . ARG A 1 506 ? -9.134 -9.462 10.438 1.00 93.38 506 ARG A N 1
ATOM 4204 C CA . ARG A 1 506 ? -10.338 -9.931 9.729 1.00 93.38 506 ARG A CA 1
ATOM 4205 C C . ARG A 1 506 ? -10.045 -11.017 8.701 1.00 93.38 506 ARG A C 1
ATOM 4207 O O . ARG A 1 506 ? -10.793 -11.985 8.624 1.00 93.38 506 ARG A O 1
ATOM 4214 N N . LEU A 1 507 ? -8.936 -10.915 7.962 1.00 95.62 507 LEU A N 1
ATOM 4215 C CA . LEU A 1 507 ? -8.493 -11.988 7.062 1.00 95.62 507 LEU A CA 1
ATOM 4216 C C . LEU A 1 507 ? -8.246 -13.294 7.823 1.00 95.62 507 LEU A C 1
ATOM 4218 O O . LEU A 1 507 ? -8.602 -14.367 7.344 1.00 95.62 507 LEU A O 1
ATOM 4222 N N . ILE A 1 508 ? -7.666 -13.200 9.017 1.00 94.50 508 ILE A N 1
ATOM 4223 C CA . ILE A 1 508 ? -7.425 -14.352 9.886 1.00 94.50 508 ILE A CA 1
ATOM 4224 C C . ILE A 1 508 ? -8.729 -14.864 10.513 1.00 94.50 508 ILE A C 1
ATOM 4226 O O . ILE A 1 508 ? -8.914 -16.072 10.643 1.00 94.50 508 ILE A O 1
ATOM 4230 N N . ASN A 1 509 ? -9.683 -13.983 10.814 1.00 92.94 509 ASN A N 1
ATOM 4231 C CA . ASN A 1 509 ? -10.988 -14.369 11.352 1.00 92.94 509 ASN A CA 1
ATOM 4232 C C . ASN A 1 509 ? -11.797 -15.272 10.407 1.00 92.94 509 ASN A C 1
ATOM 4234 O O . ASN A 1 509 ? -12.623 -16.049 10.872 1.00 92.94 509 ASN A O 1
ATOM 4238 N N . VAL A 1 510 ? -11.516 -15.244 9.100 1.00 95.12 510 VAL A N 1
ATOM 4239 C CA . VAL A 1 510 ? -12.132 -16.142 8.105 1.00 95.12 510 VAL A CA 1
ATOM 4240 C C . VAL A 1 510 ? -11.958 -17.620 8.463 1.00 95.12 510 VAL A C 1
ATOM 4242 O O . VAL A 1 510 ? -12.834 -18.426 8.160 1.00 95.12 510 VAL A O 1
ATOM 4245 N N . ILE A 1 511 ? -10.835 -17.983 9.091 1.00 93.31 511 ILE A N 1
ATOM 4246 C CA . ILE A 1 511 ? -10.549 -19.375 9.464 1.00 93.31 511 ILE A CA 1
ATOM 4247 C C . ILE A 1 511 ? -10.936 -19.708 10.910 1.00 93.31 511 ILE A C 1
ATOM 4249 O O . ILE A 1 511 ? -10.855 -20.866 11.308 1.00 93.31 511 ILE A O 1
ATOM 4253 N N . SER A 1 512 ? -11.360 -18.714 11.694 1.00 88.50 512 SER A N 1
ATOM 4254 C CA . SER A 1 512 ? -11.768 -18.913 13.084 1.00 88.50 512 SER A CA 1
ATOM 4255 C C . SER A 1 512 ? -13.033 -19.774 13.146 1.00 88.50 512 SER A C 1
ATOM 4257 O O . SER A 1 512 ? -14.004 -19.496 12.444 1.00 88.50 512 SER A O 1
ATOM 4259 N N . GLY A 1 513 ? -13.032 -20.820 13.973 1.00 85.56 513 GLY A N 1
ATOM 4260 C CA . GLY A 1 513 ? -14.148 -21.772 14.073 1.00 85.56 513 GLY A CA 1
ATOM 4261 C C . GLY A 1 513 ? -14.004 -23.005 13.180 1.00 85.56 513 GLY A C 1
ATOM 4262 O O . GLY A 1 513 ? -14.784 -23.948 13.315 1.00 85.56 513 GLY A O 1
ATOM 4263 N N . PHE A 1 514 ? -12.988 -23.041 12.313 1.00 87.56 514 PHE A N 1
ATOM 4264 C CA . PHE A 1 514 ? -12.708 -24.162 11.422 1.00 87.56 514 PHE A CA 1
ATOM 4265 C C . PHE A 1 514 ? -11.395 -24.845 11.836 1.00 87.56 514 PHE A C 1
ATOM 4267 O O . PHE A 1 514 ? -10.302 -24.308 11.667 1.00 87.56 514 PHE A O 1
ATOM 4274 N N . GLY A 1 515 ? -11.503 -26.051 12.399 1.00 82.12 515 GLY A N 1
ATOM 4275 C CA . GLY A 1 515 ? -10.351 -26.829 12.865 1.00 82.12 515 GLY A CA 1
ATOM 4276 C C . GLY A 1 515 ? -9.827 -26.392 14.240 1.00 82.12 515 GLY A C 1
ATOM 4277 O O . GLY A 1 515 ? -10.599 -26.099 15.151 1.00 82.12 515 GLY A O 1
ATOM 4278 N N . GLU A 1 516 ? -8.502 -26.397 14.414 1.00 75.81 516 GLU A N 1
ATOM 4279 C CA . GLU A 1 516 ? -7.848 -26.042 15.689 1.00 75.81 516 GLU A CA 1
ATOM 4280 C C . GLU A 1 516 ? -7.725 -24.523 15.902 1.00 75.81 516 GLU A C 1
ATOM 4282 O O . GLU A 1 516 ? -7.449 -24.064 17.016 1.00 75.81 516 GLU A O 1
ATOM 4287 N N . PHE A 1 517 ? -7.964 -23.734 14.854 1.00 76.94 517 PHE A N 1
ATOM 4288 C CA . PHE A 1 517 ? -7.815 -22.287 14.882 1.00 76.94 517 PHE A CA 1
ATOM 4289 C C . PHE A 1 517 ? -9.114 -21.635 15.341 1.00 76.94 517 PHE A C 1
ATOM 4291 O O . PHE A 1 517 ? -10.106 -21.557 14.623 1.00 76.94 517 PHE A O 1
ATOM 4298 N N . ASN A 1 518 ? -9.092 -21.143 16.572 1.00 70.56 518 ASN A N 1
ATOM 4299 C CA . ASN A 1 518 ? -10.120 -20.262 17.093 1.00 70.56 518 ASN A CA 1
ATOM 4300 C C . ASN A 1 518 ? -9.421 -18.990 17.550 1.00 70.56 518 ASN A C 1
ATOM 4302 O O . ASN A 1 518 ? -8.491 -19.068 18.357 1.00 70.56 518 ASN A O 1
ATOM 4306 N N . ILE A 1 519 ? -9.865 -17.833 17.059 1.00 65.94 519 ILE A N 1
ATOM 4307 C CA . ILE A 1 519 ? -9.518 -16.554 17.680 1.00 65.94 519 ILE A CA 1
ATOM 4308 C C . ILE A 1 519 ? -10.133 -16.591 19.079 1.00 65.94 519 ILE A C 1
ATOM 4310 O O . ILE A 1 519 ? -11.345 -16.465 19.259 1.00 65.94 519 ILE A O 1
ATOM 4314 N N . LYS A 1 520 ? -9.296 -16.877 20.075 1.00 67.62 520 LYS A N 1
ATOM 4315 C CA . LYS A 1 520 ? -9.712 -16.961 21.471 1.00 67.62 520 LYS A CA 1
ATOM 4316 C C . LYS A 1 520 ? -9.641 -15.563 22.061 1.00 67.62 520 LYS A C 1
ATOM 4318 O O . LYS A 1 520 ? -8.556 -15.051 22.303 1.00 67.62 520 LYS A O 1
ATOM 4323 N N . ILE A 1 521 ? -10.799 -14.981 22.342 1.00 70.38 521 ILE A N 1
ATOM 4324 C CA . ILE A 1 521 ? -10.895 -13.935 23.363 1.00 70.38 521 ILE A CA 1
ATOM 4325 C C . ILE A 1 521 ? -10.604 -14.634 24.693 1.00 70.38 521 ILE A C 1
ATOM 4327 O O . ILE A 1 521 ? -11.234 -15.673 24.949 1.00 70.38 521 ILE A O 1
ATOM 4331 N N . SER A 1 522 ? -9.674 -14.153 25.528 1.00 80.44 522 SER A N 1
ATOM 4332 C CA . SER A 1 522 ? -9.469 -14.845 26.803 1.00 80.44 522 SER A CA 1
ATOM 4333 C C . SER A 1 522 ? -10.724 -14.834 27.643 1.00 80.44 522 SER A C 1
ATOM 4335 O O . SER A 1 522 ? -11.605 -13.979 27.545 1.00 80.44 522 SER A O 1
ATOM 4337 N N . TRP A 1 523 ? -10.735 -15.781 28.564 1.00 87.44 523 TRP A N 1
ATOM 4338 C CA . TRP A 1 523 ? -11.650 -15.767 29.678 1.00 87.44 523 TRP A CA 1
ATOM 4339 C C . TRP A 1 523 ? -11.611 -14.457 30.469 1.00 87.44 523 TRP A C 1
ATOM 4341 O O . TRP A 1 523 ? -12.663 -14.028 30.923 1.00 87.44 523 TRP A O 1
ATOM 4351 N N . GLU A 1 524 ? -10.462 -13.783 30.597 1.00 89.56 524 GLU A N 1
ATOM 4352 C CA . GLU A 1 524 ? -10.409 -12.481 31.266 1.00 89.56 524 GLU A CA 1
ATOM 4353 C C . GLU A 1 524 ? -11.266 -11.457 30.525 1.00 89.56 524 GLU A C 1
ATOM 4355 O O . GLU A 1 524 ? -12.150 -10.847 31.126 1.00 89.56 524 GLU A O 1
ATOM 4360 N N . ASP A 1 525 ? -11.051 -11.297 29.223 1.00 82.50 525 ASP A N 1
ATOM 4361 C CA . ASP A 1 525 ? -11.757 -10.288 28.437 1.00 82.50 525 ASP A CA 1
ATOM 4362 C C . ASP A 1 525 ? -13.227 -10.654 28.205 1.00 82.50 525 ASP A C 1
ATOM 4364 O O . ASP A 1 525 ? -14.089 -9.772 28.209 1.00 82.50 525 ASP A O 1
ATOM 4368 N N . GLN A 1 526 ? -13.561 -11.945 28.119 1.00 86.50 526 GLN A N 1
ATOM 4369 C CA . GLN A 1 526 ? -14.953 -12.401 28.133 1.00 86.50 526 GLN A CA 1
ATOM 4370 C C . GLN A 1 526 ? -15.654 -12.044 29.446 1.00 86.50 526 GLN A C 1
ATOM 4372 O O . GLN A 1 526 ? -16.791 -11.564 29.416 1.00 86.50 526 GLN A O 1
ATOM 4377 N N . ILE A 1 527 ? -14.991 -12.243 30.589 1.00 93.56 527 ILE A N 1
ATOM 4378 C CA . ILE A 1 527 ? -15.515 -11.864 31.906 1.00 93.56 527 ILE A CA 1
ATOM 4379 C C . ILE A 1 527 ? -15.668 -10.342 31.993 1.00 93.56 527 ILE A C 1
ATOM 4381 O O . ILE A 1 527 ? -16.731 -9.858 32.375 1.00 93.56 527 ILE A O 1
ATOM 4385 N N . VAL A 1 528 ? -14.664 -9.570 31.571 1.00 87.75 528 VAL A N 1
ATOM 4386 C CA . VAL A 1 528 ? -14.728 -8.099 31.536 1.00 87.75 528 VAL A CA 1
ATOM 4387 C C . VAL A 1 528 ? -15.913 -7.632 30.686 1.00 87.75 528 VAL A C 1
ATOM 4389 O O . VAL A 1 528 ? -16.761 -6.886 31.173 1.00 87.75 528 VAL A O 1
ATOM 4392 N N . SER A 1 529 ? -16.032 -8.120 29.451 1.00 84.19 529 SER A N 1
ATOM 4393 C CA . SER A 1 529 ? -17.118 -7.773 28.529 1.00 84.19 529 SER A CA 1
ATOM 4394 C C . SER A 1 529 ? -18.500 -8.118 29.100 1.00 84.19 529 SER A C 1
ATOM 4396 O O . SER A 1 529 ? -19.390 -7.263 29.152 1.00 84.19 529 SER A O 1
ATOM 4398 N N . ASN A 1 530 ? -18.680 -9.339 29.613 1.00 92.12 530 ASN A N 1
ATOM 4399 C CA . ASN A 1 530 ? -19.950 -9.769 30.203 1.00 92.12 530 ASN A CA 1
ATOM 4400 C C . ASN A 1 530 ? -20.322 -8.940 31.436 1.00 92.12 530 ASN A C 1
ATOM 4402 O O . ASN A 1 530 ? -21.478 -8.529 31.572 1.00 92.12 530 ASN A O 1
ATOM 4406 N N . PHE A 1 531 ? -19.349 -8.644 32.301 1.00 95.12 531 PHE A N 1
ATOM 4407 C CA . PHE A 1 531 ? -19.554 -7.798 33.473 1.00 95.12 531 PHE A CA 1
ATOM 4408 C C . PHE A 1 531 ? -20.039 -6.401 33.071 1.00 95.12 531 PHE A C 1
ATOM 4410 O O . PHE A 1 531 ? -21.052 -5.925 33.588 1.00 95.12 531 PHE A O 1
ATOM 4417 N N . TYR A 1 532 ? -19.373 -5.770 32.099 1.00 90.94 532 TYR A N 1
ATOM 4418 C CA . TYR A 1 532 ? -19.740 -4.446 31.591 1.00 90.94 532 TYR A CA 1
ATOM 4419 C C . TYR A 1 532 ? -21.141 -4.456 30.982 1.00 90.94 532 TYR A C 1
ATOM 4421 O O . TYR A 1 532 ? -21.963 -3.591 31.291 1.00 90.94 532 TYR A O 1
ATOM 4429 N N . GLY A 1 533 ? -21.430 -5.446 30.133 1.00 84.31 533 GLY A N 1
ATOM 4430 C CA . GLY A 1 533 ? -22.727 -5.597 29.481 1.00 84.31 533 GLY A CA 1
ATOM 4431 C C . GLY A 1 533 ? -23.873 -5.698 30.488 1.00 84.31 533 GLY A C 1
ATOM 4432 O O . GLY A 1 533 ? -24.867 -4.973 30.364 1.00 84.31 533 GLY A O 1
ATOM 4433 N N . ARG A 1 534 ? -23.713 -6.535 31.522 1.00 94.44 534 ARG A N 1
ATOM 4434 C CA . ARG A 1 534 ? -24.717 -6.729 32.582 1.00 94.44 534 ARG A CA 1
ATOM 4435 C C . ARG A 1 534 ? -24.858 -5.513 33.477 1.00 94.44 534 ARG A C 1
ATOM 4437 O O . ARG A 1 534 ? -25.981 -5.084 33.727 1.00 94.44 534 ARG A O 1
ATOM 4444 N N . LEU A 1 535 ? -23.754 -4.917 33.921 1.00 92.81 535 LEU A N 1
ATOM 4445 C CA . LEU A 1 535 ? -23.797 -3.744 34.792 1.00 92.81 535 LEU A CA 1
ATOM 4446 C C . LEU A 1 535 ? -24.461 -2.551 34.084 1.00 92.81 535 LEU A C 1
ATOM 4448 O O . LEU A 1 535 ? -25.346 -1.911 34.653 1.00 92.81 535 LEU A O 1
ATOM 4452 N N . ASN A 1 536 ? -24.134 -2.322 32.809 1.00 86.81 536 ASN A N 1
ATOM 4453 C CA . ASN A 1 536 ? -24.793 -1.310 31.980 1.00 86.81 536 ASN A CA 1
ATOM 4454 C C . ASN A 1 536 ? -26.275 -1.630 31.740 1.00 86.81 536 ASN A C 1
ATOM 4456 O O . ASN A 1 536 ? -27.109 -0.723 31.715 1.00 86.81 536 ASN A O 1
ATOM 4460 N N . ALA A 1 537 ? -26.636 -2.908 31.590 1.00 88.69 537 ALA A N 1
ATOM 4461 C CA . ALA A 1 537 ? -28.038 -3.310 31.522 1.00 88.69 537 ALA A CA 1
ATOM 4462 C C . ALA A 1 537 ? -28.782 -2.989 32.828 1.00 88.69 537 ALA A C 1
ATOM 4464 O O . ALA A 1 537 ? -29.864 -2.408 32.767 1.00 88.69 537 ALA A O 1
ATOM 4465 N N . LYS A 1 538 ? -28.191 -3.268 33.999 1.00 94.00 538 LYS A N 1
ATOM 4466 C CA . LYS A 1 538 ? -28.769 -2.897 35.305 1.00 94.00 538 LYS A CA 1
ATOM 4467 C C . LYS A 1 538 ? -28.905 -1.378 35.460 1.00 94.00 538 LYS A C 1
ATOM 4469 O O . LYS A 1 538 ? -29.903 -0.926 36.013 1.00 94.00 538 LYS A O 1
ATOM 4474 N N . ALA A 1 539 ? -27.965 -0.590 34.933 1.00 89.38 539 ALA A N 1
ATOM 4475 C CA . ALA A 1 539 ? -28.059 0.871 34.936 1.00 89.38 539 ALA A CA 1
ATOM 4476 C C . ALA A 1 539 ? -29.251 1.370 34.099 1.00 89.38 539 ALA A C 1
ATOM 4478 O O . ALA A 1 539 ? -30.012 2.207 34.572 1.00 89.38 539 ALA A O 1
ATOM 4479 N N . ARG A 1 540 ? -29.487 0.799 32.907 1.00 85.38 540 ARG A N 1
ATOM 4480 C CA . ARG A 1 540 ? -30.668 1.125 32.078 1.00 85.38 540 ARG A CA 1
ATOM 4481 C C . ARG A 1 540 ? -31.992 0.772 32.758 1.00 85.38 540 ARG A C 1
ATOM 4483 O O . ARG A 1 540 ? -32.987 1.463 32.579 1.00 85.38 540 ARG A O 1
ATOM 4490 N N . LEU A 1 541 ? -32.013 -0.280 33.579 1.00 90.19 541 LEU A N 1
ATOM 4491 C CA . LEU A 1 541 ? -33.201 -0.651 34.353 1.00 90.19 541 LEU A CA 1
ATOM 4492 C C . LEU A 1 541 ? -33.530 0.352 35.472 1.00 90.19 541 LEU A C 1
ATOM 4494 O O . LEU A 1 541 ? -34.618 0.262 36.040 1.00 90.19 541 LEU A O 1
ATOM 4498 N N . LEU A 1 542 ? -32.660 1.331 35.762 1.00 89.62 542 LEU A N 1
ATOM 4499 C CA . LEU A 1 542 ? -32.982 2.436 36.672 1.00 89.62 542 LEU A CA 1
ATOM 4500 C C . LEU A 1 542 ? -34.007 3.436 36.096 1.00 89.62 542 LEU A C 1
ATOM 4502 O O . LEU A 1 542 ? -34.354 4.429 36.734 1.00 89.62 542 LEU A O 1
ATOM 4506 N N . GLU A 1 543 ? -34.500 3.210 34.885 1.00 83.44 543 GLU A N 1
ATOM 4507 C CA . GLU A 1 543 ? -35.646 3.946 34.344 1.00 83.44 543 GLU A CA 1
ATOM 4508 C C . GLU A 1 543 ? -36.983 3.279 34.721 1.00 83.44 543 GLU A C 1
ATOM 4510 O O . GLU A 1 543 ? -38.051 3.889 34.614 1.00 83.44 543 GLU A O 1
ATOM 4515 N N . ASN A 1 544 ? -36.946 2.037 35.219 1.00 88.06 544 ASN A N 1
ATOM 4516 C CA . ASN A 1 544 ? -38.141 1.277 35.569 1.00 88.06 544 ASN A CA 1
ATOM 4517 C C . ASN A 1 544 ? -38.645 1.598 36.981 1.00 88.06 544 ASN A C 1
ATOM 4519 O O . ASN A 1 544 ? -37.887 1.674 37.951 1.00 88.06 544 ASN A O 1
ATOM 4523 N N . LYS A 1 545 ? -39.974 1.696 37.111 1.00 81.94 545 LYS A N 1
ATOM 4524 C CA . LYS A 1 545 ? -40.662 1.977 38.385 1.00 81.94 545 LYS A CA 1
ATOM 4525 C C . LYS A 1 545 ? -40.568 0.838 39.407 1.00 81.94 545 LYS A C 1
ATOM 4527 O O . LYS A 1 545 ? -40.678 1.101 40.598 1.00 81.94 545 LYS A O 1
ATOM 4532 N N . ASP A 1 546 ? -40.322 -0.387 38.949 1.00 86.25 546 ASP A N 1
ATOM 4533 C CA . ASP A 1 546 ? -40.197 -1.577 39.793 1.00 86.25 546 ASP A CA 1
ATOM 4534 C C . ASP A 1 546 ? -38.728 -1.999 39.887 1.00 86.25 546 ASP A C 1
ATOM 4536 O O . ASP A 1 546 ? -38.286 -2.943 39.234 1.00 86.25 546 ASP A O 1
ATOM 4540 N N . ASN A 1 547 ? -37.941 -1.268 40.677 1.00 91.38 547 ASN A N 1
ATOM 4541 C CA . ASN A 1 547 ? -36.538 -1.601 40.922 1.00 91.38 547 ASN A CA 1
ATOM 4542 C C . ASN A 1 547 ? -36.244 -1.785 42.419 1.00 91.38 547 ASN A C 1
ATOM 4544 O O . ASN A 1 547 ? -36.972 -1.304 43.295 1.00 91.38 547 ASN A O 1
ATOM 4548 N N . ILE A 1 548 ? -35.132 -2.467 42.704 1.00 95.44 548 ILE A N 1
ATOM 4549 C CA . ILE A 1 548 ? -34.698 -2.818 44.062 1.00 95.44 548 ILE A CA 1
ATOM 4550 C C . ILE A 1 548 ? -34.471 -1.590 44.960 1.00 95.44 548 ILE A C 1
ATOM 4552 O O . ILE A 1 548 ? -34.645 -1.676 46.174 1.00 95.44 548 ILE A O 1
ATOM 4556 N N . PHE A 1 549 ? -34.145 -0.422 44.394 1.00 96.69 549 PHE A N 1
ATOM 4557 C CA . PHE A 1 549 ? -33.935 0.805 45.168 1.00 96.69 549 PHE A CA 1
ATOM 4558 C C . PHE A 1 549 ? -35.221 1.454 45.654 1.00 96.69 549 PHE A C 1
ATOM 4560 O O . PHE A 1 549 ? -35.200 2.112 46.687 1.00 96.69 549 PHE A O 1
ATOM 4567 N N . ILE A 1 550 ? -36.342 1.232 44.975 1.00 94.38 550 ILE A N 1
ATOM 4568 C CA . ILE A 1 550 ? -37.650 1.712 45.436 1.00 94.38 550 ILE A CA 1
ATOM 4569 C C . ILE A 1 550 ? -38.258 0.736 46.449 1.00 94.38 550 ILE A C 1
ATOM 4571 O O . ILE A 1 550 ? -38.894 1.153 47.416 1.00 94.38 550 ILE A O 1
ATOM 4575 N N . THR A 1 551 ? -38.059 -0.563 46.240 1.00 93.44 551 THR A N 1
ATOM 4576 C CA . THR A 1 551 ? -38.738 -1.617 47.006 1.00 93.44 551 THR A CA 1
ATOM 4577 C C . THR A 1 551 ? -37.975 -2.027 48.264 1.00 93.44 551 THR A C 1
ATOM 4579 O O . THR A 1 551 ? -38.556 -2.060 49.348 1.00 93.44 551 THR A O 1
ATOM 4582 N N . GLU A 1 552 ? -36.673 -2.292 48.152 1.00 95.88 552 GLU A N 1
ATOM 4583 C CA . GLU A 1 552 ? -35.873 -2.896 49.226 1.00 95.88 552 GLU A CA 1
ATOM 4584 C C . GLU A 1 552 ? -34.799 -1.958 49.785 1.00 95.88 552 GLU A C 1
ATOM 4586 O O . GLU A 1 552 ? -34.510 -1.988 50.981 1.00 95.88 552 GLU A O 1
ATOM 4591 N N . LYS A 1 553 ? -34.211 -1.104 48.938 1.00 96.88 553 LYS A N 1
ATOM 4592 C CA . LYS A 1 553 ? -33.100 -0.202 49.297 1.00 96.88 553 LYS A CA 1
ATOM 4593 C C . LYS A 1 553 ? -33.519 1.266 49.416 1.00 96.88 553 LYS A C 1
ATOM 4595 O O . LYS A 1 553 ? -32.667 2.153 49.365 1.00 96.88 553 LYS A O 1
ATOM 4600 N N . TYR A 1 554 ? -34.812 1.538 49.621 1.00 96.56 554 TYR A N 1
ATOM 4601 C CA . TYR A 1 554 ? -35.318 2.916 49.685 1.00 96.56 554 TYR A CA 1
ATOM 4602 C C . TYR A 1 554 ? -34.697 3.715 50.844 1.00 96.56 554 TYR A C 1
ATOM 4604 O O . TYR A 1 554 ? -34.506 4.923 50.742 1.00 96.56 554 TYR A O 1
ATOM 4612 N N . GLU A 1 555 ? -34.343 3.052 51.948 1.00 97.44 555 GLU A N 1
ATOM 4613 C CA . GLU A 1 555 ? -33.693 3.700 53.093 1.00 97.44 555 GLU A CA 1
ATOM 4614 C C . GLU A 1 555 ? -32.286 4.207 52.741 1.00 97.44 555 GLU A C 1
ATOM 4616 O O . GLU A 1 555 ? -31.912 5.304 53.159 1.00 97.44 555 GLU A O 1
ATOM 4621 N N . ASP A 1 556 ? -31.537 3.452 51.931 1.00 97.69 556 ASP A N 1
ATOM 4622 C CA . ASP A 1 556 ? -30.177 3.807 51.517 1.00 97.69 556 ASP A CA 1
ATOM 4623 C C . ASP A 1 556 ? -30.184 5.006 50.553 1.00 97.69 556 ASP A C 1
ATOM 4625 O O . ASP A 1 556 ? -29.379 5.927 50.708 1.00 97.69 556 ASP A O 1
ATOM 4629 N N . ILE A 1 557 ? -31.124 5.051 49.597 1.00 97.69 557 ILE A N 1
ATOM 4630 C CA . ILE A 1 557 ? -31.257 6.201 48.681 1.00 97.69 557 ILE A CA 1
ATOM 4631 C C . ILE A 1 557 ? -31.764 7.455 49.403 1.00 97.69 557 ILE A C 1
ATOM 4633 O O . ILE A 1 557 ? -31.297 8.552 49.106 1.00 97.69 557 ILE A O 1
ATOM 4637 N N . VAL A 1 558 ? -32.667 7.318 50.382 1.00 98.06 558 VAL A N 1
ATOM 4638 C CA . VAL A 1 558 ? -33.165 8.452 51.180 1.00 98.06 558 VAL A CA 1
ATOM 4639 C C . VAL A 1 558 ? -32.054 9.013 52.058 1.00 98.06 558 VAL A C 1
ATOM 4641 O O . VAL A 1 558 ? -31.877 10.228 52.130 1.00 98.06 558 VAL A O 1
ATOM 4644 N N . GLU A 1 559 ? -31.270 8.151 52.708 1.00 97.56 559 GLU A N 1
ATOM 4645 C CA . GLU A 1 559 ? -30.097 8.596 53.458 1.00 97.56 559 GLU A CA 1
ATOM 4646 C C . GLU A 1 559 ? -29.114 9.338 52.550 1.00 97.56 559 GLU A C 1
ATOM 4648 O O . GLU A 1 559 ? -28.609 10.402 52.918 1.00 97.56 559 GLU A O 1
ATOM 4653 N N . LEU A 1 560 ? -28.832 8.782 51.371 1.00 97.44 560 LEU A N 1
ATOM 4654 C CA . LEU A 1 560 ? -27.909 9.384 50.424 1.00 97.44 560 LEU A CA 1
ATOM 4655 C C . LEU A 1 560 ? -28.397 10.762 49.961 1.00 97.44 560 LEU A C 1
ATOM 4657 O O . LEU A 1 560 ? -27.617 11.714 49.973 1.00 97.44 560 LEU A O 1
ATOM 4661 N N . TRP A 1 561 ? -29.689 10.879 49.655 1.00 98.00 561 TRP A N 1
ATOM 4662 C CA . TRP A 1 561 ? -30.342 12.128 49.272 1.00 98.00 561 TRP A CA 1
ATOM 4663 C C . TRP A 1 561 ? -30.317 13.169 50.400 1.00 98.00 561 TRP A C 1
ATOM 4665 O O . TRP A 1 561 ? -29.959 14.322 50.169 1.00 98.00 561 TRP A O 1
ATOM 4675 N N . LEU A 1 562 ? -30.603 12.777 51.647 1.00 97.69 562 LEU A N 1
ATOM 4676 C CA . LEU A 1 562 ? -30.519 13.669 52.816 1.00 97.69 562 LEU A CA 1
ATOM 4677 C C . LEU A 1 562 ? -29.090 14.156 53.095 1.00 97.69 562 LEU A C 1
ATOM 4679 O O . LEU A 1 562 ? -28.901 15.183 53.742 1.00 97.69 562 LEU A O 1
ATOM 4683 N N . ASN A 1 563 ? -28.077 13.421 52.634 1.00 96.56 563 ASN A N 1
ATOM 4684 C CA . ASN A 1 563 ? -26.671 13.802 52.751 1.00 96.56 563 ASN A CA 1
ATOM 4685 C C . ASN A 1 563 ? -26.196 14.754 51.646 1.00 96.56 563 ASN A C 1
ATOM 4687 O O . ASN A 1 563 ? -25.017 15.122 51.640 1.00 96.56 563 ASN A O 1
ATOM 4691 N N . TYR A 1 564 ? -27.060 15.134 50.706 1.00 95.88 564 TYR A N 1
ATOM 4692 C CA . TYR A 1 564 ? -26.714 16.143 49.715 1.00 95.88 564 TYR A CA 1
ATOM 4693 C C . TYR A 1 564 ? -26.656 17.546 50.342 1.00 95.88 564 TYR A C 1
ATOM 4695 O O . TYR A 1 564 ? -27.462 17.839 51.227 1.00 95.88 564 TYR A O 1
ATOM 4703 N N . PRO A 1 565 ? -25.748 18.432 49.882 1.00 95.94 565 PRO A N 1
ATOM 4704 C CA . PRO A 1 565 ? -25.573 19.766 50.468 1.00 95.94 565 PRO A CA 1
ATOM 4705 C C . PRO A 1 565 ? -26.864 20.591 50.536 1.00 95.94 565 PRO A C 1
ATOM 4707 O O . PRO A 1 565 ? -27.135 21.236 51.541 1.00 95.94 565 PRO A O 1
ATOM 4710 N N . GLN A 1 566 ? -27.711 20.520 49.506 1.00 96.19 566 GLN A N 1
ATOM 4711 C CA . GLN A 1 566 ? -28.990 21.236 49.469 1.00 96.19 566 GLN A CA 1
ATOM 4712 C C . GLN A 1 566 ? -30.009 20.760 50.519 1.00 96.19 566 GLN A C 1
ATOM 4714 O O . GLN A 1 566 ? -30.973 21.467 50.795 1.00 96.19 566 GLN A O 1
ATOM 4719 N N . ASN A 1 567 ? -29.796 19.581 51.109 1.00 97.19 567 ASN A N 1
ATOM 4720 C CA . ASN A 1 567 ? -30.701 18.954 52.072 1.00 97.19 567 ASN A CA 1
ATOM 4721 C C . ASN A 1 567 ? -30.165 19.007 53.513 1.00 97.19 567 ASN A C 1
ATOM 4723 O O . ASN A 1 567 ? -30.771 18.429 54.419 1.00 97.19 567 ASN A O 1
ATOM 4727 N N . GLU A 1 568 ? -29.049 19.704 53.750 1.00 97.19 568 GLU A N 1
ATOM 4728 C CA . GLU A 1 568 ? -28.370 19.741 55.048 1.00 97.19 568 GLU A CA 1
ATOM 4729 C C . GLU A 1 568 ? -29.253 20.330 56.162 1.00 97.19 568 GLU A C 1
ATOM 4731 O O . GLU A 1 568 ? -29.376 19.730 57.231 1.00 97.19 568 GLU A O 1
ATOM 4736 N N . ASP A 1 569 ? -29.956 21.435 55.897 1.00 97.88 569 ASP A N 1
ATOM 4737 C CA . ASP A 1 569 ? -30.868 22.067 56.865 1.00 97.88 569 ASP A CA 1
ATOM 4738 C C . ASP A 1 569 ? -32.036 21.147 57.253 1.00 97.88 569 ASP A C 1
ATOM 4740 O O . ASP A 1 569 ? -32.403 21.024 58.430 1.00 97.88 569 ASP A O 1
ATOM 4744 N N . LEU A 1 570 ? -32.602 20.451 56.262 1.00 97.44 570 LEU A N 1
ATOM 4745 C CA . LEU A 1 570 ? -33.669 19.477 56.475 1.00 97.44 570 LEU A CA 1
ATOM 4746 C C . LEU A 1 570 ? -33.163 18.313 57.331 1.00 97.44 570 LEU A C 1
ATOM 4748 O O . LEU A 1 570 ? -33.796 17.948 58.326 1.00 97.44 570 LEU A O 1
ATOM 4752 N N . LYS A 1 571 ? -31.999 17.759 56.988 1.00 97.50 571 LYS A N 1
ATOM 4753 C CA . LYS A 1 571 ? -31.364 16.678 57.741 1.00 97.50 571 LYS A CA 1
ATOM 4754 C C . LYS A 1 571 ? -31.076 17.091 59.187 1.00 97.50 571 LYS A C 1
ATOM 4756 O O . LYS A 1 571 ? -31.412 16.333 60.098 1.00 97.50 571 LYS A O 1
ATOM 4761 N N . ASN A 1 572 ? -30.527 18.284 59.416 1.00 97.50 572 ASN A N 1
ATOM 4762 C CA . ASN A 1 572 ? -30.248 18.810 60.757 1.00 97.50 572 ASN A CA 1
ATOM 4763 C C . ASN A 1 572 ? -31.534 18.950 61.583 1.00 97.50 572 ASN A C 1
ATOM 4765 O O . ASN A 1 572 ? -31.592 18.496 62.727 1.00 97.50 572 ASN A O 1
ATOM 4769 N N . THR A 1 573 ? -32.607 19.457 60.973 1.00 97.88 573 THR A N 1
ATOM 4770 C CA . THR A 1 573 ? -33.928 19.557 61.614 1.00 97.88 573 THR A CA 1
ATOM 4771 C C . THR A 1 573 ? -34.465 18.183 62.038 1.00 97.88 573 THR A C 1
ATOM 4773 O O . THR A 1 573 ? -34.975 18.013 63.150 1.00 97.88 573 THR A O 1
ATOM 4776 N N . LEU A 1 574 ? -34.343 17.173 61.172 1.00 97.06 574 LEU A N 1
ATOM 4777 C CA . LEU A 1 574 ? -34.758 15.799 61.474 1.00 97.06 574 LEU A CA 1
ATOM 4778 C C . LEU A 1 574 ? -33.881 15.168 62.570 1.00 97.06 574 LEU A C 1
ATOM 4780 O O . LEU A 1 574 ? -34.392 14.468 63.449 1.00 97.06 574 LEU A O 1
ATOM 4784 N N . MET A 1 575 ? -32.575 15.446 62.563 1.00 96.00 575 MET A N 1
ATOM 4785 C CA . MET A 1 575 ? -31.642 14.987 63.595 1.00 96.00 575 MET A CA 1
ATOM 4786 C C . MET A 1 575 ? -31.959 15.593 64.964 1.00 96.00 575 MET A C 1
ATOM 4788 O O . MET A 1 575 ? -32.028 14.854 65.947 1.00 96.00 575 MET A O 1
ATOM 4792 N N . GLU A 1 576 ? -32.245 16.892 65.056 1.00 96.88 576 GLU A N 1
ATOM 4793 C CA . GLU A 1 576 ? -32.662 17.520 66.316 1.00 96.88 576 GLU A CA 1
ATOM 4794 C C . GLU A 1 576 ? -33.940 16.895 66.885 1.00 96.88 576 GLU A C 1
ATOM 4796 O O . GLU A 1 576 ? -34.034 16.657 68.094 1.00 96.88 576 GLU A O 1
ATOM 4801 N N . LYS A 1 577 ? -34.921 16.588 66.024 1.00 96.19 577 LYS A N 1
ATOM 4802 C CA . LYS A 1 577 ? -36.134 15.861 66.431 1.00 96.19 577 LYS A CA 1
ATOM 4803 C C . LYS A 1 577 ? -35.796 14.482 66.998 1.00 96.19 577 LYS A C 1
ATOM 4805 O O . LYS A 1 577 ? -36.352 14.099 68.025 1.00 96.19 577 LYS A O 1
ATOM 4810 N N . SER A 1 578 ? -34.865 13.760 66.372 1.00 95.25 578 SER A N 1
ATOM 4811 C CA . SER A 1 578 ? -34.437 12.438 66.846 1.00 95.25 578 SER A CA 1
ATOM 4812 C C . SER A 1 578 ? -33.808 12.490 68.246 1.00 95.25 578 SER A C 1
ATOM 4814 O O . SER A 1 578 ? -34.099 11.634 69.083 1.00 95.25 578 SER A O 1
ATOM 4816 N N . ILE A 1 579 ? -33.014 13.533 68.528 1.00 94.44 579 ILE A N 1
ATOM 4817 C CA . ILE A 1 579 ? -32.369 13.754 69.829 1.00 94.44 579 ILE A CA 1
ATOM 4818 C C . ILE A 1 579 ? -33.421 14.103 70.881 1.00 94.44 579 ILE A C 1
ATOM 4820 O O . ILE A 1 579 ? -33.439 13.500 71.951 1.00 94.44 579 ILE A O 1
ATOM 4824 N N . LYS A 1 580 ? -34.347 15.019 70.563 1.00 95.81 580 LYS A N 1
ATOM 4825 C CA . LYS A 1 580 ? -35.463 15.385 71.457 1.00 95.81 580 LYS A CA 1
ATOM 4826 C C . LYS A 1 580 ? -36.322 14.174 71.833 1.00 95.81 580 LYS A C 1
ATOM 4828 O O . LYS A 1 580 ? -36.803 14.097 72.959 1.00 95.81 580 LYS A O 1
ATOM 4833 N N . ASN A 1 581 ? -36.462 13.218 70.916 1.00 94.62 581 ASN A N 1
ATOM 4834 C CA . ASN A 1 581 ? -37.235 11.995 71.118 1.00 94.62 581 ASN A CA 1
ATOM 4835 C C . ASN A 1 581 ? -36.413 10.816 71.671 1.00 94.62 581 ASN A C 1
ATOM 4837 O O . ASN A 1 581 ? -36.945 9.711 71.766 1.00 94.62 581 ASN A O 1
ATOM 4841 N N . ASN A 1 582 ? -35.146 11.026 72.059 1.00 94.75 582 ASN A N 1
ATOM 4842 C CA . ASN A 1 582 ? -34.244 9.988 72.578 1.00 94.75 582 ASN A CA 1
ATOM 4843 C C . ASN A 1 582 ? -34.182 8.733 71.681 1.00 94.75 582 ASN A C 1
ATOM 4845 O O . ASN A 1 582 ? -34.193 7.597 72.166 1.00 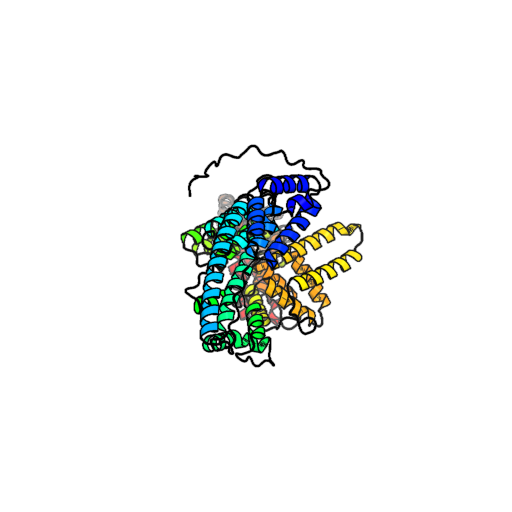94.75 582 ASN A O 1
ATOM 4849 N N . ALA A 1 583 ? -34.142 8.925 70.359 1.00 93.94 583 ALA A N 1
ATOM 4850 C CA . ALA A 1 583 ? -34.129 7.824 69.404 1.00 93.94 583 ALA A CA 1
ATOM 4851 C C . ALA A 1 583 ? -32.868 6.957 69.558 1.00 93.94 583 ALA A C 1
ATOM 4853 O O . ALA A 1 583 ? -31.740 7.437 69.459 1.00 93.94 583 ALA A O 1
ATOM 4854 N N . LYS A 1 584 ? -33.054 5.643 69.733 1.00 93.94 584 LYS A N 1
ATOM 4855 C CA . LYS A 1 584 ? -31.944 4.682 69.881 1.00 93.94 584 LYS A CA 1
ATOM 4856 C C . LYS A 1 584 ? -31.127 4.506 68.592 1.00 93.94 584 LYS A C 1
ATOM 4858 O O . LYS A 1 584 ? -29.955 4.153 68.651 1.00 93.94 584 LYS A O 1
ATOM 4863 N N . ASN A 1 585 ? -31.748 4.741 67.435 1.00 96.12 585 ASN A N 1
ATOM 4864 C CA . ASN A 1 585 ? -31.103 4.727 66.126 1.00 96.12 585 ASN A CA 1
ATOM 4865 C C . ASN A 1 585 ? -31.494 6.002 65.369 1.00 96.12 585 ASN A C 1
ATOM 4867 O O . ASN A 1 585 ? -32.541 6.055 64.727 1.00 96.12 585 ASN A O 1
ATOM 4871 N N . ILE A 1 586 ? -30.649 7.029 65.488 1.00 94.62 586 ILE A N 1
ATOM 4872 C CA . ILE A 1 586 ? -30.873 8.357 64.900 1.00 94.62 586 ILE A CA 1
ATOM 4873 C C . ILE A 1 586 ? -31.097 8.262 63.389 1.00 94.62 586 ILE A C 1
ATOM 4875 O O . ILE A 1 586 ? -32.045 8.850 62.884 1.00 94.62 586 ILE A O 1
ATOM 4879 N N . LYS A 1 587 ? -30.277 7.479 62.675 1.00 95.44 587 LYS A N 1
ATOM 4880 C CA . LYS A 1 587 ? -30.383 7.311 61.218 1.00 95.44 587 LYS A CA 1
ATOM 4881 C C . LYS A 1 587 ? -31.755 6.769 60.820 1.00 95.44 587 LYS A C 1
ATOM 4883 O O . LYS A 1 587 ? -32.439 7.378 60.003 1.00 95.44 587 LYS A O 1
ATOM 4888 N N . LYS A 1 588 ? -32.171 5.660 61.439 1.00 96.06 588 LYS A N 1
ATOM 4889 C CA . LYS A 1 588 ? -33.472 5.044 61.153 1.00 96.06 588 LYS A CA 1
ATOM 4890 C C . LYS A 1 588 ? -34.622 6.001 61.471 1.00 96.06 588 LYS A C 1
ATOM 4892 O O . LYS A 1 588 ? -35.512 6.172 60.648 1.00 96.06 588 LYS A O 1
ATOM 4897 N N . TYR A 1 589 ? -34.547 6.686 62.613 1.00 97.19 589 TYR A N 1
ATOM 4898 C CA . TYR A 1 589 ? -35.545 7.681 63.003 1.00 97.19 589 TYR A CA 1
ATOM 4899 C C . TYR A 1 589 ? -35.651 8.823 61.985 1.00 97.19 589 TYR A C 1
ATOM 4901 O O . TYR A 1 589 ? -36.752 9.219 61.625 1.00 97.19 589 TYR A O 1
ATOM 4909 N N . VAL A 1 590 ? -34.522 9.365 61.519 1.00 97.12 590 VAL A N 1
ATOM 4910 C CA . VAL A 1 590 ? -34.490 10.470 60.547 1.00 97.12 590 VAL A CA 1
ATOM 4911 C C . VAL A 1 590 ? -35.164 10.067 59.235 1.00 97.12 590 VAL A C 1
ATOM 4913 O O . VAL A 1 590 ? -35.963 10.839 58.709 1.00 97.12 590 VAL A O 1
ATOM 4916 N N . ILE A 1 591 ? -34.895 8.855 58.743 1.00 97.25 591 ILE A N 1
ATOM 4917 C CA . ILE A 1 591 ? -35.519 8.314 57.527 1.00 97.25 591 ILE A CA 1
ATOM 4918 C C . ILE A 1 591 ? -37.026 8.109 57.741 1.00 97.25 591 ILE A C 1
ATOM 4920 O O . ILE A 1 591 ? -37.827 8.566 56.929 1.00 97.25 591 ILE A O 1
ATOM 4924 N N . GLU A 1 592 ? -37.433 7.485 58.849 1.00 97.12 592 GLU A N 1
ATOM 4925 C CA . GLU A 1 592 ? -38.850 7.274 59.186 1.00 97.12 592 GLU A CA 1
ATOM 4926 C C . GLU A 1 592 ? -39.614 8.598 59.357 1.00 97.12 592 GLU A C 1
ATOM 4928 O O . GLU A 1 592 ? -40.755 8.721 58.916 1.00 97.12 592 GLU A O 1
ATOM 4933 N N . GLU A 1 593 ? -38.990 9.607 59.970 1.00 97.62 593 GLU A N 1
ATOM 4934 C CA . GLU A 1 593 ? -39.560 10.946 60.136 1.00 97.62 593 GLU A CA 1
ATOM 4935 C C . GLU A 1 593 ? -39.681 11.669 58.789 1.00 97.62 593 GLU A C 1
ATOM 4937 O O . GLU A 1 593 ? -40.720 12.276 58.527 1.00 97.62 593 GLU A O 1
ATOM 4942 N N . PHE A 1 594 ? -38.669 11.580 57.916 1.00 97.75 594 PHE A N 1
ATOM 4943 C CA . PHE A 1 594 ? -38.729 12.137 56.561 1.00 97.75 594 PHE A CA 1
ATOM 4944 C C . PHE A 1 594 ? -39.865 11.505 55.752 1.00 97.75 594 PHE A C 1
ATOM 4946 O O . PHE A 1 594 ? -40.637 12.218 55.109 1.00 97.75 594 PHE A O 1
ATOM 4953 N N . LEU A 1 595 ? -40.019 10.185 55.845 1.00 97.69 595 LEU A N 1
ATOM 4954 C CA . LEU A 1 595 ? -41.017 9.407 55.112 1.00 97.69 595 LEU A CA 1
ATOM 4955 C C . LEU A 1 595 ? -42.405 9.371 55.773 1.00 97.69 595 LEU A C 1
ATOM 4957 O O . LEU A 1 595 ? -43.297 8.704 55.250 1.00 97.69 595 LEU A O 1
ATOM 4961 N N . ARG A 1 596 ? -42.621 10.071 56.897 1.00 97.50 596 ARG A N 1
ATOM 4962 C CA . ARG A 1 596 ? -43.904 10.048 57.628 1.00 97.50 596 ARG A CA 1
ATOM 4963 C C . ARG A 1 596 ? -45.084 10.532 56.779 1.00 97.50 596 ARG A C 1
ATOM 4965 O O . ARG A 1 596 ? -46.185 10.009 56.915 1.00 97.50 596 ARG A O 1
ATOM 4972 N N . GLU A 1 597 ? -44.850 11.519 55.920 1.00 95.94 597 GLU A N 1
ATOM 4973 C CA . GLU A 1 597 ? -45.856 12.119 55.037 1.00 95.94 597 GLU A CA 1
ATOM 4974 C C . GLU A 1 597 ? -45.414 11.980 53.579 1.00 95.94 597 GLU A C 1
ATOM 4976 O O . GLU A 1 597 ? -44.243 12.225 53.282 1.00 95.94 597 GLU A O 1
ATOM 4981 N N . ASN A 1 598 ? -46.346 11.614 52.690 1.00 96.31 598 ASN A N 1
ATOM 4982 C CA . ASN A 1 598 ? -46.115 11.402 51.253 1.00 96.31 598 ASN A CA 1
ATOM 4983 C C . ASN A 1 598 ? -44.949 10.438 50.956 1.00 96.31 598 ASN A C 1
ATOM 4985 O O . ASN A 1 598 ? -44.096 10.720 50.117 1.00 96.31 598 ASN A O 1
ATOM 4989 N N . LYS A 1 599 ? -44.903 9.295 51.663 1.00 96.12 599 LYS A N 1
ATOM 4990 C CA . LYS A 1 599 ? -43.813 8.303 51.577 1.00 96.12 599 LYS A CA 1
ATOM 4991 C C . LYS A 1 599 ? -43.440 7.947 50.134 1.00 96.12 599 LYS A C 1
ATOM 4993 O O . LYS A 1 599 ? -42.266 7.992 49.789 1.00 96.12 599 LYS A O 1
ATOM 4998 N N . GLU A 1 600 ? -44.424 7.590 49.311 1.00 95.44 600 GLU A N 1
ATOM 4999 C CA . GLU A 1 600 ? -44.196 7.143 47.929 1.00 95.44 600 GLU A CA 1
ATOM 5000 C C . GLU A 1 600 ? -43.619 8.254 47.046 1.00 95.44 600 GLU A C 1
ATOM 5002 O O . GLU A 1 600 ? -42.666 8.020 46.309 1.00 95.44 600 GLU A O 1
ATOM 5007 N N . GLU A 1 601 ? -44.148 9.475 47.164 1.00 96.19 601 GLU A N 1
ATOM 5008 C CA . GLU A 1 601 ? -43.686 10.636 46.398 1.00 96.19 601 GLU A CA 1
ATOM 5009 C C . GLU A 1 601 ? -42.249 11.018 46.773 1.00 96.19 601 GLU A C 1
ATOM 5011 O O . GLU A 1 601 ? -41.418 11.215 45.891 1.00 96.19 601 GLU A O 1
ATOM 5016 N N . LYS A 1 602 ? -41.921 11.013 48.071 1.00 97.44 602 LYS A N 1
ATOM 5017 C CA . LYS A 1 602 ? -40.559 11.283 48.556 1.00 97.44 602 LYS A CA 1
ATOM 5018 C C . LYS A 1 602 ? -39.557 10.214 48.141 1.00 97.44 602 LYS A C 1
ATOM 5020 O O . LYS A 1 602 ? -38.450 10.549 47.738 1.00 97.44 602 LYS A O 1
ATOM 5025 N N . ILE A 1 603 ? -39.924 8.931 48.223 1.00 96.62 603 ILE A N 1
ATOM 5026 C CA . ILE A 1 603 ? -39.057 7.845 47.736 1.00 96.62 603 ILE A CA 1
ATOM 5027 C C . ILE A 1 603 ? -38.807 8.019 46.241 1.00 96.62 603 ILE A C 1
ATOM 5029 O O . ILE A 1 603 ? -37.669 7.884 45.799 1.00 96.62 603 ILE A O 1
ATOM 5033 N N . LYS A 1 604 ? -39.849 8.355 45.475 1.00 95.12 604 LYS A N 1
ATOM 5034 C CA . LYS A 1 604 ? -39.737 8.597 44.039 1.00 95.12 604 LYS A CA 1
ATOM 5035 C C . LYS A 1 604 ? -38.810 9.777 43.726 1.00 95.12 604 LYS A C 1
ATOM 5037 O O . LYS A 1 604 ? -37.950 9.636 42.866 1.00 95.12 604 LYS A O 1
ATOM 5042 N N . GLU A 1 605 ? -38.927 10.891 44.443 1.00 96.00 605 GLU A N 1
ATOM 5043 C CA . GLU A 1 605 ? -38.028 12.044 44.298 1.00 96.00 605 GLU A CA 1
ATOM 5044 C C . GLU A 1 605 ? -36.569 11.670 44.612 1.00 96.00 605 GLU A C 1
ATOM 5046 O O . GLU A 1 605 ? -35.668 11.924 43.809 1.00 96.00 605 GLU A O 1
ATOM 5051 N N . CYS A 1 606 ? -36.326 10.997 45.744 1.00 96.94 606 CYS A N 1
ATOM 5052 C CA . CYS A 1 606 ? -34.989 10.516 46.099 1.00 96.94 606 CYS A CA 1
ATOM 5053 C C . CYS A 1 606 ? -34.429 9.565 45.033 1.00 96.94 606 CYS A C 1
ATOM 5055 O O . CYS A 1 606 ? -33.238 9.614 44.721 1.00 96.94 606 CYS A O 1
ATOM 5057 N N . TYR A 1 607 ? -35.286 8.718 44.466 1.00 96.12 607 TYR A N 1
ATOM 5058 C CA . TYR A 1 607 ? -34.925 7.773 43.422 1.00 96.12 607 TYR A CA 1
ATOM 5059 C C . TYR A 1 607 ? -34.559 8.452 42.098 1.00 96.12 607 TYR A C 1
ATOM 5061 O O . TYR A 1 607 ? -33.549 8.095 41.498 1.00 96.12 607 TYR A O 1
ATOM 5069 N N . GLU A 1 608 ? -35.334 9.440 41.649 1.00 94.06 608 GLU A N 1
ATOM 5070 C CA . GLU A 1 608 ? -35.043 10.200 40.425 1.00 94.06 608 GLU A CA 1
ATOM 5071 C C . GLU A 1 608 ? -33.684 10.913 40.541 1.00 94.06 608 GLU A C 1
ATOM 5073 O O . GLU A 1 608 ? -32.855 10.824 39.630 1.00 94.06 608 GLU A O 1
ATOM 5078 N N . CYS A 1 609 ? -33.396 11.525 41.697 1.00 94.94 609 CYS A N 1
ATOM 5079 C CA . CYS A 1 609 ? -32.072 12.079 41.991 1.00 94.94 609 CYS A CA 1
ATOM 5080 C C . CYS A 1 609 ? -30.968 11.009 41.988 1.00 94.94 609 CYS A C 1
ATOM 5082 O O . CYS A 1 609 ? -29.891 11.249 41.442 1.00 94.94 609 CYS A O 1
ATOM 5084 N N . PHE A 1 610 ? -31.220 9.839 42.582 1.00 96.94 610 PHE A N 1
ATOM 5085 C CA . PHE A 1 610 ? -30.264 8.732 42.620 1.00 96.94 610 PHE A CA 1
ATOM 5086 C C . PHE A 1 610 ? -29.947 8.199 41.218 1.00 96.94 610 PHE A C 1
ATOM 5088 O O . PHE A 1 610 ? -28.775 8.089 40.872 1.00 96.94 610 PHE A O 1
ATOM 5095 N N . SER A 1 611 ? -30.964 7.916 40.401 1.00 94.62 611 SER A N 1
ATOM 5096 C CA . SER A 1 611 ? -30.821 7.404 39.031 1.00 94.62 611 SER A CA 1
ATOM 5097 C C . SER A 1 611 ? -29.995 8.358 38.160 1.00 94.62 611 SER A C 1
ATOM 5099 O O . SER A 1 611 ? -28.990 7.956 37.570 1.00 94.62 611 SER A O 1
ATOM 5101 N N . PHE A 1 612 ? -30.326 9.655 38.189 1.00 90.50 612 PHE A N 1
ATOM 5102 C CA . PHE A 1 612 ? -29.544 10.686 37.504 1.00 90.50 612 PHE A CA 1
ATOM 5103 C C . PHE A 1 612 ? -28.102 10.772 38.032 1.00 90.50 612 PHE A C 1
ATOM 5105 O O . PHE A 1 612 ? -27.152 10.872 37.253 1.00 90.50 612 PHE A O 1
ATOM 5112 N N . GLY A 1 613 ? -27.929 10.681 39.354 1.00 93.69 613 GLY A N 1
ATOM 5113 C CA . GLY A 1 613 ? -26.623 10.642 40.005 1.00 93.69 613 GLY A CA 1
ATOM 5114 C C . GLY A 1 613 ? -25.771 9.450 39.569 1.00 93.69 613 GLY A C 1
ATOM 5115 O O . GLY A 1 613 ? -24.598 9.638 39.274 1.00 93.69 613 GLY A O 1
ATOM 5116 N N . VAL A 1 614 ? -26.336 8.241 39.465 1.00 93.25 614 VAL A N 1
ATOM 5117 C CA . VAL A 1 614 ? -25.609 7.044 38.999 1.00 93.25 614 VAL A CA 1
ATOM 5118 C C . VAL A 1 614 ? -25.054 7.267 37.594 1.00 93.25 614 VAL A C 1
ATOM 5120 O O . VAL A 1 614 ? -23.858 7.074 37.384 1.00 93.25 614 VAL A O 1
ATOM 5123 N N . LEU A 1 615 ? -25.891 7.711 36.652 1.00 87.44 615 LEU A N 1
ATOM 5124 C CA . LEU A 1 615 ? -25.482 7.914 35.258 1.00 87.44 615 LEU A CA 1
ATOM 5125 C C . LEU A 1 615 ? -24.419 9.012 35.121 1.00 87.44 615 LEU A C 1
ATOM 5127 O O . LEU A 1 615 ? -23.446 8.834 34.392 1.00 87.44 615 LEU A O 1
ATOM 5131 N N . GLY A 1 616 ? -24.562 10.119 35.856 1.00 84.75 616 GLY A N 1
ATOM 5132 C CA . GLY A 1 616 ? -23.561 11.189 35.865 1.00 84.75 616 GLY A CA 1
ATOM 5133 C C . GLY A 1 616 ? -22.242 10.777 36.527 1.00 84.75 616 GLY A C 1
ATOM 5134 O O . GLY A 1 616 ? -21.164 11.141 36.068 1.00 84.75 616 GLY A O 1
ATOM 5135 N N . GLU A 1 617 ? -22.293 9.985 37.595 1.00 92.25 617 GLU A N 1
ATOM 5136 C CA . GLU A 1 617 ? -21.100 9.542 38.324 1.00 92.25 617 GLU A CA 1
ATOM 5137 C C . GLU A 1 617 ? -20.332 8.409 37.625 1.00 92.25 617 GLU A C 1
ATOM 5139 O O . GLU A 1 617 ? -19.158 8.177 37.939 1.00 92.25 617 GLU A O 1
ATOM 5144 N N . MET A 1 618 ? -20.951 7.717 36.663 1.00 86.19 618 MET A N 1
ATOM 5145 C CA . MET A 1 618 ? -20.280 6.727 35.812 1.00 86.19 618 MET A CA 1
ATOM 5146 C C . MET A 1 618 ? -19.186 7.346 34.936 1.00 86.19 618 MET A C 1
ATOM 5148 O O . MET A 1 618 ? -18.216 6.664 34.623 1.00 86.19 618 MET A O 1
ATOM 5152 N N . THR A 1 619 ? -19.290 8.634 34.595 1.00 80.88 619 THR A N 1
ATOM 5153 C CA . THR A 1 619 ? -18.272 9.343 33.800 1.00 80.88 619 THR A CA 1
ATOM 5154 C C . THR A 1 619 ? -17.168 9.971 34.655 1.00 80.88 619 THR A C 1
ATOM 5156 O O . THR A 1 619 ? -16.224 10.552 34.122 1.00 80.88 619 THR A O 1
ATOM 5159 N N . ILE A 1 620 ? -17.283 9.913 35.986 1.00 81.88 620 ILE A N 1
ATOM 5160 C CA . ILE A 1 620 ? -16.301 10.486 36.910 1.00 81.88 620 ILE A CA 1
ATOM 5161 C C . ILE A 1 620 ? -15.190 9.461 37.167 1.00 81.88 620 ILE A C 1
ATOM 5163 O O . ILE A 1 620 ? -15.461 8.310 37.503 1.00 81.88 620 ILE A O 1
ATOM 5167 N N . SER A 1 621 ? -13.933 9.903 37.071 1.00 83.88 621 SER A N 1
ATOM 5168 C CA . SER A 1 621 ? -12.746 9.099 37.402 1.00 83.88 621 SER A CA 1
ATOM 5169 C C . SER A 1 621 ? -12.830 8.476 38.806 1.00 83.88 621 SER A C 1
ATOM 5171 O O . SER A 1 621 ? -13.201 9.158 39.767 1.00 83.88 621 SER A O 1
ATOM 5173 N N . SER A 1 622 ? -12.414 7.213 38.962 1.00 86.12 622 SER A N 1
ATOM 5174 C CA . SER A 1 622 ? -12.365 6.518 40.264 1.00 86.12 622 SER A CA 1
ATOM 5175 C C . SER A 1 622 ? -11.484 7.194 41.303 1.00 86.12 622 SER A C 1
ATOM 5177 O O . SER A 1 622 ? -11.768 7.089 42.498 1.00 86.12 622 SER A O 1
ATOM 5179 N N . SER A 1 623 ? -10.471 7.950 40.871 1.00 85.94 623 SER A N 1
ATOM 5180 C CA . SER A 1 623 ? -9.644 8.769 41.764 1.00 85.94 623 SER A CA 1
ATOM 5181 C C . SER A 1 623 ? -10.464 9.780 42.583 1.00 85.94 623 SER A C 1
ATOM 5183 O O . SER A 1 623 ? -10.046 10.170 43.671 1.00 85.94 623 SER A O 1
ATOM 5185 N N . ASN A 1 624 ? -11.668 10.140 42.123 1.00 90.50 624 ASN A N 1
ATOM 5186 C CA . ASN A 1 624 ? -12.615 11.015 42.815 1.00 90.50 624 ASN A CA 1
ATOM 5187 C C . ASN A 1 624 ? -13.774 10.231 43.459 1.00 90.50 624 ASN A C 1
ATOM 5189 O O . ASN A 1 624 ? -14.937 10.622 43.354 1.00 90.50 624 ASN A O 1
ATOM 5193 N N . SER A 1 625 ? -13.476 9.134 44.160 1.00 91.31 625 SER A N 1
ATOM 5194 C CA . SER A 1 625 ? -14.479 8.239 44.770 1.00 91.31 625 SER A CA 1
ATOM 5195 C C . SER A 1 625 ? -15.512 8.943 45.665 1.00 91.31 625 SER A C 1
ATOM 5197 O O . SER A 1 625 ? -16.675 8.544 45.708 1.00 91.31 625 SER A O 1
ATOM 5199 N N . TYR A 1 626 ? -15.139 10.043 46.328 1.00 92.69 626 TYR A N 1
ATOM 5200 C CA . TYR A 1 626 ? -16.050 10.836 47.163 1.00 92.69 626 TYR A CA 1
ATOM 5201 C C . TYR A 1 626 ? -17.183 11.520 46.377 1.00 92.69 626 TYR A C 1
ATOM 5203 O O . TYR A 1 626 ? -18.204 11.864 46.980 1.00 92.69 626 TYR A O 1
ATOM 5211 N N . GLN A 1 627 ? -17.011 11.722 45.066 1.00 92.75 627 GLN A N 1
ATOM 5212 C CA . GLN A 1 627 ? -18.028 12.265 44.160 1.00 92.75 627 GLN A CA 1
ATOM 5213 C C . GLN A 1 627 ? -18.923 11.174 43.565 1.00 92.75 627 GLN A C 1
ATOM 5215 O O . GLN A 1 627 ? -19.909 11.508 42.931 1.00 92.75 627 GLN A O 1
ATOM 5220 N N . ARG A 1 628 ? -18.601 9.889 43.769 1.00 95.25 628 ARG A N 1
ATOM 5221 C CA . ARG A 1 628 ? -19.273 8.741 43.140 1.00 95.25 628 ARG A CA 1
ATOM 5222 C C . ARG A 1 628 ? -20.175 7.991 44.121 1.00 95.25 628 ARG A C 1
ATOM 5224 O O . ARG A 1 628 ? -20.149 6.760 44.187 1.00 95.25 628 ARG A O 1
ATOM 5231 N N . LYS A 1 629 ? -20.903 8.708 44.984 1.00 97.31 629 LYS A N 1
ATOM 5232 C CA . LYS A 1 629 ? -21.643 8.078 46.092 1.00 97.31 629 LYS A CA 1
ATOM 5233 C C . LYS A 1 629 ? -22.866 7.292 45.610 1.00 97.31 629 LYS A C 1
ATOM 5235 O O . LYS A 1 629 ? -23.115 6.210 46.147 1.00 97.31 629 LYS A O 1
ATOM 5240 N N . ASN A 1 630 ? -23.597 7.804 44.618 1.00 97.44 630 ASN A N 1
ATOM 5241 C CA . ASN A 1 630 ? -24.737 7.113 44.009 1.00 97.44 630 ASN A CA 1
ATOM 5242 C C . ASN A 1 630 ? -24.260 5.865 43.265 1.00 97.44 630 ASN A C 1
ATOM 5244 O O . ASN A 1 630 ? -24.731 4.759 43.533 1.00 97.44 630 ASN A O 1
ATOM 5248 N N . PHE A 1 631 ? -23.244 6.017 42.419 1.00 95.56 631 PHE A N 1
ATOM 5249 C CA . PHE A 1 631 ? -22.637 4.920 41.681 1.00 95.56 631 PHE A CA 1
ATOM 5250 C C . PHE A 1 631 ? -22.050 3.855 42.621 1.00 95.56 631 PHE A C 1
ATOM 5252 O O . PHE A 1 631 ? -22.252 2.665 42.408 1.00 95.56 631 PHE A O 1
ATOM 5259 N N . SER A 1 632 ? -21.416 4.249 43.729 1.00 95.75 632 SER A N 1
ATOM 5260 C CA . SER A 1 632 ? -20.890 3.301 44.725 1.00 95.75 632 SER A CA 1
ATOM 5261 C C . SER A 1 632 ? -21.983 2.478 45.412 1.00 95.75 632 SER A C 1
ATOM 5263 O O . SER A 1 632 ? -21.736 1.336 45.807 1.00 95.75 632 SER A O 1
ATOM 5265 N N . LEU A 1 633 ? -23.168 3.054 45.645 1.00 97.25 633 LEU A N 1
ATOM 5266 C CA . LEU A 1 633 ? -24.319 2.318 46.183 1.00 97.25 633 LEU A CA 1
ATOM 5267 C C . LEU A 1 633 ? -24.898 1.373 45.121 1.00 97.25 633 LEU A C 1
ATOM 5269 O O . LEU A 1 633 ? -25.159 0.207 45.424 1.00 97.25 633 LEU A O 1
ATOM 5273 N N . PHE A 1 634 ? -25.028 1.847 43.880 1.00 96.94 634 PHE A N 1
ATOM 5274 C CA . PHE A 1 634 ? -25.449 1.046 42.730 1.00 96.94 634 PHE A CA 1
ATOM 5275 C C . PHE A 1 634 ? -24.549 -0.182 42.525 1.00 96.94 634 PHE A C 1
ATOM 5277 O O . PHE A 1 634 ? -25.028 -1.317 42.543 1.00 96.94 634 PHE A O 1
ATOM 5284 N N . LEU A 1 635 ? -23.237 0.035 42.437 1.00 95.81 635 LEU A N 1
ATOM 5285 C CA . LEU A 1 635 ? -22.232 -0.998 42.204 1.00 95.81 635 LEU A CA 1
ATOM 5286 C C . LEU A 1 635 ? -22.258 -2.071 43.306 1.00 95.81 635 LEU A C 1
ATOM 5288 O O . LEU A 1 635 ? -22.333 -3.262 43.017 1.00 95.81 635 LEU A O 1
ATOM 5292 N N . ARG A 1 636 ? -22.282 -1.659 44.582 1.00 96.38 636 ARG A N 1
ATOM 5293 C CA . ARG A 1 636 ? -22.361 -2.586 45.729 1.00 96.38 636 ARG A CA 1
ATOM 5294 C C . ARG A 1 636 ? -23.647 -3.409 45.760 1.00 96.38 636 ARG A C 1
ATOM 5296 O O . ARG A 1 636 ? -23.638 -4.497 46.326 1.00 96.38 636 ARG A O 1
ATOM 5303 N N . THR A 1 637 ? -24.730 -2.885 45.191 1.00 97.38 637 THR A N 1
ATOM 5304 C CA . THR A 1 637 ? -26.025 -3.572 45.157 1.00 97.38 637 THR A CA 1
ATOM 5305 C C . THR A 1 637 ? -26.040 -4.664 44.092 1.00 97.38 637 THR A C 1
ATOM 5307 O O . THR A 1 637 ? -26.482 -5.769 44.385 1.00 97.38 637 THR A O 1
ATOM 5310 N N . PHE A 1 638 ? -25.514 -4.391 42.894 1.00 97.19 638 PHE A N 1
ATOM 5311 C CA . PHE A 1 638 ? -25.609 -5.325 41.766 1.00 97.19 638 PHE A CA 1
ATOM 5312 C C . PHE A 1 638 ? -24.393 -6.231 41.553 1.00 97.19 638 PHE A C 1
ATOM 5314 O O . PHE A 1 638 ? -24.548 -7.281 40.938 1.00 97.19 638 PHE A O 1
ATOM 5321 N N . ILE A 1 639 ? -23.198 -5.892 42.061 1.00 97.19 639 ILE A N 1
ATOM 5322 C CA . ILE A 1 639 ? -22.016 -6.764 41.913 1.00 97.19 639 ILE A CA 1
ATOM 5323 C C . ILE A 1 639 ? -22.269 -8.195 42.410 1.00 97.19 639 ILE A C 1
ATOM 5325 O O . ILE A 1 639 ? -21.889 -9.110 41.685 1.00 97.19 639 ILE A O 1
ATOM 5329 N N . PRO A 1 640 ? -22.862 -8.432 43.599 1.00 97.75 640 PRO A N 1
ATOM 5330 C CA . PRO A 1 640 ? -23.060 -9.795 44.088 1.00 97.75 640 PRO A CA 1
ATOM 5331 C C . PRO A 1 640 ? -23.934 -10.637 43.154 1.00 97.75 640 PRO A C 1
ATOM 5333 O O . PRO A 1 640 ? -23.548 -11.752 42.827 1.00 97.75 640 PRO A O 1
ATOM 5336 N N . GLU A 1 641 ? -25.047 -10.068 42.679 1.00 97.44 641 GLU A N 1
ATOM 5337 C CA . GLU A 1 641 ? -25.968 -10.719 41.738 1.00 97.44 641 GLU A CA 1
ATOM 5338 C C . GLU A 1 641 ? -25.265 -11.025 40.409 1.00 97.44 641 GLU A C 1
ATOM 5340 O O . GLU A 1 641 ? -25.220 -12.175 39.988 1.00 97.44 641 GLU A O 1
ATOM 5345 N N . ILE A 1 642 ? -24.621 -10.024 39.794 1.00 97.81 642 ILE A N 1
ATOM 5346 C CA . ILE A 1 642 ? -23.893 -10.196 38.526 1.00 97.81 642 ILE A CA 1
ATOM 5347 C C . ILE A 1 642 ? -22.779 -11.237 38.673 1.00 97.81 642 ILE A C 1
ATOM 5349 O O . ILE A 1 642 ? -22.573 -12.058 37.782 1.00 97.81 642 ILE A O 1
ATOM 5353 N N . LYS A 1 643 ? -22.053 -11.217 39.795 1.00 97.94 643 LYS A N 1
ATOM 5354 C CA . LYS A 1 643 ? -20.989 -12.181 40.074 1.00 97.94 643 LYS A CA 1
ATOM 5355 C C . LYS A 1 643 ? -21.539 -13.598 40.198 1.00 97.94 643 LYS A C 1
ATOM 5357 O O . LYS A 1 643 ? -20.901 -14.508 39.687 1.00 97.94 643 LYS A O 1
ATOM 5362 N N . GLU A 1 644 ? -22.668 -13.789 40.873 1.00 98.00 644 GLU A N 1
ATOM 5363 C CA . GLU A 1 644 ? -23.304 -15.102 41.023 1.00 98.00 644 GLU A CA 1
ATOM 5364 C C . GLU A 1 644 ? -23.823 -15.630 39.682 1.00 98.00 644 GLU A C 1
ATOM 5366 O O . GLU A 1 644 ? -23.519 -16.768 39.324 1.00 98.00 644 GLU A O 1
ATOM 5371 N N . GLU A 1 645 ? -24.508 -14.786 38.901 1.00 97.75 645 GLU A N 1
ATOM 5372 C CA . GLU A 1 645 ? -24.954 -15.128 37.546 1.00 97.75 645 GLU A CA 1
ATOM 5373 C C . GLU A 1 645 ? -23.764 -15.545 36.669 1.00 97.75 645 GLU A 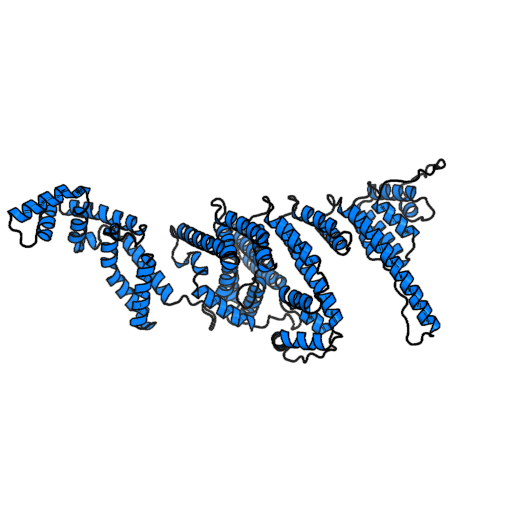C 1
ATOM 5375 O O . GLU A 1 645 ? -23.752 -16.637 36.105 1.00 97.75 645 GLU A O 1
ATOM 5380 N N . MET A 1 646 ? -22.718 -14.718 36.602 1.00 97.75 646 MET A N 1
ATOM 5381 C CA . MET A 1 646 ? -21.533 -15.025 35.802 1.00 97.75 646 MET A CA 1
ATOM 5382 C C . MET A 1 646 ? -20.799 -16.261 36.325 1.00 97.75 646 MET A C 1
ATOM 5384 O O . MET A 1 646 ? -20.377 -17.098 35.538 1.00 97.75 646 MET A O 1
ATOM 5388 N N . TYR A 1 647 ? -20.668 -16.433 37.639 1.00 97.75 647 TYR A N 1
ATOM 5389 C CA . TYR A 1 647 ? -20.022 -17.622 38.191 1.00 97.75 647 TYR A CA 1
ATOM 5390 C C . TYR A 1 647 ? -20.761 -18.892 37.768 1.00 97.75 647 TYR A C 1
ATOM 5392 O O . TYR A 1 647 ? -20.123 -19.860 37.369 1.00 97.75 647 TYR A O 1
ATOM 5400 N N . SER A 1 648 ? -22.097 -18.874 37.779 1.00 97.38 648 SER A N 1
ATOM 5401 C CA . SER A 1 648 ? -22.901 -20.019 37.342 1.00 97.38 648 SER A CA 1
ATOM 5402 C C . SER A 1 648 ? -22.701 -20.390 35.868 1.00 97.38 648 SER A C 1
ATOM 5404 O O . SER A 1 648 ? -22.857 -21.552 35.514 1.00 97.38 648 SER A O 1
ATOM 5406 N N . GLU A 1 649 ? -22.328 -19.424 35.026 1.00 96.56 649 GLU A N 1
ATOM 5407 C CA . GLU A 1 649 ? -22.075 -19.634 33.598 1.00 96.56 649 GLU A CA 1
ATOM 5408 C C . GLU A 1 649 ? -20.628 -20.042 33.300 1.00 96.56 649 GLU A C 1
ATOM 5410 O O . GLU A 1 649 ? -20.378 -20.800 32.365 1.00 96.56 649 GLU A O 1
ATOM 5415 N N . PHE A 1 650 ? -19.669 -19.530 34.076 1.00 95.44 650 PHE A N 1
ATOM 5416 C CA . PHE A 1 650 ? -18.240 -19.683 33.796 1.00 95.44 650 PHE A CA 1
ATOM 5417 C C . PHE A 1 650 ? -17.533 -20.741 34.660 1.00 95.44 650 PHE A C 1
ATOM 5419 O O . PHE A 1 650 ? -16.397 -21.103 34.349 1.00 95.44 650 PHE A O 1
ATOM 5426 N N . ASN A 1 651 ? -18.173 -21.266 35.711 1.00 95.88 651 ASN A N 1
ATOM 5427 C CA . ASN A 1 651 ? -17.564 -22.240 36.632 1.00 95.88 651 ASN A CA 1
ATOM 5428 C C . ASN A 1 651 ? -17.175 -23.581 35.980 1.00 95.88 651 ASN A C 1
ATOM 5430 O O . ASN A 1 651 ? -16.314 -24.282 36.505 1.00 95.88 651 ASN A O 1
ATOM 5434 N N . GLU A 1 652 ? -17.766 -23.942 34.839 1.00 96.06 652 GLU A N 1
ATOM 5435 C CA . GLU A 1 652 ? -17.384 -25.145 34.088 1.00 96.06 652 GLU A CA 1
ATOM 5436 C C . GLU A 1 652 ? -16.084 -24.950 33.290 1.00 96.06 652 GLU A C 1
ATOM 5438 O O . GLU A 1 652 ? -15.417 -25.926 32.943 1.00 96.06 652 GLU A O 1
ATOM 5443 N N . TYR A 1 653 ? -15.702 -23.699 33.012 1.00 93.12 653 TYR A N 1
ATOM 5444 C CA . TYR A 1 653 ? -14.584 -23.359 32.127 1.00 93.12 653 TYR A CA 1
ATOM 5445 C C . TYR A 1 653 ? -13.327 -22.886 32.866 1.00 93.12 653 TYR A C 1
ATOM 5447 O O . TYR A 1 653 ? -12.238 -22.899 32.288 1.00 93.12 653 TYR A O 1
ATOM 5455 N N . MET A 1 654 ? -13.452 -22.462 34.126 1.00 95.94 654 MET A N 1
ATOM 5456 C CA . MET A 1 654 ? -12.332 -21.990 34.943 1.00 95.94 654 MET A CA 1
ATOM 5457 C C . MET A 1 654 ? -12.567 -22.245 36.432 1.00 95.94 654 MET A C 1
ATOM 5459 O O . MET A 1 654 ? -13.703 -22.331 36.889 1.00 95.94 654 MET A O 1
ATOM 5463 N N . ASP A 1 655 ? -11.483 -22.340 37.201 1.00 97.31 655 ASP A N 1
ATOM 5464 C CA . ASP A 1 655 ? -11.568 -22.516 38.647 1.00 97.31 655 ASP A CA 1
ATOM 5465 C C . ASP A 1 655 ? -11.971 -21.222 39.377 1.00 97.31 655 ASP A C 1
ATOM 5467 O O . ASP A 1 655 ? -11.780 -20.107 38.881 1.00 97.31 655 ASP A O 1
ATOM 5471 N N . ASP A 1 656 ? -12.468 -21.381 40.605 1.00 97.50 656 ASP A N 1
ATOM 5472 C CA . ASP A 1 656 ? -12.947 -20.292 41.465 1.00 97.50 656 ASP A CA 1
ATOM 5473 C C . ASP A 1 656 ? -11.931 -19.159 41.648 1.00 97.50 656 ASP A C 1
ATOM 5475 O O . ASP A 1 656 ? -12.308 -17.986 41.722 1.00 97.50 656 ASP A O 1
ATOM 5479 N N . THR A 1 657 ? -10.640 -19.492 41.733 1.00 97.44 657 THR A N 1
ATOM 5480 C CA . THR A 1 657 ? -9.580 -18.503 41.971 1.00 97.44 657 THR A CA 1
ATOM 5481 C C . THR A 1 657 ? -9.364 -17.661 40.723 1.00 97.44 657 THR A C 1
ATOM 5483 O O . THR A 1 657 ? -9.265 -16.435 40.815 1.00 97.44 657 THR A O 1
ATOM 5486 N N . THR A 1 658 ? -9.328 -18.311 39.560 1.00 95.44 658 THR A N 1
ATOM 5487 C CA . THR A 1 658 ? -9.205 -17.650 38.257 1.00 95.44 658 THR A CA 1
ATOM 5488 C C . THR A 1 658 ? -10.419 -16.766 37.968 1.00 95.44 658 THR A C 1
ATOM 5490 O O . THR A 1 658 ? -10.245 -15.594 37.626 1.00 95.44 658 THR A O 1
ATOM 5493 N N . PHE A 1 659 ? -11.639 -17.265 38.197 1.00 97.56 659 PHE A N 1
ATOM 5494 C CA . PHE A 1 659 ? -12.860 -16.470 38.036 1.00 97.56 659 PHE A CA 1
ATOM 5495 C C . PHE A 1 659 ? -12.869 -15.239 38.952 1.00 97.56 659 PHE A C 1
ATOM 5497 O O . PHE A 1 659 ? -13.130 -14.125 38.496 1.00 97.56 659 PHE A O 1
ATOM 5504 N N . ASP A 1 660 ? -12.552 -15.404 40.242 1.00 97.44 660 ASP A N 1
ATOM 5505 C CA . ASP A 1 660 ? -12.534 -14.283 41.189 1.00 97.44 660 ASP A CA 1
ATOM 5506 C C . ASP A 1 660 ? -11.469 -13.242 40.818 1.00 97.44 660 ASP A C 1
ATOM 5508 O O . ASP A 1 660 ? -11.721 -12.038 40.915 1.00 97.44 660 ASP A O 1
ATOM 5512 N N . LEU A 1 661 ? -10.302 -13.686 40.338 1.00 96.50 661 LEU A N 1
ATOM 5513 C CA . LEU A 1 661 ? -9.259 -12.801 39.824 1.00 96.50 661 LEU A CA 1
ATOM 5514 C C . LEU A 1 661 ? -9.760 -11.986 38.624 1.00 96.50 661 LEU A C 1
ATOM 5516 O O . LEU A 1 661 ? -9.617 -10.761 38.630 1.00 96.50 661 LEU A O 1
ATOM 5520 N N . TYR A 1 662 ? -10.366 -12.629 37.624 1.00 96.75 662 TYR A N 1
ATOM 5521 C CA . TYR A 1 662 ? -10.892 -11.942 36.440 1.00 96.75 662 TYR A CA 1
ATOM 5522 C C . TYR A 1 662 ? -12.055 -11.010 36.771 1.00 96.75 662 TYR A C 1
ATOM 5524 O O . TYR A 1 662 ? -12.083 -9.886 36.276 1.00 96.75 662 TYR A O 1
ATOM 5532 N N . MET A 1 663 ? -12.950 -11.390 37.684 1.00 97.44 663 MET A N 1
ATOM 5533 C CA . MET A 1 663 ? -14.009 -10.497 38.164 1.00 97.44 663 MET A CA 1
ATOM 5534 C C . MET A 1 663 ? -13.448 -9.257 38.866 1.00 97.44 663 MET A C 1
ATOM 5536 O O . MET A 1 663 ? -13.931 -8.149 38.634 1.00 97.44 663 MET A O 1
ATOM 5540 N N . ARG A 1 664 ? -12.402 -9.395 39.692 1.00 95.56 664 ARG A N 1
ATOM 5541 C CA . ARG A 1 664 ? -11.736 -8.233 40.309 1.00 95.56 664 ARG A CA 1
ATOM 5542 C C . ARG A 1 664 ? -11.102 -7.331 39.258 1.00 95.56 664 ARG A C 1
ATOM 5544 O O . ARG A 1 664 ? -11.264 -6.117 39.345 1.00 95.56 664 ARG A O 1
ATOM 5551 N N . LYS A 1 665 ? -10.429 -7.906 38.258 1.00 92.50 665 LYS A N 1
ATOM 5552 C CA . LYS A 1 665 ? -9.872 -7.139 37.136 1.00 92.50 665 LYS A CA 1
ATOM 5553 C C . LYS A 1 665 ? -10.962 -6.432 36.331 1.00 92.50 665 LYS A C 1
ATOM 5555 O O . LYS A 1 665 ? -10.774 -5.274 35.982 1.00 92.50 665 LYS A O 1
ATOM 5560 N N . ALA A 1 666 ? -12.105 -7.075 36.091 1.00 93.50 666 ALA A N 1
ATOM 5561 C CA . ALA A 1 666 ? -13.252 -6.463 35.426 1.00 93.50 666 ALA A CA 1
ATOM 5562 C C . ALA A 1 666 ? -13.786 -5.252 36.199 1.00 93.50 666 ALA A C 1
ATOM 5564 O O . ALA A 1 666 ? -13.997 -4.198 35.602 1.00 93.50 666 ALA A O 1
ATOM 5565 N N . ILE A 1 667 ? -13.922 -5.368 37.523 1.00 93.06 667 ILE A N 1
ATOM 5566 C CA . ILE A 1 667 ? -14.323 -4.254 38.393 1.00 93.06 667 ILE A CA 1
ATOM 5567 C C . ILE A 1 667 ? -13.278 -3.131 38.350 1.00 93.06 667 ILE A C 1
ATOM 5569 O O . ILE A 1 667 ? -13.644 -1.980 38.136 1.00 93.06 667 ILE A O 1
ATOM 5573 N N . MET A 1 668 ? -11.986 -3.453 38.485 1.00 88.50 668 MET A N 1
ATOM 5574 C CA . MET A 1 668 ? -10.904 -2.460 38.421 1.00 88.50 668 MET A CA 1
ATOM 5575 C C . MET A 1 668 ? -10.879 -1.724 37.079 1.00 88.50 668 MET A C 1
ATOM 5577 O O . MET A 1 668 ? -10.893 -0.496 37.064 1.00 88.50 668 MET A O 1
ATOM 5581 N N . LYS A 1 669 ? -10.928 -2.464 35.959 1.00 83.25 669 LYS A N 1
ATOM 5582 C CA . LYS A 1 669 ? -11.016 -1.892 34.609 1.00 83.25 669 LYS A CA 1
ATOM 5583 C C . LYS A 1 669 ? -12.241 -0.975 34.504 1.00 83.25 669 LYS A C 1
ATOM 5585 O O . LYS A 1 669 ? -12.109 0.134 34.006 1.00 83.25 669 LYS A O 1
ATOM 5590 N N . TYR A 1 670 ? -13.413 -1.401 34.996 1.00 83.94 670 TYR A N 1
ATOM 5591 C CA . TYR A 1 670 ? -14.649 -0.599 34.920 1.00 83.94 670 TYR A CA 1
ATOM 5592 C C . TYR A 1 670 ? -14.543 0.701 35.715 1.00 83.94 670 TYR A C 1
ATOM 5594 O O . TYR A 1 670 ? -15.094 1.734 35.340 1.00 83.94 670 TYR A O 1
ATOM 5602 N N . GLU A 1 671 ? -13.824 0.664 36.831 1.00 82.50 671 GLU A N 1
ATOM 5603 C CA . GLU A 1 671 ? -13.547 1.850 37.621 1.00 82.50 671 GLU A CA 1
ATOM 5604 C C . GLU A 1 671 ? -12.401 2.701 37.049 1.00 82.50 671 GLU A C 1
ATOM 5606 O O . GLU A 1 671 ? -12.142 3.766 37.595 1.00 82.50 671 GLU A O 1
ATOM 5611 N N . ASN A 1 672 ? -11.747 2.327 35.944 1.00 72.75 672 ASN A N 1
ATOM 5612 C CA . ASN A 1 672 ? -10.515 2.973 35.466 1.00 72.75 672 ASN A CA 1
ATOM 5613 C C . ASN A 1 672 ? -9.427 3.035 36.568 1.00 72.75 672 ASN A C 1
ATOM 5615 O O . ASN A 1 672 ? -8.815 4.088 36.765 1.00 72.75 672 ASN A O 1
ATOM 5619 N N . LEU A 1 673 ? -9.261 1.951 37.343 1.00 49.25 673 LEU A N 1
ATOM 5620 C CA . LEU A 1 673 ? -8.262 1.807 38.420 1.00 49.25 673 LEU A CA 1
ATOM 5621 C C . LEU A 1 673 ? -6.948 1.174 37.958 1.00 49.25 673 LEU A C 1
ATOM 5623 O O . LEU A 1 673 ? -6.996 0.245 37.119 1.00 49.25 673 LEU A O 1
#

Secondary structure (DSSP, 8-state):
-------------------GGGHHHHHH-TTS-HHHHHHHHHHHHHH-TTTHHHHHHHHHHHHHHH--HHHHHHHHHHHH-TTS-HHHHHHHHHHHHS--PPPPP--TTS-HHHHHHHHHHHHHHHHHHHHHHHHHHHHHHHHHTT-TTS-HHHHHHHHHHHHTSGGGHHHHHHHHHHHHT-TTS-HHHHHHHHHHHHHHHHHHHHHHHHHGGG-HHHHHHHHHHTHHHHHHH-TT----TT-HHHHHHHHHHS-HHHHHHHHHHH-TTS--HHHHHHHHHHHHHHH-TTS-HHHHHHHHHHHHHHS---HHHHHHHHHHHHHHHH-TTS-HHHHHHHHHHHHHHS-HHHHHHHHHHHHHHHHHHTTTS-GGG-GGGGG-HHHHHHHHHHHHHHHHSPPPEETTTEEP-HHHHHHHHHHHHHHHHTTS-GGGHHHHHHHHHHHHHHHHHHHH----BTTTTB-HHHHHHHHHHHHHHSTTHHHHHHHHHHHHHHTTT--HHHHHHHHHHTTTTBTTB-----HHHHHHHHHHHHHHHHHHGGGSSS-HHHHTSHHHHHHHHHTSGGGHHHHHHHHHHHHHTT-SSHHHHHHHHHTTSSHHHHHHHHHHHHHHHHHHHTTS-GGGGGG-HHHHHHHHHHHHHHHHHHHHHHTTTS-HHHHHHHHHHHHHHHTT-